Protein AF-A0A9E7DCM0-F1 (afdb_monomer)

Mean predicted aligned error: 15.75 Å

Nearest PDB structures (foldseek):
  6rjb-assembly1_B  TM=9.180E-01  e=2.309E-20  Homo sapiens
  3hfi-assembly1_A-2  TM=9.325E-01  e=3.323E-14  Escherichia coli O6
  4zs8-assembly1_A  TM=9.174E-01  e=4.950E-11  Streptomyces coelicolor A3(2)
  4zsk-assembly1_B  TM=9.117E-01  e=8.505E-11  Streptomyces coelicolor A3(2)
  2ikk-assembly1_B  TM=9.436E-01  e=2.953E-10  Bacillus subtilis

Radius of gyration: 27.68 Å; Cα contacts (8 Å, |Δi|>4): 909; chains: 1; bounding box: 54×52×88 Å

Organism: NCBI:txid1382

Structure (mmCIF, N/CA/C/O backbone):
data_AF-A0A9E7DCM0-F1
#
_entry.id   AF-A0A9E7DCM0-F1
#
loop_
_atom_site.group_PDB
_atom_site.id
_atom_site.type_symbol
_atom_site.label_atom_id
_atom_site.label_alt_id
_atom_site.label_comp_id
_atom_site.label_asym_id
_atom_site.label_entity_id
_atom_site.label_seq_id
_atom_site.pdbx_PDB_ins_code
_atom_site.Cartn_x
_atom_site.Cartn_y
_atom_site.Cartn_z
_atom_site.occupancy
_atom_site.B_iso_or_equiv
_atom_site.auth_seq_id
_atom_site.auth_comp_id
_atom_site.auth_asym_id
_atom_site.auth_atom_id
_atom_site.pdbx_PDB_model_num
ATOM 1 N N . MET A 1 1 ? 6.493 16.076 27.383 1.00 40.59 1 MET A N 1
ATOM 2 C CA . MET A 1 1 ? 5.257 15.268 27.472 1.00 40.59 1 MET A CA 1
ATOM 3 C C . MET A 1 1 ? 4.095 16.242 27.550 1.00 40.59 1 MET A C 1
ATOM 5 O O . MET A 1 1 ? 3.920 16.876 28.580 1.00 40.59 1 MET A O 1
ATOM 9 N N . LEU A 1 2 ? 3.390 16.476 26.444 1.00 49.03 2 LEU A N 1
ATOM 10 C CA . LEU A 1 2 ? 2.293 17.447 26.422 1.00 49.03 2 LEU A CA 1
ATOM 11 C C . LEU A 1 2 ? 1.042 16.797 27.026 1.00 49.03 2 LEU A C 1
ATOM 13 O O . LEU A 1 2 ? 0.684 15.679 26.656 1.00 49.03 2 LEU A O 1
ATOM 17 N N . SER A 1 3 ? 0.389 17.472 27.977 1.00 59.66 3 SER A N 1
ATOM 18 C CA . SER A 1 3 ? -0.933 17.040 28.448 1.00 59.66 3 SER A CA 1
ATOM 19 C C . SER A 1 3 ? -1.944 17.132 27.299 1.00 59.66 3 SER A C 1
ATOM 21 O O . SER A 1 3 ? -1.775 17.938 26.387 1.00 59.66 3 SER A O 1
ATOM 23 N N . PHE A 1 4 ? -3.037 16.367 27.349 1.00 62.94 4 PHE A N 1
ATOM 24 C CA . PHE A 1 4 ? -4.111 16.463 26.348 1.00 62.94 4 PHE A CA 1
ATOM 25 C C . PHE A 1 4 ? -4.627 17.906 26.161 1.00 62.94 4 PHE A C 1
ATOM 27 O O . PHE A 1 4 ? -4.911 18.343 25.052 1.00 62.94 4 PHE A O 1
ATOM 34 N N . ALA A 1 5 ? -4.690 18.674 27.251 1.00 63.06 5 ALA A N 1
ATOM 35 C CA . ALA A 1 5 ? -5.078 20.082 27.231 1.00 63.06 5 ALA A CA 1
ATOM 36 C C . ALA A 1 5 ? -4.034 20.979 26.541 1.00 63.06 5 ALA A C 1
ATOM 38 O O . ALA A 1 5 ? -4.403 21.908 25.824 1.00 63.06 5 ALA A O 1
ATOM 39 N N . ALA A 1 6 ? -2.744 20.689 26.730 1.00 61.84 6 ALA A N 1
ATOM 40 C CA . ALA A 1 6 ? -1.670 21.367 26.011 1.00 61.84 6 ALA A CA 1
ATOM 41 C C . ALA A 1 6 ? -1.721 21.037 24.511 1.00 61.84 6 ALA A C 1
ATOM 43 O O . ALA A 1 6 ? -1.662 21.944 23.695 1.00 61.84 6 ALA A O 1
ATOM 44 N N . ALA A 1 7 ? -1.972 19.773 24.150 1.00 63.97 7 ALA A N 1
ATOM 45 C CA . ALA A 1 7 ? -2.111 19.355 22.756 1.00 63.97 7 ALA A CA 1
ATOM 46 C C . ALA A 1 7 ? -3.291 20.042 22.035 1.00 63.97 7 ALA A C 1
ATOM 48 O O . ALA A 1 7 ? -3.149 20.466 20.891 1.00 63.97 7 ALA A O 1
ATOM 49 N N . LEU A 1 8 ? -4.445 20.202 22.700 1.00 66.00 8 LEU A N 1
ATOM 50 C CA . LEU A 1 8 ? -5.579 20.953 22.139 1.00 66.00 8 LEU A CA 1
ATOM 51 C C . LEU A 1 8 ? -5.249 22.438 21.940 1.00 66.00 8 LEU A C 1
ATOM 53 O O . LEU A 1 8 ? -5.608 23.013 20.913 1.00 66.00 8 LEU A O 1
ATOM 57 N N . ARG A 1 9 ? -4.543 23.041 22.903 1.00 66.19 9 ARG A N 1
ATOM 58 C CA . ARG A 1 9 ? -4.118 24.444 22.840 1.00 66.19 9 ARG A CA 1
ATOM 59 C C . ARG A 1 9 ? -3.110 24.683 21.714 1.00 66.19 9 ARG A C 1
ATOM 61 O O . ARG A 1 9 ? -3.288 25.624 20.949 1.00 66.19 9 ARG A O 1
ATOM 68 N N . ASP A 1 10 ? -2.113 23.811 21.579 1.00 61.62 10 ASP A N 1
ATOM 69 C CA . ASP A 1 10 ? -1.102 23.867 20.514 1.00 61.62 10 ASP A CA 1
ATOM 70 C C . ASP A 1 10 ? -1.722 23.635 19.129 1.00 61.62 10 ASP A C 1
ATOM 72 O O . ASP A 1 10 ? -1.293 24.228 18.141 1.00 61.62 10 ASP A O 1
ATOM 76 N N . GLY A 1 11 ? -2.786 22.829 19.058 1.00 61.69 11 GLY A N 1
ATOM 77 C CA . GLY A 1 11 ? -3.594 22.638 17.853 1.00 61.69 11 GLY A CA 1
ATOM 78 C C . GLY A 1 11 ? -4.524 23.808 17.504 1.00 61.69 11 GLY A C 1
ATOM 79 O O . GLY A 1 11 ? -5.235 23.722 16.506 1.00 61.69 11 GLY A O 1
ATOM 80 N N . GLY A 1 12 ? -4.551 24.883 18.302 1.00 68.94 12 GLY A N 1
ATOM 81 C CA . GLY A 1 12 ? -5.405 26.053 18.074 1.00 68.94 12 GLY A CA 1
ATOM 82 C C . GLY A 1 12 ? -6.891 25.827 18.374 1.00 68.94 12 GLY A C 1
ATOM 83 O O . GLY A 1 12 ? -7.725 26.627 17.952 1.00 68.94 12 GLY A O 1
ATOM 84 N N . PHE A 1 13 ? -7.243 24.755 19.090 1.00 69.88 13 PHE A N 1
ATOM 85 C CA . PHE A 1 13 ? -8.629 24.464 19.448 1.00 69.88 13 PHE A CA 1
ATOM 86 C C . PHE A 1 13 ? -9.010 25.167 20.751 1.00 69.88 13 PHE A C 1
ATOM 88 O O . PHE A 1 13 ? -8.417 24.928 21.806 1.00 69.88 13 PHE A O 1
ATOM 95 N N . GLU A 1 14 ? -10.059 25.988 20.701 1.00 76.25 14 GLU A N 1
ATOM 96 C CA . GLU A 1 14 ? -10.720 26.456 21.915 1.00 76.25 14 GLU A CA 1
ATOM 97 C C . GLU A 1 14 ? -11.448 25.280 22.578 1.00 76.25 14 GLU A C 1
ATOM 99 O O . GLU A 1 14 ? -12.338 24.654 21.993 1.00 76.25 14 GLU A O 1
ATOM 104 N N . TYR A 1 15 ? -11.055 24.971 23.813 1.00 82.19 15 TYR A N 1
ATOM 105 C CA . TYR A 1 15 ? -11.701 23.956 24.634 1.00 82.19 15 TYR A CA 1
ATOM 106 C C . TYR A 1 15 ? -12.163 24.559 25.957 1.00 82.19 15 TYR A C 1
ATOM 108 O O . TYR A 1 15 ? -11.560 25.490 26.491 1.00 82.19 15 TYR A O 1
ATOM 116 N N . ARG A 1 16 ? -13.221 23.977 26.514 1.00 87.38 16 ARG A N 1
ATOM 117 C CA . ARG A 1 16 ? -13.722 24.285 27.852 1.00 87.38 16 ARG A CA 1
ATOM 118 C C . ARG A 1 16 ? -13.500 23.081 28.753 1.00 87.38 16 ARG A C 1
ATOM 120 O O . ARG A 1 16 ? -13.776 21.956 28.344 1.00 87.38 16 ARG A O 1
ATOM 127 N N . THR A 1 17 ? -13.009 23.314 29.966 1.00 88.62 17 THR A N 1
ATOM 128 C CA . THR A 1 17 ? -12.985 22.296 31.025 1.00 88.62 17 THR A CA 1
ATOM 129 C C . THR A 1 17 ? -14.117 22.591 31.993 1.00 88.62 17 THR A C 1
ATOM 131 O O . THR A 1 17 ? -14.291 23.735 32.398 1.00 88.62 17 THR A O 1
ATOM 134 N N . GLU A 1 18 ? -14.874 21.566 32.353 1.00 91.50 18 GLU A N 1
ATOM 135 C CA . GLU A 1 18 ? -15.865 21.607 33.420 1.00 91.50 18 GLU A CA 1
ATOM 136 C C . GLU A 1 18 ? -15.461 20.586 34.485 1.00 91.50 18 GLU A C 1
ATOM 138 O O . GLU A 1 18 ? -15.298 19.396 34.190 1.00 91.50 18 GLU A O 1
ATOM 143 N N . VAL A 1 19 ? -15.257 21.045 35.721 1.00 93.44 19 VAL A N 1
ATOM 144 C CA . VAL A 1 19 ? -14.959 20.162 36.852 1.00 93.44 19 VAL A CA 1
ATOM 145 C C . VAL A 1 19 ? -16.276 19.677 37.452 1.00 93.44 19 VAL A C 1
ATOM 147 O O . VAL A 1 19 ? -16.986 20.425 38.115 1.00 93.44 19 VAL A O 1
ATOM 150 N N . LEU A 1 20 ? -16.596 18.402 37.231 1.00 92.06 20 LEU A N 1
ATOM 151 C CA . LEU A 1 20 ? -17.827 17.785 37.730 1.00 92.06 20 LEU A CA 1
ATOM 152 C C . LEU A 1 20 ? -17.720 17.413 39.210 1.00 92.06 20 LEU A C 1
ATOM 154 O O . LEU A 1 20 ? -18.678 17.561 39.965 1.00 92.06 20 LEU A O 1
ATOM 158 N N . PHE A 1 21 ? -16.549 16.921 39.624 1.00 92.94 21 PHE A N 1
ATOM 159 C CA . PHE A 1 21 ? -16.266 16.545 41.006 1.00 92.94 21 PHE A CA 1
ATOM 160 C C . PHE A 1 21 ? -14.831 16.907 41.372 1.00 92.94 21 PHE A C 1
ATOM 162 O O . PHE A 1 21 ? -13.911 16.637 40.604 1.00 92.94 21 PHE A O 1
ATOM 169 N N . LYS A 1 22 ? -14.645 17.461 42.572 1.00 94.81 22 LYS A N 1
ATOM 170 C CA . LYS A 1 22 ? -13.342 17.721 43.188 1.00 94.81 22 LYS A CA 1
ATOM 171 C C . LYS A 1 22 ? -13.468 17.525 44.694 1.00 94.81 22 LYS A C 1
ATOM 173 O O . LYS A 1 22 ? -14.186 18.277 45.347 1.00 94.81 22 LYS A O 1
ATOM 178 N N . GLN A 1 23 ? -12.811 16.508 45.239 1.00 95.94 23 GLN A N 1
ATOM 179 C CA . GLN A 1 23 ? -12.919 16.174 46.660 1.00 95.94 23 GLN A CA 1
ATOM 180 C C . GLN A 1 23 ? -11.691 15.419 47.158 1.00 95.94 23 GLN A C 1
ATOM 182 O O . GLN A 1 23 ? -11.103 14.628 46.425 1.00 95.94 23 GLN A O 1
ATOM 187 N N . VAL A 1 24 ? -11.339 15.632 48.425 1.00 96.75 24 VAL A N 1
ATOM 188 C CA . VAL A 1 24 ? -10.359 14.791 49.116 1.00 96.75 24 VAL A CA 1
ATOM 189 C C . VAL A 1 24 ? -11.069 13.531 49.596 1.00 96.75 24 VAL A C 1
ATOM 191 O O . VAL A 1 24 ? -12.098 13.613 50.269 1.00 96.75 24 VAL A O 1
ATOM 194 N N . VAL A 1 25 ? -10.546 12.371 49.212 1.00 96.62 25 VAL A N 1
ATOM 195 C CA . VAL A 1 25 ? -11.092 11.058 49.569 1.00 96.62 25 VAL A CA 1
ATOM 196 C C . VAL A 1 25 ? -9.973 10.146 50.071 1.00 96.62 25 VAL A C 1
ATOM 198 O O . VAL A 1 25 ? -8.831 10.302 49.639 1.00 96.62 25 VAL A O 1
ATOM 201 N N . PRO A 1 26 ? -10.266 9.181 50.958 1.00 97.00 26 PRO A N 1
ATOM 202 C CA . PRO A 1 26 ? -9.283 8.176 51.341 1.00 97.00 26 PRO A CA 1
ATOM 203 C C . PRO A 1 26 ? -8.998 7.232 50.164 1.00 97.00 26 PRO A C 1
ATOM 205 O O . PRO A 1 26 ? -9.929 6.747 49.518 1.00 97.00 26 PRO A O 1
ATOM 208 N N . ALA A 1 27 ? -7.722 6.942 49.905 1.00 95.94 27 ALA A N 1
ATOM 209 C CA . ALA A 1 27 ? -7.293 6.010 48.868 1.00 95.94 27 ALA A CA 1
ATOM 210 C C . ALA A 1 27 ? -7.814 4.594 49.150 1.00 95.94 27 ALA A C 1
ATOM 212 O O . ALA A 1 27 ? -7.541 4.016 50.208 1.00 95.94 27 ALA A O 1
ATOM 213 N N . ASP A 1 28 ? -8.546 4.022 48.195 1.00 94.44 28 ASP A N 1
ATOM 214 C CA . ASP A 1 28 ? -8.897 2.606 48.222 1.00 94.44 28 ASP A CA 1
ATOM 215 C C . ASP A 1 28 ? -7.698 1.728 47.823 1.00 94.44 28 ASP A C 1
ATOM 217 O O . ASP A 1 28 ? -6.592 2.219 47.591 1.00 94.44 28 ASP A O 1
ATOM 221 N N . GLN A 1 29 ? -7.901 0.409 47.764 1.00 95.75 29 GLN A N 1
ATOM 222 C CA . GLN A 1 29 ? -6.829 -0.522 47.417 1.00 95.75 29 GLN A CA 1
ATOM 223 C C . GLN A 1 29 ? -6.225 -0.244 46.030 1.00 95.75 29 GLN A C 1
ATOM 225 O O . GLN A 1 29 ? -5.006 -0.272 45.893 1.00 95.75 29 GLN A O 1
ATOM 230 N N . ALA A 1 30 ? -7.048 0.042 45.019 1.00 92.50 30 ALA A N 1
ATOM 231 C CA . ALA A 1 30 ? -6.564 0.240 43.657 1.00 92.50 30 ALA A CA 1
ATOM 232 C C . ALA A 1 30 ? -5.773 1.546 43.537 1.00 92.50 30 ALA A C 1
ATOM 234 O O . ALA A 1 30 ? -4.694 1.561 42.943 1.00 92.50 30 ALA A O 1
ATOM 235 N N . VAL A 1 31 ? -6.275 2.625 44.141 1.00 95.06 31 VAL A N 1
ATOM 236 C CA . VAL A 1 31 ? -5.590 3.922 44.171 1.00 95.06 31 VAL A CA 1
ATOM 237 C C . VAL A 1 31 ? -4.264 3.814 44.924 1.00 95.06 31 VAL A C 1
ATOM 239 O O . VAL A 1 31 ? -3.241 4.292 44.438 1.00 95.06 31 VAL A O 1
ATOM 242 N N . ALA A 1 32 ? -4.266 3.157 46.086 1.00 95.06 32 ALA A N 1
ATOM 243 C CA . ALA A 1 32 ? -3.076 2.961 46.908 1.00 95.06 32 ALA A CA 1
ATOM 244 C C . ALA A 1 32 ? -1.984 2.163 46.180 1.00 95.06 32 ALA A C 1
ATOM 246 O O . ALA A 1 32 ? -0.814 2.532 46.242 1.00 95.06 32 ALA A O 1
ATOM 247 N N . GLU A 1 33 ? -2.365 1.107 45.453 1.00 94.50 33 GLU A N 1
ATOM 248 C CA . GLU A 1 33 ? -1.439 0.296 44.657 1.00 94.50 33 GLU A CA 1
ATOM 249 C C . GLU A 1 33 ? -0.821 1.087 43.493 1.00 94.50 33 GLU A C 1
ATOM 251 O O . GLU A 1 33 ? 0.386 0.998 43.285 1.00 94.50 33 GLU A O 1
ATOM 256 N N . HIS A 1 34 ? -1.606 1.885 42.759 1.00 94.81 34 HIS A N 1
ATOM 257 C CA . HIS A 1 34 ? -1.090 2.665 41.623 1.00 94.81 34 HIS A CA 1
ATOM 258 C C . HIS A 1 34 ? -0.247 3.871 42.040 1.00 94.81 34 HIS A C 1
ATOM 260 O O . HIS A 1 34 ? 0.673 4.246 41.318 1.00 94.81 34 HIS A O 1
ATOM 266 N N . LEU A 1 35 ? -0.576 4.496 43.172 1.00 95.19 35 LEU A N 1
ATOM 267 C CA . LEU A 1 35 ? 0.161 5.646 43.700 1.00 95.19 35 LEU A CA 1
ATOM 268 C C . LEU A 1 35 ? 1.293 5.253 44.657 1.00 95.19 35 LEU A C 1
ATOM 270 O O . LEU A 1 35 ? 2.010 6.133 45.126 1.00 95.19 35 LEU A O 1
ATOM 274 N N . GLU A 1 36 ? 1.445 3.962 44.957 1.00 95.69 36 GLU A N 1
ATOM 275 C CA . GLU A 1 36 ? 2.424 3.433 45.913 1.00 95.69 36 GLU A CA 1
ATOM 276 C C . GLU A 1 36 ? 2.336 4.101 47.304 1.00 95.69 36 GLU A C 1
ATOM 278 O O . GLU A 1 36 ? 3.339 4.379 47.963 1.00 95.69 36 GLU A O 1
ATOM 283 N N . ILE A 1 37 ? 1.108 4.347 47.775 1.00 95.81 37 ILE A N 1
ATOM 284 C CA . ILE A 1 37 ? 0.809 4.958 49.082 1.00 95.81 37 ILE A CA 1
ATOM 285 C C . ILE A 1 37 ? 0.046 3.993 50.001 1.00 95.81 37 ILE A C 1
ATOM 287 O O . ILE A 1 37 ? -0.545 3.022 49.530 1.00 95.81 37 ILE A O 1
ATOM 291 N N . PRO A 1 38 ? 0.014 4.229 51.326 1.00 97.31 38 PRO A N 1
ATOM 292 C CA . PRO A 1 38 ? -0.825 3.444 52.225 1.00 97.31 38 PRO A CA 1
ATOM 293 C C . PRO A 1 38 ? -2.320 3.549 51.886 1.00 97.31 38 PRO A C 1
ATOM 295 O O . PRO A 1 38 ? -2.842 4.631 51.612 1.00 97.31 38 PRO A O 1
ATOM 298 N N . ILE A 1 39 ? -3.040 2.428 51.993 1.00 97.12 39 ILE A N 1
ATOM 299 C CA . ILE A 1 39 ? -4.509 2.417 51.919 1.00 97.12 39 ILE A CA 1
ATOM 300 C C . ILE A 1 39 ? -5.070 3.369 52.984 1.00 97.12 39 ILE A C 1
ATOM 302 O O . ILE A 1 39 ? -4.670 3.321 54.149 1.00 97.12 39 ILE A O 1
ATOM 306 N N . GLY A 1 40 ? -6.011 4.220 52.580 1.00 95.62 40 GLY A N 1
ATOM 307 C CA . GLY A 1 40 ? -6.634 5.231 53.428 1.00 95.62 40 GLY A CA 1
ATOM 308 C C . GLY A 1 40 ? -5.898 6.571 53.493 1.00 95.62 40 GLY A C 1
ATOM 309 O O . GLY A 1 40 ? -6.392 7.468 54.169 1.00 95.62 40 GLY A O 1
ATOM 310 N N . SER A 1 41 ? -4.754 6.737 52.818 1.00 96.69 41 SER A N 1
ATOM 311 C CA . SER A 1 41 ? -4.128 8.057 52.655 1.00 96.69 41 SER A CA 1
ATOM 312 C C . SER A 1 41 ? -5.034 9.014 51.879 1.00 96.69 41 SER A C 1
ATOM 314 O O . SER A 1 41 ? -5.709 8.598 50.939 1.00 96.69 41 SER A O 1
ATOM 316 N N . ASP A 1 42 ? -5.035 10.291 52.258 1.00 97.06 42 ASP A N 1
ATOM 317 C CA . ASP A 1 42 ? -5.815 11.317 51.567 1.00 97.06 42 ASP A CA 1
ATOM 318 C C . ASP A 1 42 ? -5.278 11.536 50.146 1.00 97.06 42 ASP A C 1
ATOM 320 O O . ASP A 1 42 ? -4.091 11.802 49.936 1.00 97.06 42 ASP A O 1
ATOM 324 N N . VAL A 1 43 ? -6.173 11.440 49.166 1.00 97.19 43 VAL A N 1
ATOM 325 C CA . VAL A 1 43 ? -5.909 11.746 47.759 1.00 97.19 43 VAL A CA 1
ATOM 326 C C . VAL A 1 43 ? -6.942 12.735 47.245 1.00 97.19 43 VAL A C 1
ATOM 328 O O . VAL A 1 43 ? -8.103 12.726 47.660 1.00 97.19 43 VAL A O 1
ATOM 331 N N . LEU A 1 44 ? -6.539 13.582 46.306 1.00 97.00 44 LEU A N 1
ATOM 332 C CA . LEU A 1 44 ? -7.481 14.435 45.596 1.00 97.00 44 LEU A CA 1
ATOM 333 C C . LEU A 1 44 ? -8.102 13.640 44.451 1.00 97.00 44 LEU A C 1
ATOM 335 O O . LEU A 1 44 ? -7.409 13.319 43.490 1.00 97.00 44 LEU A O 1
ATOM 339 N N . PHE A 1 45 ? -9.402 13.367 44.535 1.00 96.38 45 PHE A N 1
ATOM 340 C CA . PHE A 1 45 ? -10.175 12.872 43.404 1.00 96.38 45 PHE A CA 1
ATOM 341 C C . PHE A 1 45 ? -10.725 14.038 42.586 1.00 96.38 45 PHE A C 1
ATOM 343 O O . PHE A 1 45 ? -11.401 14.927 43.121 1.00 96.38 45 PHE A O 1
ATOM 350 N N . LEU A 1 46 ? -10.475 14.003 41.281 1.00 94.75 46 LEU A N 1
ATOM 351 C CA . LEU A 1 46 ? -10.969 14.972 40.317 1.00 94.75 46 LEU A CA 1
ATOM 352 C C . LEU A 1 46 ? -11.651 14.242 39.159 1.00 94.75 46 LEU A C 1
ATOM 354 O O . LEU A 1 46 ? -11.048 13.384 38.519 1.00 94.75 46 LEU A O 1
ATOM 358 N N . ARG A 1 47 ? -12.887 14.631 38.838 1.00 94.69 47 ARG A N 1
ATOM 359 C CA . ARG A 1 47 ? -13.555 14.254 37.588 1.00 94.69 47 ARG A CA 1
ATOM 360 C C . ARG A 1 47 ? -13.867 15.505 36.792 1.00 94.69 47 ARG A C 1
ATOM 362 O O . ARG A 1 47 ? -14.524 16.418 37.291 1.00 94.69 47 ARG A O 1
ATOM 369 N N . ARG A 1 48 ? -13.426 15.528 35.541 1.00 93.69 48 ARG A N 1
ATOM 370 C CA . ARG A 1 48 ? -13.615 16.665 34.640 1.00 93.69 48 ARG A CA 1
ATOM 371 C C . ARG A 1 48 ? -13.992 16.216 33.245 1.00 93.69 48 ARG A C 1
ATOM 373 O O . ARG A 1 48 ? -13.465 15.223 32.744 1.00 93.69 48 ARG A O 1
ATOM 380 N N . VAL A 1 49 ? -14.852 16.997 32.611 1.00 92.31 49 VAL A N 1
ATOM 381 C CA . VAL A 1 49 ? -15.183 16.849 31.198 1.00 92.31 49 VAL A CA 1
ATOM 382 C C . VAL A 1 49 ? -14.547 17.995 30.436 1.00 92.31 49 VAL A C 1
ATOM 384 O O . VAL A 1 49 ? -14.564 19.145 30.873 1.00 92.31 49 VAL A O 1
ATOM 387 N N . ARG A 1 50 ? -13.940 17.671 29.300 1.00 88.25 50 ARG A N 1
ATOM 388 C CA . ARG A 1 50 ? -13.444 18.665 28.355 1.00 88.25 50 ARG A CA 1
ATOM 389 C C . ARG A 1 50 ? -14.296 18.630 27.110 1.00 88.25 50 ARG A C 1
ATOM 391 O O . ARG A 1 50 ? -14.549 17.549 26.577 1.00 88.25 50 ARG A O 1
ATOM 398 N N . SER A 1 51 ? -14.665 19.811 26.640 1.00 87.12 51 SER A N 1
ATOM 399 C CA . SER A 1 51 ? -15.497 19.988 25.459 1.00 87.12 51 SER A CA 1
ATOM 400 C C . SER A 1 51 ? -14.806 20.871 24.432 1.00 87.12 51 SER A C 1
ATOM 402 O O . SER A 1 51 ? -14.176 21.864 24.792 1.00 87.12 51 SER A O 1
ATOM 404 N N . VAL A 1 52 ? -14.952 20.524 23.157 1.00 81.75 52 VAL A N 1
ATOM 405 C CA . VAL A 1 52 ? -14.506 21.327 22.009 1.00 81.75 52 VAL A CA 1
ATOM 406 C C . VAL A 1 52 ? -15.747 21.662 21.193 1.00 81.75 52 VAL A C 1
ATOM 408 O O . VAL A 1 52 ? -16.529 20.765 20.876 1.00 81.75 52 VAL A O 1
ATOM 411 N N . SER A 1 53 ? -15.967 22.948 20.901 1.00 81.19 53 SER A N 1
ATOM 412 C CA . SER A 1 53 ? -17.192 23.427 20.232 1.00 81.19 53 SER A CA 1
ATOM 413 C C . SER A 1 53 ? -18.482 22.891 20.887 1.00 81.19 53 SER A C 1
ATOM 415 O O . SER A 1 53 ? -19.354 22.347 20.210 1.00 81.19 53 SER A O 1
ATOM 417 N N . ASP A 1 54 ? -18.558 22.985 22.222 1.00 81.81 54 ASP A N 1
ATOM 418 C CA . ASP A 1 54 ? -19.665 22.514 23.079 1.00 81.81 54 ASP A CA 1
ATOM 419 C C . ASP A 1 54 ? -19.964 21.004 23.046 1.00 81.81 54 ASP A C 1
ATOM 421 O O . ASP A 1 54 ? -20.965 20.555 23.604 1.00 81.81 54 ASP A O 1
ATOM 425 N N . ARG A 1 55 ? -19.084 20.191 22.452 1.00 84.00 55 ARG A N 1
ATOM 426 C CA . ARG A 1 55 ? -19.202 18.727 22.468 1.00 84.00 55 ARG A CA 1
ATOM 427 C C . ARG A 1 55 ? -18.204 18.113 23.443 1.00 84.00 55 ARG A C 1
ATOM 429 O O . ARG A 1 55 ? -17.015 18.405 23.297 1.00 84.00 55 ARG A O 1
ATOM 436 N N . PRO A 1 56 ? -18.632 17.257 24.388 1.00 89.94 56 PRO A N 1
ATOM 437 C CA . PRO A 1 56 ? -17.711 16.581 25.289 1.00 89.94 56 PRO A CA 1
ATOM 438 C C . PRO A 1 56 ? -16.843 15.603 24.499 1.00 89.94 56 PRO A C 1
ATOM 440 O O . PRO A 1 56 ? -17.334 14.759 23.753 1.00 89.94 56 PRO A O 1
ATOM 443 N N . VAL A 1 57 ? -15.531 15.750 24.641 1.00 88.69 57 VAL A N 1
ATOM 444 C CA . VAL A 1 57 ? -14.539 14.930 23.937 1.00 88.69 57 VAL A CA 1
ATOM 445 C C . VAL A 1 57 ? -13.819 13.977 24.880 1.00 88.69 57 VAL A C 1
ATOM 447 O O . VAL A 1 57 ? -13.445 12.875 24.489 1.00 88.69 57 VAL A O 1
ATOM 450 N N . VAL A 1 58 ? -13.653 14.382 26.138 1.00 90.69 58 VAL A N 1
ATOM 451 C CA . VAL A 1 58 ? -12.927 13.613 27.146 1.00 90.69 58 VAL A CA 1
ATOM 452 C C . VAL A 1 58 ? -13.615 13.738 28.492 1.00 90.69 58 VAL A C 1
ATOM 454 O O . VAL A 1 58 ? -13.930 14.846 28.919 1.00 90.69 58 VAL A O 1
ATOM 457 N N . CYS A 1 59 ? -13.754 12.614 29.187 1.00 93.56 59 CYS A N 1
ATOM 458 C CA . CYS A 1 59 ? -14.033 12.547 30.612 1.00 93.56 59 CYS A CA 1
ATOM 459 C C . CYS A 1 59 ? -12.786 11.978 31.285 1.00 93.56 59 CYS A C 1
ATOM 461 O O . CYS A 1 59 ? -12.369 10.862 30.985 1.00 93.56 59 CYS A O 1
ATOM 463 N N . GLN A 1 60 ? -12.156 12.757 32.157 1.00 93.50 60 GLN A N 1
ATOM 464 C CA . GLN A 1 60 ? -10.965 12.332 32.879 1.00 93.50 60 GLN A CA 1
ATOM 465 C C . GLN A 1 60 ? -11.274 12.227 34.363 1.00 93.50 60 GLN A C 1
ATOM 467 O O . GLN A 1 60 ? -11.799 13.167 34.961 1.00 93.50 60 GLN A O 1
ATOM 472 N N . GLU A 1 61 ? -10.886 11.098 34.931 1.00 95.12 61 GLU A N 1
ATOM 473 C CA . GLU A 1 61 ? -10.887 10.825 36.358 1.00 95.12 61 GLU A CA 1
ATOM 474 C C . GLU A 1 61 ? -9.445 10.709 36.817 1.00 95.12 61 GLU A C 1
ATOM 476 O O . GLU A 1 61 ? -8.645 10.035 36.166 1.00 95.12 61 GLU A O 1
ATOM 481 N N . SER A 1 62 ? -9.095 11.374 37.907 1.00 94.69 62 SER A N 1
ATOM 482 C CA . SER A 1 62 ? -7.759 11.266 38.467 1.00 94.69 62 SER A CA 1
ATOM 483 C C . SER A 1 62 ? -7.747 11.279 39.981 1.00 94.69 62 SER A C 1
ATOM 485 O O . SER A 1 62 ? -8.610 11.872 40.631 1.00 94.69 62 SER A O 1
ATOM 487 N N . TRP A 1 63 ? -6.738 10.602 40.516 1.00 97.25 63 TRP A N 1
ATOM 488 C CA . TRP A 1 63 ? -6.405 10.540 41.926 1.00 97.25 63 TRP A CA 1
ATOM 489 C C . TRP A 1 63 ? -4.983 11.047 42.095 1.00 97.25 63 TRP A C 1
ATOM 491 O O . TRP A 1 63 ? -4.044 10.439 41.574 1.00 97.25 63 TRP A O 1
ATOM 501 N N . SER A 1 64 ? -4.833 12.147 42.827 1.00 95.69 64 SER A N 1
ATOM 502 C CA . SER A 1 64 ? -3.534 12.775 43.058 1.00 95.69 64 SER A CA 1
ATOM 503 C C . SER A 1 64 ? -3.056 12.589 44.495 1.00 95.69 64 SER A C 1
ATOM 505 O O . SER A 1 64 ? -3.817 12.755 45.450 1.00 95.69 64 SER A O 1
ATOM 507 N N . ASN A 1 65 ? -1.772 12.275 44.643 1.00 94.88 65 ASN A N 1
ATOM 508 C CA . ASN A 1 65 ? -1.117 11.981 45.912 1.00 94.88 65 ASN A CA 1
ATOM 509 C C . ASN A 1 65 ? -0.834 13.261 46.725 1.00 94.88 65 ASN A C 1
ATOM 511 O O . ASN A 1 65 ? 0.146 13.968 46.470 1.00 94.88 65 ASN A O 1
ATOM 515 N N . LEU A 1 66 ? -1.658 13.542 47.740 1.00 94.56 66 LEU A N 1
ATOM 516 C CA . LEU A 1 66 ? -1.519 14.744 48.576 1.00 94.56 66 LEU A CA 1
ATOM 517 C C . LEU A 1 66 ? -0.354 14.677 49.573 1.00 94.56 66 LEU A C 1
ATOM 519 O O . LEU A 1 66 ? 0.079 15.716 50.067 1.00 94.56 66 LEU A O 1
ATOM 523 N N . LEU A 1 67 ? 0.206 13.490 49.841 1.00 91.62 67 LEU A N 1
ATOM 524 C CA . LEU A 1 67 ? 1.428 13.374 50.649 1.00 91.62 67 LEU A CA 1
ATOM 525 C C . LEU A 1 67 ? 2.632 13.991 49.930 1.00 91.62 67 LEU A C 1
ATOM 527 O O . LEU A 1 67 ? 3.548 14.504 50.570 1.00 91.62 67 LEU A O 1
ATOM 531 N N . VAL A 1 68 ? 2.626 13.921 48.598 1.00 89.56 68 VAL A N 1
ATOM 532 C CA . VAL A 1 68 ? 3.701 14.415 47.732 1.00 89.56 68 VAL A CA 1
ATOM 533 C C . VAL A 1 68 ? 3.396 15.820 47.213 1.00 89.56 68 VAL A C 1
ATOM 535 O O . VAL A 1 68 ? 4.313 16.626 47.065 1.00 89.56 68 VAL A O 1
ATOM 538 N N . CYS A 1 69 ? 2.119 16.120 46.970 1.00 89.50 69 CYS A N 1
ATOM 539 C CA . CYS A 1 69 ? 1.637 17.408 46.474 1.00 89.50 69 CYS A CA 1
ATOM 540 C C . CYS A 1 69 ? 0.680 18.045 47.499 1.00 89.50 69 CYS A C 1
ATOM 542 O O . CYS A 1 69 ? -0.537 18.032 47.289 1.00 89.50 69 CYS A O 1
ATOM 544 N N . PRO A 1 70 ? 1.186 18.565 48.632 1.00 88.12 70 PRO A N 1
ATOM 545 C CA . PRO A 1 70 ? 0.328 19.186 49.637 1.00 88.12 70 PRO A CA 1
ATOM 546 C C . PRO A 1 70 ? -0.358 20.433 49.066 1.00 88.12 70 PRO A C 1
ATOM 548 O O . PRO A 1 70 ? 0.255 21.174 48.301 1.00 88.12 70 PRO A O 1
ATOM 551 N N . GLN A 1 71 ? -1.605 20.700 49.470 1.00 90.00 71 GLN A N 1
ATOM 552 C CA . GLN A 1 71 ? -2.415 21.844 49.008 1.00 90.00 71 GLN A CA 1
ATOM 553 C C . GLN A 1 71 ? -2.822 21.790 47.528 1.00 90.00 71 GLN A C 1
ATOM 555 O O . GLN A 1 71 ? -3.345 22.767 46.986 1.00 90.00 71 GLN A O 1
ATOM 560 N N . LEU A 1 72 ? -2.619 20.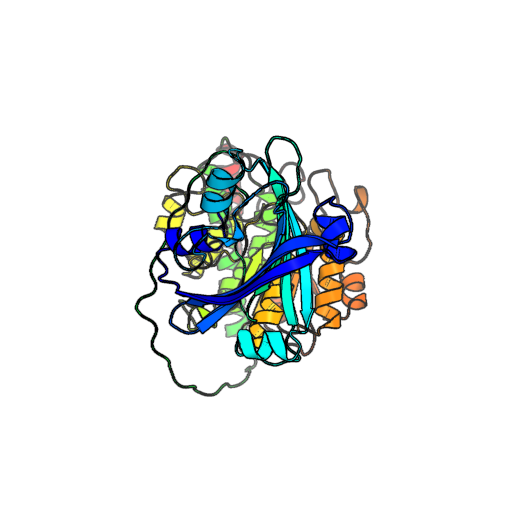663 46.843 1.00 90.44 72 LEU A N 1
ATOM 561 C CA . LEU A 1 72 ? -3.071 20.495 45.462 1.00 90.44 72 LEU A CA 1
ATOM 562 C C . LEU A 1 72 ? -4.602 20.620 45.345 1.00 90.44 72 LEU A C 1
ATOM 564 O O . LEU A 1 72 ? -5.125 21.087 44.336 1.00 90.44 72 LEU A O 1
ATOM 568 N N . GLU A 1 73 ? -5.330 20.280 46.406 1.00 91.56 73 GLU A N 1
ATOM 569 C CA . GLU A 1 73 ? -6.769 20.476 46.545 1.00 91.56 73 GLU A CA 1
ATOM 570 C C . GLU A 1 73 ? -7.206 21.950 46.517 1.00 91.56 73 GLU A C 1
ATOM 572 O O . GLU A 1 73 ? -8.378 22.226 46.264 1.00 91.56 73 GLU A O 1
ATOM 577 N N . GLU A 1 74 ? -6.299 22.910 46.700 1.00 91.25 74 GLU A N 1
ATOM 578 C CA . GLU A 1 74 ? -6.599 24.346 46.622 1.00 91.25 74 GLU A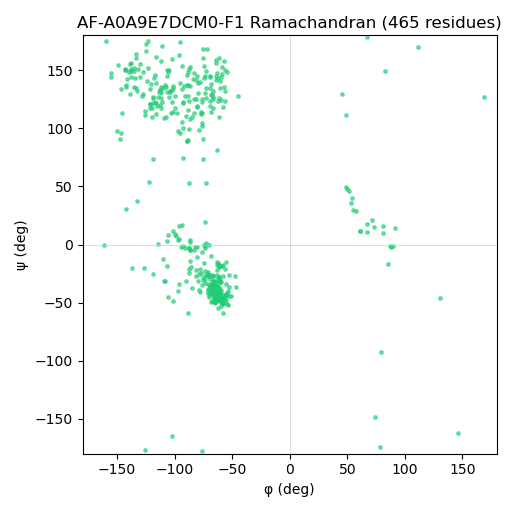 CA 1
ATOM 579 C C . GLU A 1 74 ? -6.513 24.895 45.183 1.00 91.25 74 GLU A C 1
ATOM 581 O O . GLU A 1 74 ? -7.030 25.976 44.910 1.00 91.25 74 GLU A O 1
ATOM 586 N N . ALA A 1 75 ? -5.922 24.146 44.241 1.00 89.50 75 ALA A N 1
ATOM 587 C CA . ALA A 1 75 ? -5.698 24.583 42.858 1.00 89.50 75 ALA A CA 1
ATOM 588 C C . ALA A 1 75 ? -6.993 24.709 42.031 1.00 89.50 75 ALA A C 1
ATOM 590 O O . ALA A 1 75 ? -7.916 23.897 42.156 1.00 89.50 75 ALA A O 1
ATOM 591 N N . ASP A 1 76 ? -7.063 25.700 41.143 1.00 87.56 76 ASP A N 1
ATOM 592 C CA . ASP A 1 76 ? -8.206 25.900 40.245 1.00 87.56 76 ASP A CA 1
ATOM 593 C C . ASP A 1 76 ? -8.009 25.132 38.932 1.00 87.56 76 ASP A C 1
ATOM 595 O O . ASP A 1 76 ? -7.481 25.662 37.961 1.00 87.56 76 ASP A O 1
ATOM 599 N N . PHE A 1 77 ? -8.456 23.877 38.883 1.00 86.50 77 PHE A N 1
ATOM 600 C CA . PHE A 1 77 ? -8.263 23.002 37.720 1.00 86.50 77 PHE A CA 1
ATOM 601 C C . PHE A 1 77 ? -9.120 23.337 36.489 1.00 86.50 77 PHE A C 1
ATOM 603 O O . PHE A 1 77 ? -9.033 22.616 35.487 1.00 86.50 77 PHE A O 1
ATOM 610 N N . GLU A 1 78 ? -9.940 24.390 36.537 1.00 82.81 78 GLU A N 1
ATOM 611 C CA . GLU A 1 78 ? -10.567 24.940 35.331 1.00 82.81 78 GLU A CA 1
ATOM 612 C C . GLU A 1 78 ? -9.594 25.840 34.557 1.00 82.81 78 GLU A C 1
ATOM 614 O O . GLU A 1 78 ? -9.631 25.856 33.325 1.00 82.81 78 GLU A O 1
ATOM 619 N N . ASN A 1 79 ? -8.682 26.521 35.264 1.00 79.38 79 ASN A N 1
ATOM 620 C CA . ASN A 1 79 ? -7.778 27.529 34.698 1.00 79.38 79 ASN A CA 1
ATOM 621 C C . ASN A 1 79 ? -6.280 27.186 34.840 1.00 79.38 79 ASN A C 1
ATOM 623 O O . ASN A 1 79 ? -5.470 27.632 34.027 1.00 79.38 79 ASN A O 1
ATOM 627 N N . GLU A 1 80 ? -5.902 26.381 35.833 1.00 82.12 80 GLU A N 1
ATOM 628 C CA . GLU A 1 80 ? -4.544 25.892 36.099 1.00 82.12 80 GLU A CA 1
ATOM 629 C C . GLU A 1 80 ? -4.399 24.445 35.602 1.00 82.12 80 GLU A C 1
ATOM 631 O O . GLU A 1 80 ? -5.280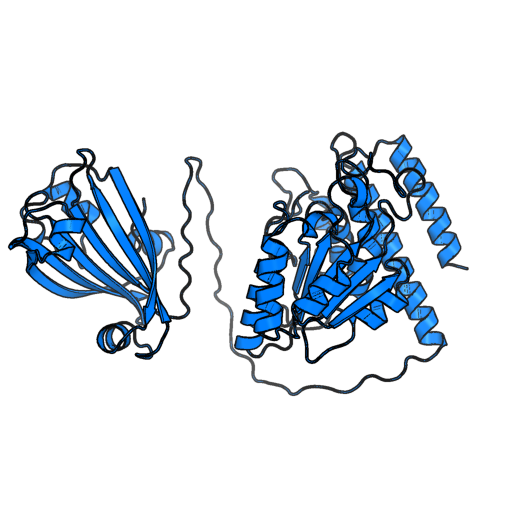 23.598 35.797 1.00 82.12 80 GLU A O 1
ATOM 636 N N . SER A 1 81 ? -3.281 24.134 34.935 1.00 80.88 81 SER A N 1
ATOM 637 C CA . SER A 1 81 ? -3.010 22.753 34.541 1.00 80.88 81 SER A CA 1
ATOM 638 C C . SER A 1 81 ? -2.579 21.928 35.753 1.00 80.88 81 SER A C 1
ATOM 640 O O . SER A 1 81 ? -2.022 22.438 36.723 1.00 80.88 81 SER A O 1
ATOM 642 N N . LEU A 1 82 ? -2.816 20.617 35.694 1.00 80.25 82 LEU A N 1
ATOM 643 C CA . LEU A 1 82 ? -2.397 19.740 36.783 1.00 80.25 82 LEU A CA 1
ATOM 644 C C . LEU A 1 82 ? -0.875 19.717 36.951 1.00 80.25 82 LEU A C 1
ATOM 646 O O . LEU A 1 82 ? -0.401 19.661 38.076 1.00 80.25 82 LEU A O 1
ATOM 650 N N . PHE A 1 83 ? -0.122 19.793 35.853 1.00 81.06 83 PHE A N 1
ATOM 651 C CA . PHE A 1 83 ? 1.337 19.794 35.904 1.00 81.06 83 PHE A CA 1
ATOM 652 C C . PHE A 1 83 ? 1.873 21.050 36.582 1.00 81.06 83 PHE A C 1
ATOM 654 O O . PHE A 1 83 ? 2.678 20.924 37.498 1.00 81.06 83 PHE A O 1
ATOM 661 N N . ASP A 1 84 ? 1.337 22.224 36.246 1.00 82.56 84 ASP A N 1
ATOM 662 C CA . ASP A 1 84 ? 1.736 23.476 36.901 1.00 82.56 84 ASP A CA 1
ATOM 663 C C . ASP A 1 84 ? 1.429 23.432 38.407 1.00 82.56 84 ASP A C 1
ATOM 665 O O . ASP A 1 84 ? 2.268 23.783 39.240 1.00 82.56 84 ASP A O 1
ATOM 669 N N . ALA A 1 85 ? 0.242 22.935 38.773 1.00 85.38 85 ALA A N 1
ATOM 670 C CA . ALA A 1 85 ? -0.170 22.818 40.167 1.00 85.38 85 ALA A CA 1
ATOM 671 C C . ALA A 1 85 ? 0.701 21.816 40.948 1.00 85.38 85 ALA A C 1
ATOM 673 O O . ALA A 1 85 ? 1.068 22.067 42.099 1.00 85.38 85 ALA A O 1
ATOM 674 N N . VAL A 1 86 ? 1.060 20.689 40.330 1.00 84.19 86 VAL A N 1
ATOM 675 C CA . VAL A 1 86 ? 1.945 19.668 40.906 1.00 84.19 86 VAL A CA 1
ATOM 676 C C . VAL A 1 86 ? 3.355 20.207 41.092 1.00 84.19 86 VAL A C 1
ATOM 678 O O . VAL A 1 86 ? 3.903 20.070 42.182 1.00 84.19 86 VAL A O 1
ATOM 681 N N . GLU A 1 87 ? 3.955 20.839 40.084 1.00 83.56 87 GLU A N 1
ATOM 682 C CA . GLU A 1 87 ? 5.312 21.389 40.201 1.00 83.56 87 GLU A CA 1
ATOM 683 C C . GLU A 1 87 ? 5.365 22.479 41.279 1.00 83.56 87 GLU A C 1
ATOM 685 O O . GLU A 1 87 ? 6.275 22.501 42.110 1.00 83.56 87 GLU A O 1
ATOM 690 N N . ARG A 1 88 ? 4.327 23.323 41.357 1.00 88.00 88 ARG A N 1
ATOM 691 C CA . ARG A 1 88 ? 4.181 24.349 42.397 1.00 88.00 88 ARG A CA 1
ATOM 692 C C . ARG A 1 88 ? 4.057 23.765 43.805 1.00 88.00 88 ARG A C 1
ATOM 694 O O . ARG A 1 88 ? 4.643 24.313 44.738 1.00 88.00 88 ARG A O 1
ATOM 701 N N . THR A 1 89 ? 3.282 22.700 43.984 1.00 86.94 89 THR A N 1
ATOM 702 C CA . THR A 1 89 ? 2.990 22.138 45.318 1.00 86.94 89 THR A CA 1
ATOM 703 C C . THR A 1 89 ? 4.059 21.161 45.796 1.00 86.94 89 THR A C 1
ATOM 705 O O . THR A 1 89 ? 4.423 21.176 46.969 1.00 86.94 89 THR A O 1
ATOM 708 N N . SER A 1 90 ? 4.615 20.355 44.891 1.00 82.81 90 SER A N 1
ATOM 709 C CA . SER A 1 90 ? 5.667 19.379 45.196 1.00 82.81 90 SER A CA 1
ATOM 710 C C . SER A 1 90 ? 7.082 19.965 45.153 1.00 82.81 90 SER A C 1
ATOM 712 O O . SER A 1 90 ? 7.994 19.375 45.735 1.00 82.81 90 SER A O 1
ATOM 714 N N . GLN A 1 91 ? 7.273 21.112 44.480 1.00 83.75 91 GLN A N 1
ATOM 715 C CA . GLN A 1 91 ? 8.580 21.726 44.188 1.00 83.75 91 GLN A CA 1
ATOM 716 C C . GLN A 1 91 ? 9.520 20.787 43.408 1.00 83.75 91 GLN A C 1
ATOM 718 O O . GLN A 1 91 ? 10.743 20.844 43.560 1.00 83.75 91 GLN A O 1
ATOM 723 N N . LYS A 1 92 ? 8.948 19.884 42.602 1.00 82.81 92 LYS A N 1
ATOM 724 C CA . LYS A 1 92 ? 9.653 18.843 41.847 1.00 82.81 92 LYS A CA 1
ATOM 725 C C . LYS A 1 92 ? 9.121 18.764 40.423 1.00 82.81 92 LYS A C 1
ATOM 727 O O . LYS A 1 92 ? 7.942 18.991 40.187 1.00 82.81 92 LYS A O 1
ATOM 732 N N . GLU A 1 93 ? 9.999 18.382 39.504 1.00 81.38 93 GLU A N 1
ATOM 733 C CA . GLU A 1 93 ? 9.665 18.175 38.095 1.00 81.38 93 GLU A CA 1
ATOM 734 C C . GLU A 1 93 ? 9.077 16.781 37.848 1.00 81.38 93 GLU A C 1
ATOM 736 O O . GLU A 1 93 ? 9.466 15.786 38.477 1.00 81.38 93 GLU A O 1
ATOM 741 N N . ILE A 1 94 ? 8.179 16.704 36.870 1.00 81.62 94 ILE A N 1
ATOM 742 C CA . ILE A 1 94 ? 7.634 15.446 36.361 1.00 81.62 94 ILE A CA 1
ATOM 743 C C . ILE A 1 94 ? 8.679 14.773 35.469 1.00 81.62 94 ILE A C 1
ATOM 745 O O . ILE A 1 94 ? 9.143 15.362 34.495 1.00 81.62 94 ILE A O 1
ATOM 749 N N . ALA A 1 95 ? 9.021 13.517 35.760 1.00 78.06 95 ALA A N 1
ATOM 750 C CA . ALA A 1 95 ? 10.067 12.808 35.023 1.00 78.06 95 ALA A CA 1
ATOM 751 C C . ALA A 1 95 ? 9.522 11.760 34.060 1.00 78.06 95 ALA A C 1
ATOM 753 O O . ALA A 1 95 ? 9.977 11.663 32.918 1.00 78.06 95 ALA A O 1
ATOM 754 N N . ARG A 1 96 ? 8.559 10.949 34.506 1.00 78.38 96 ARG A N 1
ATOM 755 C CA . ARG A 1 96 ? 8.090 9.798 33.736 1.00 78.38 96 ARG A CA 1
ATOM 756 C C . ARG A 1 96 ? 6.581 9.677 33.795 1.00 78.38 96 ARG A C 1
ATOM 758 O O . ARG A 1 96 ? 5.935 10.015 34.777 1.00 78.38 96 ARG A O 1
ATOM 765 N N . SER A 1 97 ? 6.023 9.137 32.721 1.00 80.19 97 SER A N 1
ATOM 766 C CA . SER A 1 97 ? 4.662 8.638 32.720 1.00 80.19 97 SER A CA 1
ATOM 767 C C . SER A 1 97 ? 4.607 7.285 32.043 1.00 80.19 97 SER A C 1
ATOM 769 O O . SER A 1 97 ? 5.309 7.027 31.060 1.00 80.19 97 SER A O 1
ATOM 771 N N . ARG A 1 98 ? 3.756 6.421 32.583 1.00 79.75 98 ARG A N 1
ATOM 772 C CA . ARG A 1 98 ? 3.411 5.131 32.010 1.00 79.75 98 ARG A CA 1
ATOM 773 C C . ARG A 1 98 ? 1.945 5.159 31.617 1.00 79.75 98 ARG A C 1
ATOM 775 O O . ARG A 1 98 ? 1.096 5.458 32.447 1.00 79.75 98 ARG A O 1
ATOM 782 N N . MET A 1 99 ? 1.662 4.813 30.365 1.00 82.69 99 MET A N 1
ATOM 783 C CA . MET A 1 99 ? 0.302 4.750 29.835 1.00 82.69 99 MET A CA 1
ATOM 784 C C . MET A 1 99 ? -0.044 3.326 29.401 1.00 82.69 99 MET A C 1
ATOM 786 O O . MET A 1 99 ? 0.799 2.610 28.853 1.00 82.69 99 MET A O 1
ATOM 790 N N . ARG A 1 100 ? -1.297 2.927 29.614 1.00 79.88 100 ARG A N 1
ATOM 791 C CA . ARG A 1 100 ? -1.898 1.699 29.093 1.00 79.88 100 ARG A CA 1
ATOM 792 C C . ARG A 1 100 ? -3.200 2.051 28.381 1.00 79.88 100 ARG A C 1
ATOM 794 O O . ARG A 1 100 ? -4.064 2.715 28.941 1.00 79.88 100 ARG A O 1
ATOM 801 N N . TYR A 1 101 ? -3.340 1.558 27.156 1.00 83.56 101 TYR A N 1
ATOM 802 C CA . TYR A 1 101 ? -4.546 1.723 26.351 1.00 83.56 101 TYR A CA 1
ATOM 803 C C . TYR A 1 101 ? -5.463 0.524 26.544 1.00 83.56 101 TYR A C 1
ATOM 805 O O . TYR A 1 101 ? -5.011 -0.623 26.499 1.00 83.56 101 TYR A O 1
ATOM 813 N N . GLN A 1 102 ? -6.745 0.789 26.754 1.00 86.75 102 GLN A N 1
ATOM 814 C CA . GLN A 1 102 ? -7.768 -0.232 26.935 1.00 86.75 102 GLN A CA 1
ATOM 815 C C . GLN A 1 102 ? -9.039 0.169 26.186 1.00 86.75 102 GLN A C 1
ATOM 817 O O . GLN A 1 102 ? -9.288 1.350 25.958 1.00 86.75 102 GLN A O 1
ATOM 822 N N . SER A 1 103 ? -9.864 -0.809 25.819 1.00 87.19 103 SER A N 1
ATOM 823 C CA . SER A 1 103 ? -11.229 -0.549 25.359 1.00 87.19 103 SER A CA 1
ATOM 824 C C . SER A 1 103 ? -12.207 -0.966 26.447 1.00 87.19 103 SER A C 1
ATOM 826 O O . SER A 1 103 ? -12.089 -2.068 26.983 1.00 87.19 103 SER A O 1
ATOM 828 N N . GLN A 1 104 ? -13.154 -0.090 26.778 1.00 91.06 104 GLN A N 1
ATOM 829 C CA . GLN A 1 104 ? -14.201 -0.366 27.760 1.00 91.06 104 GLN A CA 1
ATOM 830 C C . GLN A 1 104 ? -15.560 0.099 27.241 1.00 91.06 104 GLN A C 1
ATOM 832 O O . GLN A 1 104 ? -15.648 1.033 26.449 1.00 91.06 104 GLN A O 1
ATOM 837 N N . ILE A 1 105 ? -16.631 -0.556 27.684 1.00 93.75 105 ILE A N 1
ATOM 838 C CA . ILE A 1 105 ? -17.997 -0.095 27.415 1.00 93.75 105 ILE A CA 1
ATOM 839 C C . ILE A 1 105 ? -18.268 1.142 28.276 1.00 93.75 105 ILE A C 1
ATOM 841 O O . ILE A 1 105 ? -17.956 1.123 29.464 1.00 93.75 105 ILE A O 1
ATOM 845 N N . ALA A 1 106 ? -18.855 2.188 27.689 1.00 91.38 106 ALA A N 1
ATOM 846 C CA . ALA A 1 106 ? -19.101 3.469 28.355 1.00 91.38 106 ALA A CA 1
ATOM 847 C C . ALA A 1 106 ? -19.809 3.310 29.712 1.00 91.38 106 ALA A C 1
ATOM 849 O O . ALA A 1 106 ? -19.437 3.928 30.712 1.00 91.38 106 ALA A O 1
ATOM 850 N N . GLY A 1 107 ? -20.837 2.460 29.760 1.00 92.50 107 GLY A N 1
ATOM 851 C CA . GLY A 1 107 ? -21.747 2.421 30.895 1.00 92.50 107 GLY A CA 1
ATOM 852 C C . GLY A 1 107 ? -22.570 3.707 30.981 1.00 92.50 107 GLY A C 1
ATOM 853 O O . GLY A 1 107 ? -22.442 4.612 30.161 1.00 92.50 107 GLY A O 1
ATOM 854 N N . LYS A 1 108 ? -23.465 3.783 31.966 1.00 92.69 108 LYS A N 1
ATOM 855 C CA . LYS A 1 108 ? -24.422 4.892 32.064 1.00 92.69 108 LYS A CA 1
ATOM 856 C C . LYS A 1 108 ? -23.735 6.240 32.310 1.00 92.69 108 LYS A C 1
ATOM 858 O O . LYS A 1 108 ? -23.986 7.188 31.580 1.00 92.69 108 LYS A O 1
ATOM 863 N N . ASP A 1 109 ? -22.849 6.297 33.299 1.00 90.06 109 ASP A N 1
ATOM 864 C CA . ASP A 1 109 ? -22.281 7.565 33.759 1.00 90.06 109 ASP A CA 1
ATOM 865 C C . ASP A 1 109 ? -21.380 8.208 32.692 1.00 90.06 109 ASP A C 1
ATOM 867 O O . ASP A 1 109 ? -21.565 9.376 32.359 1.00 90.06 109 ASP A O 1
ATOM 871 N N . HIS A 1 110 ? -20.451 7.455 32.086 1.00 94.25 110 HIS A N 1
ATOM 872 C CA . HIS A 1 110 ? -19.602 8.008 31.023 1.00 94.25 110 HIS A CA 1
ATOM 873 C C . HIS A 1 110 ? -20.381 8.303 29.746 1.00 94.25 110 HIS A C 1
ATOM 875 O O . HIS A 1 110 ? -20.022 9.243 29.044 1.00 94.25 110 HIS A O 1
ATOM 881 N N . ALA A 1 111 ? -21.452 7.559 29.458 1.00 91.25 111 ALA A N 1
ATOM 882 C CA . ALA A 1 111 ? -22.339 7.883 28.347 1.00 91.25 111 ALA A CA 1
ATOM 883 C C . ALA A 1 111 ? -23.061 9.216 28.544 1.00 91.25 111 ALA A C 1
ATOM 885 O O . ALA A 1 111 ? -23.134 10.004 27.603 1.00 91.25 111 ALA A O 1
ATOM 886 N N . ASP A 1 112 ? -23.514 9.505 29.765 1.00 92.94 112 ASP A N 1
ATOM 887 C CA . ASP A 1 112 ? -24.123 10.792 30.097 1.00 92.94 112 ASP A CA 1
ATOM 888 C C . ASP A 1 112 ? -23.090 11.934 29.979 1.00 92.94 112 ASP A C 1
ATOM 890 O O . ASP A 1 112 ? -23.378 12.970 29.376 1.00 92.94 112 ASP A O 1
ATOM 894 N N . TYR A 1 113 ? -21.860 11.738 30.475 1.00 93.88 113 TYR A N 1
ATOM 895 C CA . TYR A 1 113 ? -20.795 12.752 30.402 1.00 93.88 113 TYR A CA 1
ATOM 896 C C . TYR A 1 113 ? -20.267 12.997 28.983 1.00 93.88 113 TYR A C 1
ATOM 898 O O . TYR A 1 113 ? -19.953 14.133 28.632 1.00 93.88 113 TYR A O 1
ATOM 906 N N . LEU A 1 114 ? -20.150 11.944 28.173 1.00 92.56 114 LEU A N 1
ATOM 907 C CA . LEU A 1 114 ? -19.609 11.997 26.810 1.00 92.56 114 LEU A CA 1
ATOM 908 C C . LEU A 1 114 ? -20.697 12.090 25.735 1.00 92.56 114 LEU A C 1
ATOM 910 O O . LEU A 1 114 ? -20.374 12.095 24.549 1.00 92.56 114 LEU A O 1
ATOM 914 N N . GLN A 1 115 ? -21.967 12.186 26.139 1.00 92.25 115 GLN A N 1
ATOM 915 C CA . GLN A 1 115 ? -23.132 12.269 25.253 1.00 92.25 115 GLN A CA 1
ATOM 916 C C . GLN A 1 115 ? -23.150 11.157 24.192 1.00 92.25 115 GLN A C 1
ATOM 918 O O . GLN A 1 115 ? -23.383 11.403 23.007 1.00 92.25 115 GLN A O 1
ATOM 923 N N . CYS A 1 116 ? -22.898 9.923 24.626 1.00 89.94 116 CYS A N 1
ATOM 924 C CA . CYS A 1 116 ? -22.861 8.745 23.765 1.00 89.94 116 CYS A CA 1
ATOM 925 C C . CYS A 1 116 ? -23.801 7.635 24.250 1.00 89.94 116 CYS A C 1
ATOM 927 O O . CYS A 1 116 ? -24.571 7.816 25.193 1.00 89.94 116 CYS A O 1
ATOM 929 N N . SER A 1 117 ? -23.801 6.483 23.575 1.00 92.69 117 SER A N 1
ATOM 930 C C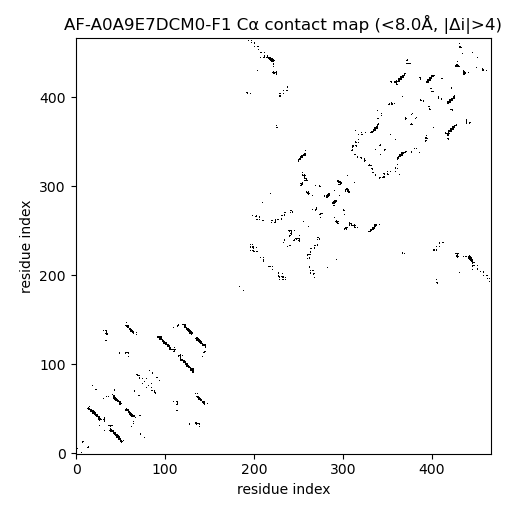A . SER A 1 117 ? -24.602 5.338 24.014 1.00 92.69 117 SER A CA 1
ATOM 931 C C . SER A 1 117 ? -23.930 4.607 25.192 1.00 92.69 117 SER A C 1
ATOM 933 O O . SER A 1 117 ? -22.725 4.363 25.153 1.00 92.69 117 SER A O 1
ATOM 935 N N . PRO A 1 118 ? -24.678 4.139 26.214 1.00 92.94 118 PRO A N 1
ATOM 936 C CA . PRO A 1 118 ? -24.111 3.380 27.340 1.00 92.94 118 PRO A CA 1
ATOM 937 C C . PRO A 1 118 ? -23.476 2.046 26.938 1.00 92.94 118 PRO A C 1
ATOM 939 O O . PRO A 1 118 ? -22.691 1.493 27.704 1.00 92.94 118 PRO A O 1
ATOM 942 N N . ASN A 1 119 ? -23.796 1.535 25.747 1.00 91.06 119 ASN A N 1
ATOM 943 C CA . ASN A 1 119 ? -23.227 0.301 25.200 1.00 91.06 119 ASN A CA 1
ATOM 944 C C . ASN A 1 119 ? -22.086 0.559 24.203 1.00 91.06 119 ASN A C 1
ATOM 946 O O . ASN A 1 119 ? -21.640 -0.366 23.525 1.00 91.06 119 ASN A O 1
ATOM 950 N N . GLU A 1 120 ? -21.648 1.807 24.059 1.00 88.44 120 GLU A N 1
ATOM 951 C CA . GLU A 1 120 ? -20.615 2.177 23.103 1.00 88.44 120 GLU A CA 1
ATOM 952 C C . GLU A 1 120 ? -19.224 1.833 23.635 1.00 88.44 120 GLU A C 1
ATOM 954 O O . GLU A 1 120 ? -18.937 2.012 24.820 1.00 88.44 120 GLU A O 1
ATOM 959 N N . ALA A 1 121 ? -18.361 1.305 22.765 1.00 90.00 121 ALA A N 1
ATOM 960 C CA . ALA A 1 121 ? -16.982 1.000 23.121 1.00 90.00 121 ALA A CA 1
ATOM 961 C C . ALA A 1 121 ? -16.144 2.281 23.061 1.00 90.00 121 ALA A C 1
ATOM 963 O O . ALA A 1 121 ? -16.007 2.894 22.001 1.00 90.00 121 ALA A O 1
ATOM 964 N N . LEU A 1 122 ? -15.571 2.659 24.197 1.00 91.06 122 LEU A N 1
ATOM 965 C CA . LEU A 1 122 ? -14.720 3.827 24.360 1.00 91.06 122 LEU A CA 1
ATOM 966 C C . LEU A 1 122 ? -13.255 3.407 24.479 1.00 91.06 122 LEU A C 1
ATOM 968 O O . LEU A 1 122 ? -12.934 2.322 24.977 1.00 91.06 122 LEU A O 1
ATOM 972 N N . LEU A 1 123 ? -12.363 4.284 24.021 1.00 89.62 123 LEU A N 1
ATOM 973 C CA . LEU A 1 123 ? -10.934 4.178 24.287 1.00 89.62 123 LEU A CA 1
ATOM 974 C C . LEU A 1 123 ? -10.659 4.791 25.665 1.00 89.62 123 LEU A C 1
ATOM 976 O O . LEU A 1 123 ? -11.014 5.944 25.914 1.00 89.62 123 LEU A O 1
ATOM 980 N N . VAL A 1 124 ? -10.030 4.015 26.546 1.00 90.88 124 VAL A N 1
ATOM 981 C CA . VAL A 1 124 ? -9.662 4.422 27.905 1.00 90.88 124 VAL A CA 1
ATOM 982 C C . VAL A 1 124 ? -8.147 4.395 28.034 1.00 90.88 124 VAL A C 1
ATOM 984 O O . VAL A 1 124 ? -7.509 3.367 27.790 1.00 90.88 124 VAL A O 1
ATOM 987 N N . LEU A 1 125 ? -7.567 5.535 28.399 1.00 89.12 125 LEU A N 1
ATOM 988 C CA . LEU A 1 125 ? -6.142 5.665 28.679 1.00 89.12 125 LEU A CA 1
ATOM 989 C C . LEU A 1 125 ? -5.967 5.679 30.185 1.00 89.12 125 LEU A C 1
ATOM 991 O O . LEU A 1 125 ? -6.386 6.616 30.859 1.00 89.12 125 LEU A O 1
ATOM 995 N N . GLU A 1 126 ? -5.328 4.641 30.691 1.00 91.38 126 GLU A N 1
ATOM 996 C CA . GLU A 1 126 ? -4.874 4.576 32.067 1.00 91.38 126 GLU A CA 1
ATOM 997 C C . GLU A 1 126 ? -3.446 5.113 32.138 1.00 91.38 126 GLU A C 1
ATOM 999 O O . GLU A 1 126 ? -2.579 4.672 31.381 1.00 91.38 126 GLU A O 1
ATOM 1004 N N . GLN A 1 127 ? -3.196 6.066 33.028 1.00 90.81 127 GLN A N 1
ATOM 1005 C CA . GLN A 1 127 ? -1.916 6.749 33.141 1.00 90.81 127 GLN A CA 1
ATOM 1006 C C . GLN A 1 127 ? -1.470 6.823 34.598 1.00 90.81 127 GLN A C 1
ATOM 1008 O O . GLN A 1 127 ? -2.254 7.196 35.463 1.00 90.81 127 GLN A O 1
ATOM 1013 N N . VAL A 1 128 ? -0.195 6.524 34.846 1.00 91.56 128 VAL A N 1
ATOM 1014 C CA . VAL A 1 128 ? 0.497 6.848 36.102 1.00 91.56 128 VAL A CA 1
ATOM 1015 C C . VAL A 1 128 ? 1.617 7.838 35.798 1.00 91.56 128 VAL A C 1
ATOM 1017 O O . VAL A 1 128 ? 2.288 7.725 34.762 1.00 91.56 128 VAL A O 1
ATOM 1020 N N . ILE A 1 129 ? 1.789 8.836 36.661 1.00 89.50 129 ILE A N 1
ATOM 1021 C CA . ILE A 1 129 ? 2.803 9.884 36.524 1.00 89.50 129 ILE A CA 1
ATOM 1022 C C . ILE A 1 129 ? 3.716 9.873 37.746 1.00 89.50 129 ILE A C 1
ATOM 1024 O O . ILE A 1 129 ? 3.247 9.816 38.880 1.00 89.50 129 ILE A O 1
ATOM 1028 N N . GLU A 1 130 ? 5.018 9.947 37.489 1.00 88.69 130 GLU A N 1
ATOM 1029 C CA . GLU A 1 130 ? 6.094 9.887 38.474 1.00 88.69 130 GLU A CA 1
ATOM 1030 C C . GLU A 1 130 ? 6.932 11.173 38.427 1.00 88.69 130 GLU A C 1
ATOM 1032 O O . GLU A 1 130 ? 7.277 11.685 37.350 1.00 88.69 130 GLU A O 1
ATOM 1037 N N . LEU A 1 131 ? 7.300 11.678 39.605 1.00 85.88 131 LEU A N 1
ATOM 1038 C CA . LEU A 1 131 ? 8.275 12.761 39.747 1.00 85.88 131 LEU A CA 1
ATOM 1039 C C . LEU A 1 131 ? 9.705 12.261 39.532 1.00 85.88 131 LEU A C 1
ATOM 1041 O O . LEU A 1 131 ? 9.984 11.062 39.528 1.00 85.88 131 LEU A O 1
ATOM 1045 N N . SER A 1 132 ? 10.639 13.200 39.402 1.00 83.56 132 SER A N 1
ATOM 1046 C CA . SER A 1 132 ? 12.075 12.927 39.253 1.00 83.56 132 SER A CA 1
ATOM 1047 C C . SER A 1 132 ? 12.722 12.134 40.389 1.00 83.56 132 SER A C 1
ATOM 1049 O O . SER A 1 132 ? 13.780 11.541 40.186 1.00 83.56 132 SER A O 1
ATOM 1051 N N . ASP A 1 133 ? 12.089 12.066 41.558 1.00 85.12 133 ASP A N 1
ATOM 1052 C CA . ASP A 1 133 ? 12.538 11.261 42.694 1.00 85.12 133 ASP A CA 1
ATOM 1053 C C . ASP A 1 133 ? 11.866 9.879 42.788 1.00 85.12 133 ASP A C 1
ATOM 1055 O O . ASP A 1 133 ? 12.119 9.141 43.740 1.00 85.12 133 ASP A O 1
ATOM 1059 N N . GLY A 1 134 ? 11.041 9.522 41.798 1.00 85.06 134 GLY A N 1
ATOM 1060 C CA . GLY A 1 134 ? 10.370 8.228 41.685 1.00 85.06 134 GLY A CA 1
ATOM 1061 C C . GLY A 1 134 ? 9.020 8.130 42.395 1.00 85.06 134 GLY A C 1
ATOM 1062 O O . GLY A 1 134 ? 8.377 7.092 42.292 1.00 85.06 134 GLY A O 1
ATOM 1063 N N . ASN A 1 135 ? 8.556 9.175 43.091 1.00 90.31 135 ASN A N 1
ATOM 1064 C CA . ASN A 1 135 ? 7.236 9.132 43.721 1.00 90.31 135 ASN A CA 1
ATOM 1065 C C . ASN A 1 135 ? 6.113 9.247 42.680 1.00 90.31 135 ASN A C 1
ATOM 1067 O O . ASN A 1 135 ? 6.101 10.182 41.872 1.00 90.31 135 ASN A O 1
ATOM 1071 N N . CYS A 1 136 ? 5.132 8.344 42.754 1.00 92.19 136 CYS A N 1
ATOM 1072 C CA . CYS A 1 136 ? 3.909 8.417 41.959 1.00 92.19 136 CYS A CA 1
ATOM 1073 C C . CYS A 1 136 ? 2.999 9.544 42.475 1.00 92.19 136 CYS A C 1
ATOM 1075 O O . CYS A 1 136 ? 2.659 9.608 43.663 1.00 92.19 136 CYS A O 1
ATOM 1077 N N . ILE A 1 137 ? 2.598 10.442 41.575 1.00 92.81 137 ILE A N 1
ATOM 1078 C CA . ILE A 1 137 ? 1.811 11.638 41.910 1.00 92.81 137 ILE A CA 1
ATOM 1079 C C . ILE A 1 137 ? 0.370 11.588 41.446 1.00 92.81 137 ILE A C 1
ATOM 1081 O O . ILE A 1 137 ? -0.482 12.193 42.089 1.00 92.81 137 ILE A O 1
ATOM 1085 N N . GLU A 1 138 ? 0.095 10.909 40.341 1.00 93.25 138 GLU A N 1
ATOM 1086 C CA . GLU A 1 138 ? -1.235 10.845 39.757 1.00 93.25 138 GLU A CA 1
ATOM 1087 C C . GLU A 1 138 ? -1.434 9.480 39.119 1.00 93.25 138 GLU A C 1
ATOM 1089 O O . GLU A 1 138 ? -0.590 9.012 38.351 1.00 93.25 138 GLU A O 1
ATOM 1094 N N . TRP A 1 139 ? -2.587 8.889 39.406 1.00 95.00 139 TRP A N 1
ATOM 1095 C CA . TRP A 1 139 ? -3.183 7.841 38.600 1.00 95.00 139 TRP A CA 1
ATOM 1096 C C . TRP A 1 139 ? -4.441 8.415 37.961 1.00 95.00 139 TRP A C 1
ATOM 1098 O O . TRP A 1 139 ? -5.253 9.040 38.644 1.00 95.00 139 TRP A O 1
ATOM 1108 N N . SER A 1 140 ? -4.597 8.252 36.651 1.00 93.81 140 SER A N 1
ATOM 1109 C CA . SER A 1 140 ? -5.764 8.759 35.940 1.00 93.81 140 SER A CA 1
ATOM 1110 C C . SER A 1 140 ? -6.301 7.781 34.909 1.00 93.81 140 SER A C 1
ATOM 1112 O O . SER A 1 140 ? -5.570 6.979 34.325 1.00 93.81 140 SER A O 1
ATOM 1114 N N . GLN A 1 141 ? -7.604 7.885 34.680 1.00 93.69 141 GLN A N 1
ATOM 1115 C CA . GLN A 1 141 ? -8.334 7.211 33.623 1.00 93.69 141 GLN A CA 1
ATOM 1116 C C . GLN A 1 141 ? -8.968 8.273 32.729 1.00 93.69 141 GLN A C 1
ATOM 1118 O O . GLN A 1 141 ? -9.776 9.094 33.162 1.00 93.69 141 GLN A O 1
ATOM 1123 N N . THR A 1 142 ? -8.561 8.285 31.465 1.00 92.75 142 THR A N 1
ATOM 1124 C CA . THR A 1 142 ? -9.049 9.228 30.461 1.00 92.75 142 THR A CA 1
ATOM 1125 C C . THR A 1 142 ? -9.929 8.486 29.471 1.00 92.75 142 THR A C 1
ATOM 1127 O O . THR A 1 142 ? -9.439 7.705 28.657 1.00 92.75 142 THR A O 1
ATOM 1130 N N . TRP A 1 143 ? -11.227 8.747 29.546 1.00 93.38 143 TRP A N 1
ATOM 1131 C CA . TRP A 1 143 ? -12.256 8.196 28.678 1.00 93.38 143 TRP A CA 1
ATOM 1132 C C . TRP A 1 143 ? -12.483 9.139 27.506 1.00 93.38 143 TRP A C 1
ATOM 1134 O O . TRP A 1 143 ? -12.821 10.310 27.697 1.00 93.38 143 TRP A O 1
ATOM 1144 N N . LEU A 1 144 ? -12.301 8.635 26.293 1.00 90.00 144 LEU A N 1
ATOM 1145 C CA . LEU A 1 144 ? -12.520 9.407 25.076 1.00 90.00 144 LEU A CA 1
ATOM 1146 C C . LEU A 1 144 ? -13.916 9.147 24.537 1.00 90.00 144 LEU A C 1
ATOM 1148 O O . LEU A 1 144 ? -14.371 8.001 24.509 1.00 90.00 144 LEU A O 1
ATOM 1152 N N . ALA A 1 145 ? -14.569 10.209 24.069 1.00 86.50 145 ALA A N 1
ATOM 1153 C CA . ALA A 1 145 ? -15.817 10.085 23.334 1.00 86.50 145 ALA A CA 1
ATOM 1154 C C . ALA A 1 145 ? -15.640 9.123 22.139 1.00 86.50 145 ALA A C 1
ATOM 1156 O O . ALA A 1 145 ? -14.547 9.019 21.564 1.00 86.50 145 ALA A O 1
ATOM 1157 N N . PRO A 1 146 ? -16.696 8.396 21.750 1.00 79.56 146 PRO A N 1
ATOM 1158 C CA . PRO A 1 146 ? -16.609 7.443 20.656 1.00 79.56 146 PRO A CA 1
ATOM 1159 C C . PRO A 1 146 ? -16.296 8.145 19.336 1.00 79.56 146 PRO A C 1
ATOM 1161 O O . PRO A 1 146 ? -16.507 9.347 19.166 1.00 79.56 146 PRO A O 1
ATOM 1164 N N . HIS A 1 147 ? -15.775 7.372 18.383 1.00 73.19 147 HIS A N 1
ATOM 1165 C CA . HIS A 1 147 ? -15.365 7.861 17.062 1.00 73.19 147 HIS A CA 1
ATOM 1166 C C . HIS A 1 147 ? -14.257 8.925 17.083 1.00 73.19 147 HIS A C 1
ATOM 1168 O O . HIS A 1 147 ? -13.953 9.516 16.047 1.00 73.19 147 HIS A O 1
ATOM 1174 N N . GLN A 1 148 ? -13.613 9.134 18.231 1.00 63.88 148 GLN A N 1
ATOM 1175 C CA . GLN A 1 148 ? -12.415 9.949 18.331 1.00 63.88 148 GLN A CA 1
ATOM 1176 C C . GLN A 1 148 ? -11.164 9.111 18.110 1.00 63.88 148 GLN A C 1
ATOM 1178 O O . GLN A 1 148 ? -11.089 7.936 18.467 1.00 63.88 148 GLN A O 1
ATOM 1183 N N . SER A 1 149 ? -10.170 9.740 17.497 1.00 48.31 149 SER A N 1
ATOM 1184 C CA . SER A 1 149 ? -8.845 9.166 17.309 1.00 48.31 149 SER A CA 1
ATOM 1185 C C . SER A 1 149 ? -7.874 9.952 18.174 1.00 48.31 149 SER A C 1
ATOM 1187 O O . SER A 1 149 ? -7.802 11.173 18.055 1.00 48.31 149 SER A O 1
ATOM 1189 N N . VAL A 1 150 ? -7.118 9.269 19.029 1.00 46.88 150 VAL A N 1
ATOM 1190 C CA . VAL A 1 150 ? -5.950 9.883 19.666 1.00 46.88 150 VAL A CA 1
ATOM 1191 C C . VAL A 1 150 ? -4.789 9.727 18.704 1.00 46.88 150 VAL A C 1
ATOM 1193 O O . VAL A 1 150 ? -4.299 8.620 18.490 1.00 46.88 150 VAL A O 1
ATOM 1196 N N . VAL A 1 151 ? -4.360 10.836 18.114 1.00 40.41 151 VAL A N 1
ATOM 1197 C CA . VAL A 1 151 ? -3.102 10.901 17.374 1.00 40.41 151 VAL A CA 1
ATOM 1198 C C . VAL A 1 151 ? -2.067 11.463 18.340 1.00 40.41 151 VAL A C 1
ATOM 1200 O O . VAL A 1 151 ? -2.024 12.662 18.588 1.00 40.41 151 VAL A O 1
ATOM 1203 N N . GLY A 1 152 ? -1.293 10.578 18.963 1.00 36.00 152 GLY A N 1
ATOM 1204 C CA . GLY A 1 152 ? -0.162 10.959 19.802 1.00 36.00 152 GLY A CA 1
ATOM 1205 C C . GLY A 1 152 ? 1.134 10.815 19.016 1.00 36.00 152 GLY A C 1
ATOM 1206 O O . GLY A 1 152 ? 1.399 9.752 18.460 1.00 36.00 152 GLY A O 1
ATOM 1207 N N . VAL A 1 153 ? 1.948 11.865 18.987 1.00 32.44 153 VAL A N 1
ATOM 1208 C CA . VAL A 1 153 ? 3.336 11.776 18.529 1.00 32.44 153 VAL A CA 1
ATOM 1209 C C . VAL A 1 153 ? 4.176 11.420 19.753 1.00 32.44 153 VAL A C 1
ATOM 1211 O O . VAL A 1 153 ? 4.236 12.196 20.706 1.00 32.44 153 VAL A O 1
ATOM 1214 N N . SER A 1 154 ? 4.814 10.249 19.773 1.00 28.67 154 SER A N 1
ATOM 1215 C CA . SER A 1 154 ? 5.982 10.077 20.635 1.00 28.67 154 SER A CA 1
ATOM 1216 C C . SER A 1 154 ? 7.147 10.745 19.918 1.00 28.67 154 SER A C 1
ATOM 1218 O O . SER A 1 154 ? 7.721 10.161 18.999 1.00 28.67 154 SER A O 1
ATOM 1220 N N . GLU A 1 155 ? 7.473 11.976 20.298 1.00 27.30 155 GLU A N 1
ATOM 1221 C CA . GLU A 1 155 ? 8.759 12.552 19.922 1.00 27.30 155 GLU A CA 1
ATOM 1222 C C . GLU A 1 155 ? 9.860 11.682 20.536 1.00 27.30 155 GLU A C 1
ATOM 1224 O O . GLU A 1 155 ? 10.064 11.653 21.752 1.00 27.30 155 GLU A O 1
ATOM 1229 N N . GLN A 1 156 ? 10.573 10.952 19.680 1.00 29.84 156 GLN A N 1
ATOM 1230 C CA . GLN A 1 156 ? 12.009 10.870 19.878 1.00 29.84 156 GLN A CA 1
ATOM 1231 C C . GLN A 1 156 ? 12.583 12.251 19.552 1.00 29.84 156 GLN A C 1
ATOM 1233 O O . GLN A 1 156 ? 12.037 12.992 18.739 1.00 29.84 156 GLN A O 1
ATOM 1238 N N . VAL A 1 157 ? 13.617 12.618 20.297 1.00 31.03 157 VAL A N 1
ATOM 1239 C CA . VAL A 1 157 ? 14.202 13.957 20.381 1.00 31.03 157 VAL A CA 1
ATOM 1240 C C . VAL A 1 157 ? 14.781 14.398 19.029 1.00 31.03 157 VAL A C 1
ATOM 1242 O O . VAL A 1 157 ? 15.985 14.278 18.842 1.00 31.03 157 VAL A O 1
ATOM 1245 N N . ASP A 1 158 ? 13.962 14.899 18.100 1.00 33.25 158 ASP A N 1
ATOM 1246 C CA . ASP A 1 158 ? 14.423 15.774 17.001 1.00 33.25 158 ASP A CA 1
ATOM 1247 C C . ASP A 1 158 ? 13.363 16.641 16.274 1.00 33.25 158 ASP A C 1
ATOM 1249 O O . ASP A 1 158 ? 13.766 17.451 15.449 1.00 33.25 158 ASP A O 1
ATOM 1253 N N . GLY A 1 159 ? 12.070 16.588 16.630 1.00 43.53 159 GLY A N 1
ATOM 1254 C CA . GLY A 1 159 ? 11.069 17.666 16.467 1.00 43.53 159 GLY A CA 1
ATOM 1255 C C . GLY A 1 159 ? 10.922 18.387 15.105 1.00 43.53 159 GLY A C 1
ATOM 1256 O O . GLY A 1 159 ? 11.740 19.232 14.752 1.00 43.53 159 GLY A O 1
ATOM 1257 N N . SER A 1 160 ? 9.794 18.184 14.398 1.00 29.42 160 SER A N 1
ATOM 1258 C CA . SER A 1 160 ? 8.987 19.252 13.730 1.00 29.42 160 SER A CA 1
ATOM 1259 C C . SER A 1 160 ? 7.907 18.723 12.760 1.00 29.42 160 SER A C 1
ATOM 1261 O O . SER A 1 160 ? 8.270 18.026 11.823 1.00 29.42 160 SER A O 1
ATOM 1263 N N . ILE A 1 161 ? 6.625 19.144 12.911 1.00 29.00 161 ILE A N 1
ATOM 1264 C CA . ILE A 1 161 ? 5.581 19.327 11.847 1.00 29.00 161 ILE A CA 1
ATOM 1265 C C . ILE A 1 161 ? 4.506 20.361 12.308 1.00 29.00 161 ILE A C 1
ATOM 1267 O O . ILE A 1 161 ? 4.151 20.376 13.484 1.00 29.00 161 ILE A O 1
ATOM 1271 N N . GLY A 1 162 ? 3.960 21.190 11.390 1.00 32.00 162 GLY A N 1
ATOM 1272 C CA . GLY A 1 162 ? 2.806 22.113 11.581 1.00 32.00 162 GLY A CA 1
ATOM 1273 C C . GLY A 1 162 ? 1.612 21.889 10.600 1.00 32.00 162 GLY A C 1
ATOM 1274 O O . GLY A 1 162 ? 1.739 21.040 9.718 1.00 32.00 162 GLY A O 1
ATOM 1275 N N . PRO A 1 163 ? 0.454 22.598 10.732 1.00 30.89 163 PRO A N 1
ATOM 1276 C CA . PRO A 1 163 ? -0.873 22.119 10.273 1.00 30.89 163 PRO A CA 1
ATOM 1277 C C . PRO A 1 163 ? -1.518 22.843 9.055 1.00 30.89 163 PRO A C 1
ATOM 1279 O O . PRO A 1 163 ? -1.058 23.902 8.632 1.00 30.89 163 PRO A O 1
ATOM 1282 N N . LEU A 1 164 ? -2.630 22.284 8.532 1.00 25.53 164 LEU A N 1
ATOM 1283 C CA . LEU A 1 164 ? -3.475 22.801 7.428 1.00 25.53 164 LEU A CA 1
ATOM 1284 C C . LEU A 1 164 ? -4.988 22.820 7.783 1.00 25.53 164 LEU A C 1
ATOM 1286 O O . LEU A 1 164 ? -5.479 21.926 8.470 1.00 25.53 164 LEU A O 1
ATOM 1290 N N . ASP A 1 165 ? -5.687 23.850 7.281 1.00 28.77 165 ASP A N 1
ATOM 1291 C CA . ASP A 1 165 ? -7.063 24.337 7.558 1.00 28.77 165 ASP A CA 1
ATOM 1292 C C . ASP A 1 165 ? -8.146 23.766 6.592 1.00 28.77 165 ASP A C 1
ATOM 1294 O O . ASP A 1 165 ? -7.838 23.411 5.455 1.00 28.77 165 ASP A O 1
ATOM 1298 N N . ILE A 1 166 ? -9.417 23.681 7.029 1.00 28.47 166 ILE A N 1
ATOM 1299 C CA . ILE A 1 166 ? -10.541 22.921 6.413 1.00 28.47 166 ILE A CA 1
ATOM 1300 C C . ILE A 1 166 ? -11.868 23.706 6.279 1.00 28.47 166 ILE A C 1
ATOM 1302 O O . ILE A 1 166 ? -12.966 23.166 6.425 1.00 28.47 166 ILE A O 1
ATOM 1306 N N . SER A 1 167 ? -11.810 24.994 5.969 1.00 26.80 167 SER A N 1
ATOM 1307 C CA . SER A 1 167 ? -12.968 25.903 6.010 1.00 26.80 167 SER A CA 1
ATOM 1308 C C . SER A 1 167 ? -14.042 25.783 4.895 1.00 26.80 167 SER A C 1
ATOM 1310 O O . SER A 1 167 ? -14.826 26.717 4.727 1.00 26.80 167 SER A O 1
ATOM 1312 N N . SER A 1 168 ? -14.179 24.681 4.138 1.00 29.36 168 SER A N 1
ATOM 1313 C CA . SER A 1 168 ? -15.043 24.693 2.929 1.00 29.36 168 SER A CA 1
ATOM 1314 C C . SER A 1 168 ? -15.890 23.454 2.583 1.00 29.36 168 SER A C 1
ATOM 1316 O O . SER A 1 168 ? -16.219 23.264 1.413 1.00 29.36 168 SER A O 1
ATOM 1318 N N . VAL A 1 169 ? -16.364 22.652 3.546 1.00 26.89 169 VAL A N 1
ATOM 1319 C CA . VAL A 1 169 ? -17.257 21.510 3.226 1.00 26.89 169 VAL A CA 1
ATOM 1320 C C . VAL A 1 169 ? -18.728 21.803 3.563 1.00 26.89 169 VAL A C 1
ATOM 1322 O O . VAL A 1 169 ? -19.106 21.918 4.728 1.00 26.89 169 VAL A O 1
ATOM 1325 N N . ARG A 1 170 ? -19.579 21.895 2.528 1.00 28.81 170 ARG A N 1
ATOM 1326 C CA . ARG A 1 170 ? -21.055 21.835 2.612 1.00 28.81 170 ARG A CA 1
ATOM 1327 C C . ARG A 1 170 ? -21.560 20.490 2.072 1.00 28.81 170 ARG A C 1
ATOM 1329 O O . ARG A 1 170 ? -20.985 19.957 1.131 1.00 28.81 170 ARG A O 1
ATOM 1336 N N . GLN A 1 171 ? -22.636 19.982 2.677 1.00 26.11 171 GLN A N 1
ATOM 1337 C CA . GLN A 1 171 ? -23.278 18.686 2.406 1.00 26.11 171 GLN A CA 1
ATOM 1338 C C . GLN A 1 171 ? -23.964 18.625 1.028 1.00 26.11 171 GLN A C 1
ATOM 1340 O O . GLN A 1 171 ? -24.661 19.570 0.653 1.00 26.11 171 GLN A O 1
ATOM 1345 N N . SER A 1 172 ? -23.806 17.500 0.321 1.00 25.00 172 SER A N 1
ATOM 1346 C CA . SER A 1 172 ? -24.551 17.132 -0.891 1.00 25.00 172 SER A CA 1
ATOM 1347 C C . SER A 1 172 ? -25.570 16.019 -0.604 1.00 25.00 172 SER A C 1
ATOM 1349 O O . SER A 1 172 ? -25.387 15.200 0.298 1.00 25.00 172 SER A O 1
ATOM 1351 N N . GLU A 1 173 ? -26.668 16.033 -1.361 1.00 27.52 173 GLU A N 1
ATOM 1352 C CA . GLU A 1 173 ? -27.740 15.033 -1.346 1.00 27.52 173 GLU A CA 1
ATOM 1353 C C . GLU A 1 173 ? -27.446 13.877 -2.321 1.00 27.52 173 GLU A C 1
ATOM 1355 O O . GLU A 1 173 ? -26.819 14.062 -3.365 1.00 27.52 173 GLU A O 1
ATOM 1360 N N . HIS A 1 174 ? -27.931 12.688 -1.954 1.00 27.66 174 HIS A N 1
ATOM 1361 C CA . HIS A 1 174 ? -27.779 11.407 -2.649 1.00 27.66 174 HIS A CA 1
ATOM 1362 C C . HIS A 1 174 ? -28.349 11.377 -4.077 1.00 27.66 174 HIS A C 1
ATOM 1364 O O . HIS A 1 174 ? -29.445 11.880 -4.323 1.00 27.66 174 HIS A O 1
ATOM 1370 N N . VAL A 1 175 ? -27.673 10.642 -4.973 1.00 27.28 175 VAL A N 1
ATOM 1371 C CA . VAL A 1 175 ? -28.257 10.115 -6.219 1.00 27.28 175 VAL A CA 1
ATOM 1372 C C . VAL A 1 175 ? -27.855 8.648 -6.422 1.00 27.28 175 VAL A C 1
ATOM 1374 O O . VAL A 1 175 ? -26.706 8.266 -6.212 1.00 27.28 175 VAL A O 1
ATOM 1377 N N . ASP A 1 176 ? -28.862 7.863 -6.807 1.00 25.47 176 ASP A N 1
ATOM 1378 C CA . ASP A 1 176 ? -28.924 6.409 -6.973 1.00 25.47 176 ASP A CA 1
ATOM 1379 C C . ASP A 1 176 ? -27.985 5.785 -8.021 1.00 25.47 176 ASP A C 1
ATOM 1381 O O . ASP A 1 176 ? -27.510 6.415 -8.966 1.00 25.47 176 ASP A O 1
ATOM 1385 N N . ALA A 1 177 ? -27.787 4.476 -7.845 1.00 28.72 177 ALA A N 1
ATOM 1386 C CA . ALA A 1 177 ? -26.852 3.617 -8.555 1.00 28.72 177 ALA A CA 1
ATOM 1387 C C . ALA A 1 177 ? -27.353 3.000 -9.884 1.00 28.72 177 ALA A C 1
ATOM 1389 O O . ALA A 1 177 ? -28.498 2.565 -10.007 1.00 28.72 177 ALA A O 1
ATOM 1390 N N . SER A 1 178 ? -26.355 2.738 -10.749 1.00 34.69 178 SER A N 1
ATOM 1391 C CA . SER A 1 178 ? -26.204 1.659 -11.761 1.00 34.69 178 SER A CA 1
ATOM 1392 C C . SER A 1 178 ? -26.884 1.835 -13.141 1.00 34.69 178 SER A C 1
ATOM 1394 O O . SER A 1 178 ? -27.899 2.525 -13.233 1.00 34.69 178 SER A O 1
ATOM 1396 N N . PRO A 1 179 ? -26.311 1.266 -14.242 1.00 44.16 179 PRO A N 1
ATOM 1397 C CA . PRO A 1 179 ? -26.458 -0.181 -14.499 1.00 44.16 179 PRO A CA 1
ATOM 1398 C C . PRO A 1 179 ? -25.303 -0.939 -15.236 1.00 44.16 179 PRO A C 1
ATOM 1400 O O . PRO A 1 179 ? -24.554 -0.387 -16.033 1.00 44.16 179 PRO A O 1
ATOM 1403 N N . THR A 1 180 ? -25.251 -2.255 -14.959 1.00 37.81 180 THR A N 1
ATOM 1404 C CA . THR A 1 180 ? -24.978 -3.455 -15.807 1.00 37.81 180 THR A CA 1
ATOM 1405 C C . THR A 1 180 ? -23.822 -3.541 -16.825 1.00 37.81 180 THR A C 1
ATOM 1407 O O . THR A 1 180 ? -23.724 -2.772 -17.774 1.00 37.81 180 THR A O 1
ATOM 1410 N N . SER A 1 181 ? -23.065 -4.643 -16.714 1.00 38.28 181 SER A N 1
ATOM 1411 C CA . SER A 1 181 ? -22.047 -5.150 -17.645 1.00 38.28 181 SER A CA 1
ATOM 1412 C C . SER A 1 181 ? -22.631 -5.648 -18.977 1.00 38.28 181 SER A C 1
ATOM 1414 O O . SER A 1 181 ? -23.323 -6.669 -19.006 1.00 38.28 181 SER A O 1
ATOM 1416 N N . ALA A 1 182 ? -22.302 -4.970 -20.076 1.00 45.88 182 ALA A N 1
ATOM 1417 C CA . ALA A 1 182 ? -22.439 -5.498 -21.433 1.00 45.88 182 ALA A CA 1
ATOM 1418 C C . ALA A 1 182 ? -21.210 -6.357 -21.795 1.00 45.88 182 ALA A C 1
ATOM 1420 O O . ALA A 1 182 ? -20.088 -6.031 -21.400 1.00 45.88 182 ALA A O 1
ATOM 1421 N N . GLU A 1 183 ? -21.417 -7.454 -22.528 1.00 49.25 183 GLU A N 1
ATOM 1422 C CA . GLU A 1 183 ? -20.330 -8.210 -23.160 1.00 49.25 183 GLU A CA 1
ATOM 1423 C C . GLU A 1 183 ? -19.578 -7.286 -24.125 1.00 49.25 183 GLU A C 1
ATOM 1425 O O . GLU A 1 183 ? -20.179 -6.653 -24.993 1.00 49.25 183 GLU A O 1
ATOM 1430 N N . ILE A 1 184 ? -18.266 -7.166 -23.921 1.00 58.22 184 ILE A N 1
ATOM 1431 C CA . ILE A 1 184 ? -17.386 -6.342 -24.751 1.00 58.22 184 ILE A CA 1
ATOM 1432 C C . ILE A 1 184 ? -17.283 -7.017 -26.124 1.00 58.22 184 ILE A C 1
ATOM 1434 O O . ILE A 1 184 ? -16.903 -8.187 -26.202 1.00 58.22 184 ILE A O 1
ATOM 1438 N N . ASP A 1 185 ? -17.625 -6.285 -27.184 1.00 77.12 185 ASP A N 1
ATOM 1439 C CA . ASP A 1 185 ? -17.480 -6.731 -28.575 1.00 77.12 185 ASP A CA 1
ATOM 1440 C C . ASP A 1 185 ? -16.021 -7.134 -28.874 1.00 77.12 185 ASP A C 1
ATOM 1442 O O . ASP A 1 185 ? -15.086 -6.596 -28.279 1.00 77.12 185 ASP A O 1
ATOM 1446 N N . SER A 1 186 ? -15.803 -8.082 -29.787 1.00 80.38 186 SER A N 1
ATOM 1447 C CA . SER A 1 186 ? -14.468 -8.622 -30.089 1.00 80.38 186 SER A CA 1
ATOM 1448 C C . SER A 1 186 ? -13.453 -7.532 -30.463 1.00 80.38 186 SER A C 1
ATOM 1450 O O . SER A 1 186 ? -12.349 -7.528 -29.918 1.00 80.38 186 SER A O 1
ATOM 1452 N N . ASP A 1 187 ? -13.864 -6.540 -31.259 1.00 84.38 187 ASP A N 1
ATOM 1453 C CA . ASP A 1 187 ? -13.029 -5.393 -31.638 1.00 84.38 187 ASP A CA 1
ATOM 1454 C C . ASP A 1 187 ? -12.708 -4.489 -30.434 1.00 84.38 187 ASP A C 1
ATOM 1456 O O . ASP A 1 187 ? -11.580 -4.021 -30.266 1.00 84.38 187 ASP A O 1
ATOM 1460 N N . GLN A 1 188 ? -13.678 -4.282 -29.537 1.00 88.06 188 GLN A N 1
ATOM 1461 C CA . GLN A 1 188 ? -13.474 -3.509 -28.307 1.00 88.06 188 GLN A CA 1
ATOM 1462 C C . GLN A 1 188 ? -12.531 -4.225 -27.336 1.00 88.06 188 GLN A C 1
ATOM 1464 O O . GLN A 1 188 ? -11.773 -3.572 -26.618 1.00 88.06 188 GLN A O 1
ATOM 1469 N N . ARG A 1 189 ? -12.558 -5.562 -27.306 1.00 91.06 189 ARG A N 1
ATOM 1470 C CA . ARG A 1 189 ? -11.680 -6.366 -26.452 1.00 91.06 189 ARG A CA 1
ATOM 1471 C C . ARG A 1 189 ? -10.238 -6.331 -26.950 1.00 91.06 189 ARG A C 1
ATOM 1473 O O . ARG A 1 189 ? -9.339 -6.184 -26.127 1.00 91.06 189 ARG A O 1
ATOM 1480 N N . THR A 1 190 ? -10.025 -6.384 -28.265 1.00 92.44 190 THR A N 1
ATOM 1481 C CA . THR A 1 190 ? -8.700 -6.183 -28.870 1.00 92.44 190 THR A CA 1
ATOM 1482 C C . THR A 1 190 ? -8.167 -4.777 -28.596 1.00 92.44 190 THR A C 1
ATOM 1484 O O . THR A 1 190 ? -7.020 -4.636 -28.180 1.00 92.44 190 THR A O 1
ATOM 1487 N N . GLN A 1 191 ? -8.997 -3.738 -28.738 1.00 92.69 191 GLN A N 1
ATOM 1488 C CA . GLN A 1 191 ? -8.580 -2.373 -28.400 1.00 92.69 191 GLN A CA 1
ATOM 1489 C C . GLN A 1 191 ? -8.240 -2.227 -26.910 1.00 92.69 191 GLN A C 1
ATOM 1491 O O . GLN A 1 191 ? -7.249 -1.595 -26.561 1.00 92.69 191 GLN A O 1
ATOM 1496 N N . LEU A 1 192 ? -9.032 -2.834 -26.021 1.00 94.31 192 LEU A N 1
ATOM 1497 C CA . LEU A 1 192 ? -8.757 -2.832 -24.585 1.00 94.31 192 LEU A CA 1
ATOM 1498 C C . LEU A 1 192 ? -7.422 -3.512 -24.256 1.00 94.31 192 LEU A C 1
ATOM 1500 O O . LEU A 1 192 ? -6.675 -3.006 -23.423 1.00 94.31 192 LEU A O 1
ATOM 1504 N N . GLU A 1 193 ? -7.125 -4.646 -24.891 1.00 95.62 193 GLU A N 1
ATOM 1505 C CA . GLU A 1 193 ? -5.841 -5.329 -24.727 1.00 95.62 193 GLU A CA 1
ATOM 1506 C C . GLU A 1 193 ? -4.678 -4.439 -25.167 1.00 95.62 193 GLU A C 1
ATOM 1508 O O . GLU A 1 193 ? -3.708 -4.293 -24.423 1.00 95.62 193 GLU A O 1
ATOM 1513 N N . PHE A 1 194 ? -4.799 -3.810 -26.340 1.00 94.69 194 PHE A N 1
ATOM 1514 C CA . PHE A 1 194 ? -3.805 -2.873 -26.855 1.00 94.69 194 PHE A CA 1
ATOM 1515 C C . PHE A 1 194 ? -3.571 -1.709 -25.883 1.00 94.69 194 PHE A C 1
ATOM 1517 O O . PHE A 1 194 ? -2.429 -1.464 -25.494 1.00 94.69 194 PHE A O 1
ATOM 1524 N N . ASP A 1 195 ? -4.643 -1.046 -25.431 1.00 95.06 195 ASP A N 1
ATOM 1525 C CA . ASP A 1 195 ? -4.571 0.051 -24.462 1.00 95.06 195 ASP A CA 1
ATOM 1526 C C . ASP A 1 195 ? -3.819 -0.388 -23.198 1.00 95.06 195 ASP A C 1
ATOM 1528 O O . ASP A 1 195 ? -2.881 0.273 -22.764 1.00 95.06 195 ASP A O 1
ATOM 1532 N N . LEU A 1 196 ? -4.209 -1.520 -22.605 1.00 96.50 196 LEU A N 1
ATOM 1533 C CA . LEU A 1 196 ? -3.637 -2.000 -21.347 1.00 96.50 196 LEU A CA 1
ATOM 1534 C C . LEU A 1 196 ? -2.164 -2.405 -21.479 1.00 96.50 196 LEU A C 1
ATOM 1536 O O . LEU A 1 196 ? -1.373 -2.127 -20.576 1.00 96.50 196 LEU A O 1
ATOM 1540 N N . ARG A 1 197 ? -1.779 -3.038 -22.595 1.00 96.50 197 ARG A N 1
ATOM 1541 C CA . ARG A 1 197 ? -0.371 -3.354 -22.884 1.00 96.50 197 ARG A CA 1
ATOM 1542 C C . ARG A 1 197 ? 0.458 -2.087 -23.046 1.00 96.50 197 ARG A C 1
ATOM 1544 O O . ARG A 1 197 ? 1.560 -2.011 -22.505 1.00 96.50 197 ARG A O 1
ATOM 1551 N N . HIS A 1 198 ? -0.083 -1.091 -23.744 1.00 96.31 198 HIS A N 1
ATOM 1552 C CA . HIS A 1 198 ? 0.562 0.205 -23.909 1.00 96.31 198 HIS A CA 1
ATOM 1553 C C . HIS A 1 198 ? 0.740 0.923 -22.560 1.00 96.31 198 HIS A C 1
ATOM 1555 O O . HIS A 1 198 ? 1.833 1.392 -22.257 1.00 96.31 198 HIS A O 1
ATOM 1561 N N . GLU A 1 199 ? -0.288 0.952 -21.704 1.00 96.56 199 GLU A N 1
ATOM 1562 C CA . GLU A 1 199 ? -0.181 1.498 -20.341 1.00 96.56 199 GLU A CA 1
ATOM 1563 C C . GLU A 1 199 ? 0.945 0.821 -19.542 1.00 96.56 199 GLU A C 1
ATOM 1565 O O . GLU A 1 199 ? 1.793 1.499 -18.960 1.00 96.56 199 GLU A O 1
ATOM 1570 N N . ALA A 1 200 ? 1.005 -0.514 -19.564 1.00 97.88 200 ALA A N 1
ATOM 1571 C CA . ALA A 1 200 ? 2.025 -1.269 -18.842 1.00 97.88 200 ALA A CA 1
ATOM 1572 C C . ALA A 1 200 ? 3.445 -1.049 -19.385 1.00 97.88 200 ALA A C 1
ATOM 1574 O O . ALA A 1 200 ? 4.410 -1.036 -18.614 1.00 97.88 200 ALA A O 1
ATOM 1575 N N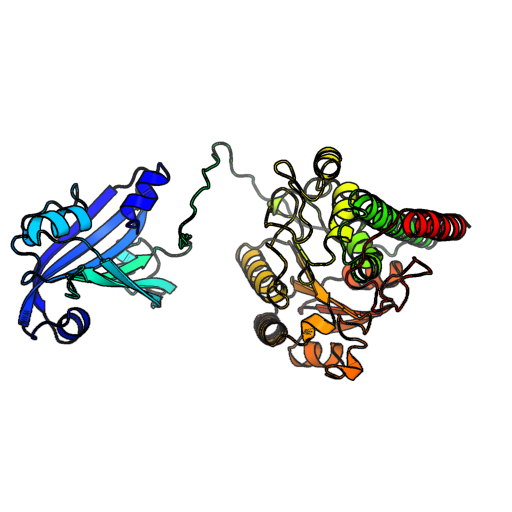 . LEU A 1 201 ? 3.590 -0.870 -20.699 1.00 98.00 201 LEU A N 1
ATOM 1576 C CA . LEU A 1 201 ? 4.862 -0.528 -21.329 1.00 98.00 201 LEU A CA 1
ATOM 1577 C C . LEU A 1 201 ? 5.354 0.853 -20.881 1.00 98.00 201 LEU A C 1
ATOM 1579 O O . LEU A 1 201 ? 6.511 1.003 -20.489 1.00 98.00 201 LEU A O 1
ATOM 1583 N N . GLU A 1 202 ? 4.466 1.842 -20.869 1.00 98.00 202 GLU A N 1
ATOM 1584 C CA . GLU A 1 202 ? 4.795 3.207 -20.460 1.00 98.00 202 GLU A CA 1
ATOM 1585 C C . GLU A 1 202 ? 5.115 3.302 -18.964 1.00 98.00 202 GLU A C 1
ATOM 1587 O O . GLU A 1 202 ? 6.027 4.027 -18.563 1.00 98.00 202 GLU A O 1
ATOM 1592 N N . VAL A 1 203 ? 4.450 2.501 -18.127 1.00 98.69 203 VAL A N 1
ATOM 1593 C CA . VAL A 1 203 ? 4.836 2.343 -16.719 1.00 98.69 203 VAL A CA 1
ATOM 1594 C C . VAL A 1 203 ? 6.259 1.794 -16.595 1.00 98.69 203 VAL A C 1
ATOM 1596 O O . VAL A 1 203 ? 7.047 2.335 -15.821 1.00 98.69 203 VAL A O 1
ATOM 1599 N N . ARG A 1 204 ? 6.638 0.775 -17.379 1.00 98.50 204 ARG A N 1
ATOM 1600 C CA . ARG A 1 204 ? 8.017 0.246 -17.385 1.00 98.50 204 ARG A CA 1
ATOM 1601 C C . ARG A 1 204 ? 9.043 1.268 -17.853 1.00 98.50 204 ARG A C 1
ATOM 1603 O O . ARG A 1 204 ? 10.113 1.359 -17.253 1.00 98.50 204 ARG A O 1
ATOM 1610 N N . ARG A 1 205 ? 8.711 2.064 -18.870 1.00 98.44 205 ARG A N 1
ATOM 1611 C CA . ARG A 1 205 ? 9.551 3.178 -19.320 1.00 98.44 205 ARG A CA 1
ATOM 1612 C C . ARG A 1 205 ? 9.786 4.178 -18.188 1.00 98.44 205 ARG A C 1
ATOM 1614 O O . ARG A 1 205 ? 10.935 4.447 -17.851 1.00 98.44 205 ARG A O 1
ATOM 1621 N N . GLY A 1 206 ? 8.718 4.613 -17.519 1.00 98.19 206 GLY A N 1
ATOM 1622 C CA . GLY A 1 206 ? 8.806 5.536 -16.387 1.00 98.19 206 GLY A CA 1
ATOM 1623 C C . GLY A 1 206 ? 9.605 4.988 -15.197 1.00 98.19 206 GLY A C 1
ATOM 1624 O O . GLY A 1 206 ? 10.354 5.737 -14.572 1.00 98.19 206 GLY A O 1
ATOM 1625 N N . ILE A 1 207 ? 9.515 3.681 -14.904 1.00 98.44 207 ILE A N 1
ATOM 1626 C CA . ILE A 1 207 ? 10.358 3.017 -13.888 1.00 98.44 207 ILE A CA 1
ATOM 1627 C C . ILE A 1 207 ? 11.840 3.220 -14.214 1.00 98.44 207 ILE A C 1
ATOM 1629 O O . ILE A 1 207 ? 12.624 3.595 -13.341 1.00 98.44 207 ILE A O 1
ATOM 1633 N N . ILE A 1 208 ? 12.223 2.952 -15.462 1.00 98.38 208 ILE A N 1
ATOM 1634 C CA . ILE A 1 208 ? 13.616 2.976 -15.909 1.00 98.38 208 ILE A CA 1
ATOM 1635 C C . ILE A 1 208 ? 14.156 4.406 -15.977 1.00 98.38 208 ILE A C 1
ATOM 1637 O O . ILE A 1 208 ? 15.263 4.653 -15.505 1.00 98.38 208 ILE A O 1
ATOM 1641 N N . GLU A 1 209 ? 13.361 5.355 -16.469 1.00 97.62 209 GLU A N 1
ATOM 1642 C CA . GLU A 1 209 ? 13.711 6.781 -16.496 1.00 97.62 209 GLU A CA 1
ATOM 1643 C C . GLU A 1 209 ? 13.904 7.356 -15.085 1.00 97.62 209 GLU A C 1
ATOM 1645 O O . GLU A 1 209 ? 14.888 8.052 -14.818 1.00 97.62 209 GLU A O 1
ATOM 1650 N N . LEU A 1 210 ? 13.003 7.035 -14.148 1.00 96.81 210 LEU A N 1
ATOM 1651 C CA . LEU A 1 210 ? 13.129 7.470 -12.755 1.00 96.81 210 LEU A CA 1
ATOM 1652 C C . LEU A 1 210 ? 14.334 6.835 -12.060 1.00 96.81 210 LEU A C 1
ATOM 1654 O O . LEU A 1 210 ? 15.041 7.526 -11.328 1.00 96.81 210 LEU A O 1
ATOM 1658 N N . ALA A 1 211 ? 14.583 5.542 -12.281 1.00 97.31 211 ALA A N 1
ATOM 1659 C CA . ALA A 1 211 ? 15.737 4.863 -11.701 1.00 97.31 211 ALA A CA 1
ATOM 1660 C C . ALA A 1 211 ? 17.060 5.436 -12.239 1.00 97.31 211 ALA A C 1
ATOM 1662 O O . ALA A 1 211 ? 17.975 5.708 -11.463 1.00 97.31 211 ALA A O 1
ATOM 1663 N N . HIS A 1 212 ? 17.147 5.669 -13.552 1.00 97.75 212 HIS A N 1
ATOM 1664 C CA . HIS A 1 212 ? 18.337 6.214 -14.212 1.00 97.75 212 HIS A CA 1
ATOM 1665 C C . HIS A 1 212 ? 18.657 7.650 -13.786 1.00 97.75 212 HIS A C 1
ATOM 1667 O O . HIS A 1 212 ? 19.829 7.984 -13.606 1.00 97.75 212 HIS A O 1
ATOM 1673 N N . ARG A 1 213 ? 17.637 8.476 -13.496 1.00 95.88 213 ARG A N 1
ATOM 1674 C CA . ARG A 1 213 ? 17.827 9.825 -12.921 1.00 95.88 213 ARG A CA 1
ATOM 1675 C C . ARG A 1 213 ? 18.696 9.811 -11.654 1.00 95.88 213 ARG A C 1
ATOM 1677 O O . ARG A 1 213 ? 19.367 10.799 -11.363 1.00 95.88 213 ARG A O 1
ATOM 1684 N N . TYR A 1 214 ? 18.716 8.691 -10.929 1.00 95.38 214 TYR A N 1
ATOM 1685 C CA . TYR A 1 214 ? 19.582 8.459 -9.776 1.00 95.38 214 TYR A CA 1
ATOM 1686 C C . TYR A 1 214 ? 20.453 7.213 -9.993 1.00 95.38 214 TYR A C 1
ATOM 1688 O O . TYR A 1 214 ? 20.486 6.322 -9.148 1.00 95.38 214 TYR A O 1
ATOM 1696 N N . SER A 1 215 ? 21.184 7.162 -11.111 1.00 93.69 215 SER A N 1
ATOM 1697 C CA . SER A 1 215 ? 21.987 6.011 -11.567 1.00 93.69 215 SER A CA 1
ATOM 1698 C C . SER A 1 215 ? 23.035 5.481 -10.577 1.00 93.69 215 SER A C 1
ATOM 1700 O O . SER A 1 215 ? 23.539 4.373 -10.740 1.00 93.69 215 SER A O 1
ATOM 1702 N N . SER A 1 216 ? 23.366 6.237 -9.528 1.00 92.56 216 SER A N 1
ATOM 1703 C CA . SER A 1 216 ? 24.252 5.820 -8.433 1.00 92.56 216 SER A CA 1
ATOM 1704 C C . SER A 1 216 ? 23.524 5.239 -7.215 1.00 92.56 216 SER A C 1
ATOM 1706 O O . SER A 1 216 ? 24.174 4.838 -6.250 1.00 92.56 216 SER A O 1
ATOM 1708 N N . THR A 1 217 ? 22.192 5.198 -7.235 1.00 93.69 217 THR A N 1
ATOM 1709 C CA . THR A 1 217 ? 21.343 4.717 -6.143 1.00 93.69 217 THR A CA 1
ATOM 1710 C C . THR A 1 217 ? 20.632 3.433 -6.561 1.00 93.69 217 THR A C 1
ATOM 1712 O O . THR A 1 217 ? 20.051 3.381 -7.647 1.00 93.69 217 THR A O 1
ATOM 1715 N N . PRO A 1 218 ? 20.636 2.387 -5.720 1.00 93.69 218 PRO A N 1
ATOM 1716 C CA . PRO A 1 218 ? 19.960 1.153 -6.067 1.00 93.69 218 PRO A CA 1
ATOM 1717 C C . PRO A 1 218 ? 18.439 1.315 -5.958 1.00 93.69 218 PRO A C 1
ATOM 1719 O O . PRO A 1 218 ? 17.931 2.020 -5.078 1.00 93.69 218 PRO A O 1
ATOM 1722 N N . PHE A 1 219 ? 17.706 0.648 -6.845 1.00 95.75 219 PHE A N 1
ATOM 1723 C CA . PHE A 1 219 ? 16.248 0.558 -6.845 1.00 95.75 219 PHE A CA 1
ATOM 1724 C C . PHE A 1 219 ? 15.781 -0.877 -7.055 1.00 95.75 219 PHE A C 1
ATOM 1726 O O . PHE A 1 219 ? 16.476 -1.705 -7.645 1.00 95.75 219 PHE A O 1
ATOM 1733 N N . HIS A 1 220 ? 14.531 -1.138 -6.668 1.00 96.00 220 HIS A N 1
ATOM 1734 C CA . HIS A 1 220 ? 13.911 -2.450 -6.814 1.00 96.00 220 HIS A CA 1
ATOM 1735 C C . HIS A 1 220 ? 13.236 -2.642 -8.176 1.00 96.00 220 HIS A C 1
ATOM 1737 O O . HIS A 1 220 ? 12.057 -2.999 -8.256 1.00 96.00 220 HIS A O 1
ATOM 1743 N N . ILE A 1 221 ? 13.980 -2.400 -9.261 1.00 97.06 221 ILE A N 1
ATOM 1744 C CA . ILE A 1 221 ? 13.441 -2.428 -10.631 1.00 97.06 221 ILE A CA 1
ATOM 1745 C C . ILE A 1 221 ? 12.8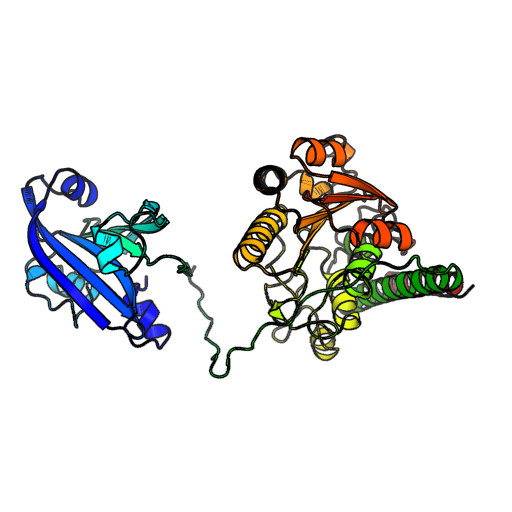84 -3.802 -11.013 1.00 97.06 221 ILE A C 1
ATOM 1747 O O . ILE A 1 221 ? 11.878 -3.871 -11.715 1.00 97.06 221 ILE A O 1
ATOM 1751 N N . GLY A 1 222 ? 13.466 -4.892 -10.494 1.00 97.62 222 GLY A N 1
ATOM 1752 C CA . GLY A 1 222 ? 12.963 -6.241 -10.730 1.00 97.62 222 GLY A CA 1
ATOM 1753 C C . GLY A 1 222 ? 11.530 -6.408 -10.222 1.00 97.62 222 GLY A C 1
ATOM 1754 O O . GLY A 1 222 ? 10.649 -6.852 -10.954 1.00 97.62 222 GLY A O 1
ATOM 1755 N N . GLY A 1 223 ? 11.278 -5.998 -8.977 1.00 97.56 223 GLY A N 1
ATOM 1756 C CA . GLY A 1 223 ? 9.936 -6.042 -8.397 1.00 97.56 223 GLY A CA 1
ATOM 1757 C C . GLY A 1 223 ? 8.993 -4.973 -8.958 1.00 97.56 223 GLY A C 1
ATOM 1758 O O . GLY A 1 223 ? 7.790 -5.196 -9.002 1.00 97.56 223 GLY A O 1
ATOM 1759 N N . ALA A 1 224 ? 9.508 -3.813 -9.372 1.00 98.25 224 ALA A N 1
ATOM 1760 C CA . ALA A 1 224 ? 8.702 -2.761 -9.991 1.00 98.25 224 ALA A CA 1
ATOM 1761 C C . ALA A 1 224 ? 8.180 -3.193 -11.372 1.00 98.25 224 ALA A C 1
ATOM 1763 O O . ALA A 1 224 ? 7.003 -3.019 -11.676 1.00 98.25 224 ALA A O 1
ATOM 1764 N N . CYS A 1 225 ? 9.021 -3.830 -12.187 1.00 98.62 225 CYS A N 1
ATOM 1765 C CA . CYS A 1 225 ? 8.623 -4.289 -13.517 1.00 98.62 225 CYS A CA 1
ATOM 1766 C C . CYS A 1 225 ? 7.680 -5.504 -13.485 1.00 98.62 225 CYS A C 1
ATOM 1768 O O . CYS A 1 225 ? 6.889 -5.667 -14.417 1.00 98.62 225 CYS A O 1
ATOM 1770 N N . SER A 1 226 ? 7.723 -6.340 -12.434 1.00 98.56 226 SER A N 1
ATOM 1771 C CA . SER A 1 226 ? 6.769 -7.453 -12.281 1.00 98.56 226 SER A CA 1
ATOM 1772 C C . SER A 1 226 ? 5.351 -6.967 -11.993 1.00 98.56 226 SER A C 1
ATOM 1774 O O . SER A 1 226 ? 4.402 -7.543 -12.512 1.00 98.56 226 SER A O 1
ATOM 1776 N N . VAL A 1 227 ? 5.195 -5.876 -11.233 1.00 98.62 227 VAL A N 1
ATOM 1777 C CA . VAL A 1 227 ? 3.874 -5.315 -10.896 1.00 98.62 227 VAL A CA 1
ATOM 1778 C C . VAL A 1 227 ? 3.329 -4.329 -11.931 1.00 98.62 227 VAL A C 1
ATOM 1780 O O . VAL A 1 227 ? 2.195 -3.880 -11.778 1.00 98.62 227 VAL A O 1
ATOM 1783 N N . ALA A 1 228 ? 4.100 -3.979 -12.967 1.00 98.75 228 ALA A N 1
ATOM 1784 C CA . ALA A 1 228 ? 3.738 -2.934 -13.927 1.00 98.75 228 ALA A CA 1
ATOM 1785 C C . ALA A 1 228 ? 2.382 -3.188 -14.610 1.00 98.75 228 ALA A C 1
ATOM 1787 O O . ALA A 1 228 ? 1.562 -2.274 -14.677 1.00 98.75 228 ALA A O 1
ATOM 1788 N N . ASP A 1 229 ? 2.095 -4.419 -15.048 1.00 98.75 229 ASP A N 1
ATOM 1789 C CA . ASP A 1 229 ? 0.802 -4.750 -15.669 1.00 98.75 229 ASP A CA 1
ATOM 1790 C C . ASP A 1 229 ? -0.344 -4.668 -14.648 1.00 98.75 229 ASP A C 1
ATOM 1792 O O . ASP A 1 229 ? -1.393 -4.098 -14.938 1.00 98.75 229 ASP A O 1
ATOM 1796 N N . ILE A 1 230 ? -0.121 -5.153 -13.419 1.00 98.88 230 ILE A N 1
ATOM 1797 C CA . ILE A 1 230 ? -1.109 -5.134 -12.327 1.00 98.88 230 ILE A CA 1
ATOM 1798 C C . ILE A 1 230 ? -1.530 -3.697 -12.001 1.00 98.88 230 ILE A C 1
ATOM 1800 O O . ILE A 1 230 ? -2.725 -3.397 -11.980 1.00 98.88 230 ILE A O 1
ATOM 1804 N N . VAL A 1 231 ? -0.567 -2.799 -11.752 1.00 98.56 231 VAL A N 1
ATOM 1805 C CA . VAL A 1 231 ? -0.876 -1.399 -11.403 1.00 98.56 231 VAL A CA 1
ATOM 1806 C C . VAL A 1 231 ? -1.500 -0.652 -12.577 1.00 98.56 231 VAL A C 1
ATOM 1808 O O . VAL A 1 231 ? -2.408 0.150 -12.365 1.00 98.56 231 VAL A O 1
ATOM 1811 N N . SER A 1 232 ? -1.077 -0.958 -13.807 1.00 98.31 232 SER A N 1
ATOM 1812 C CA . SER A 1 232 ? -1.627 -0.346 -15.019 1.00 98.31 232 SER A CA 1
ATOM 1813 C C . SER A 1 232 ? -3.081 -0.742 -15.227 1.00 98.31 232 SER A C 1
ATOM 1815 O O . SER A 1 232 ? -3.931 0.128 -15.398 1.00 98.31 232 SER A O 1
ATOM 1817 N N . VAL A 1 233 ? -3.407 -2.035 -15.140 1.00 98.62 233 VAL A N 1
ATOM 1818 C CA . VAL A 1 233 ? -4.789 -2.529 -15.251 1.00 98.62 233 VAL A CA 1
ATOM 1819 C C . VAL A 1 233 ? -5.670 -1.939 -14.151 1.00 98.62 233 VAL A C 1
ATOM 1821 O O . VAL A 1 233 ? -6.775 -1.465 -14.436 1.00 98.62 233 VAL A O 1
ATOM 1824 N N . LEU A 1 234 ? -5.175 -1.923 -12.908 1.00 98.19 234 LEU A N 1
ATOM 1825 C CA . LEU A 1 234 ? -5.895 -1.352 -11.774 1.00 98.19 234 LEU A CA 1
ATOM 1826 C C . LEU A 1 234 ? -6.246 0.116 -12.011 1.00 98.19 234 LEU A C 1
ATOM 1828 O O . LEU A 1 234 ? -7.424 0.459 -12.017 1.00 98.19 234 LEU A O 1
ATOM 1832 N N . LEU A 1 235 ? -5.248 0.965 -12.241 1.00 97.06 235 LEU A N 1
ATOM 1833 C CA . LEU A 1 235 ? -5.431 2.415 -12.257 1.00 97.06 235 LEU A CA 1
ATOM 1834 C C . LEU A 1 235 ? -6.046 2.950 -13.558 1.00 97.06 235 LEU A C 1
ATOM 1836 O O . LEU A 1 235 ? -6.682 4.000 -13.538 1.00 97.06 235 LEU A O 1
ATOM 1840 N N . SER A 1 236 ? -5.889 2.250 -14.686 1.00 95.06 236 SER A N 1
ATOM 1841 C CA . SER A 1 236 ? -6.386 2.742 -15.980 1.00 95.06 236 SER A CA 1
ATOM 1842 C C . SER A 1 236 ? -7.821 2.317 -16.310 1.00 95.06 236 SER A C 1
ATOM 1844 O O . SER A 1 236 ? -8.515 3.066 -17.013 1.00 95.06 236 SER A O 1
ATOM 1846 N N . LYS A 1 237 ? -8.262 1.129 -15.853 1.00 95.50 237 LYS A N 1
ATOM 1847 C CA . LYS A 1 237 ? -9.541 0.515 -16.274 1.00 95.50 237 LYS A CA 1
ATOM 1848 C C . LYS A 1 237 ? -10.377 -0.120 -15.156 1.00 95.50 237 LYS A C 1
ATOM 1850 O O . LYS A 1 237 ? -11.565 -0.341 -15.387 1.00 95.50 237 LYS A O 1
ATOM 1855 N N . VAL A 1 238 ? -9.810 -0.475 -13.997 1.00 96.75 238 VAL A N 1
ATOM 1856 C CA . VAL A 1 238 ? -10.564 -1.186 -12.940 1.00 96.75 238 VAL A CA 1
ATOM 1857 C C . VAL A 1 238 ? -11.007 -0.263 -11.814 1.00 96.75 238 VAL A C 1
ATOM 1859 O O . VAL A 1 238 ? -12.160 -0.351 -11.390 1.00 96.75 238 VAL A O 1
ATOM 1862 N N . MET A 1 239 ? -10.100 0.555 -11.291 1.00 96.44 239 MET A N 1
ATOM 1863 C CA . MET A 1 239 ? -10.331 1.422 -10.143 1.00 96.44 239 MET A CA 1
ATOM 1864 C C . MET A 1 239 ? -11.071 2.695 -10.541 1.00 96.44 239 MET A C 1
ATOM 1866 O O . MET A 1 239 ? -10.800 3.272 -11.587 1.00 96.44 239 MET A O 1
ATOM 1870 N N . GLN A 1 240 ? -11.937 3.177 -9.653 1.00 94.38 240 GLN A N 1
ATOM 1871 C CA . GLN A 1 240 ? -12.384 4.570 -9.686 1.00 94.38 240 GLN A CA 1
ATOM 1872 C C . GLN A 1 240 ? -11.307 5.432 -9.025 1.00 94.38 240 GLN A C 1
ATOM 1874 O O . GLN A 1 240 ? -11.018 5.226 -7.850 1.00 94.38 240 GLN A O 1
ATOM 1879 N N . VAL A 1 241 ? -10.698 6.378 -9.741 1.00 89.75 241 VAL A N 1
ATOM 1880 C CA . VAL A 1 241 ? -9.505 7.108 -9.248 1.00 89.75 241 VAL A CA 1
ATOM 1881 C C . VAL A 1 241 ? -9.792 8.521 -8.715 1.00 89.75 241 VAL A C 1
ATOM 1883 O O . VAL A 1 241 ? -8.874 9.291 -8.443 1.00 89.75 241 VAL A O 1
ATOM 1886 N N . GLY A 1 242 ? -11.063 8.888 -8.520 1.00 77.56 242 GLY A N 1
ATOM 1887 C CA . GLY A 1 242 ? -11.441 10.229 -8.069 1.00 77.56 242 GLY A CA 1
ATOM 1888 C C . GLY A 1 242 ? -11.403 11.218 -9.231 1.00 77.56 242 GLY A C 1
ATOM 1889 O O . GLY A 1 242 ? -12.357 11.294 -9.990 1.00 77.56 242 GLY A O 1
ATOM 1890 N N . HIS A 1 243 ? -10.279 11.910 -9.445 1.00 72.62 243 HIS A N 1
ATOM 1891 C CA . HIS A 1 243 ? -10.148 13.027 -10.404 1.00 72.62 243 HIS A CA 1
ATOM 1892 C C . HIS A 1 243 ? -10.719 12.792 -11.812 1.00 72.62 243 HIS A C 1
ATOM 1894 O O . HIS A 1 243 ? -11.101 13.750 -12.482 1.00 72.62 243 HIS A O 1
ATOM 1900 N N . ARG A 1 244 ? -10.778 11.534 -12.252 1.00 70.81 244 ARG A N 1
ATOM 1901 C CA . ARG A 1 244 ? -11.301 11.123 -13.553 1.00 70.81 244 ARG A CA 1
ATOM 1902 C C . ARG A 1 244 ? -12.762 10.653 -13.527 1.00 70.81 244 ARG A C 1
ATOM 1904 O O . ARG A 1 244 ? -13.507 10.979 -14.446 1.00 70.81 244 ARG A O 1
ATOM 1911 N N . ASP A 1 245 ? -13.157 9.900 -12.499 1.00 74.12 245 ASP A N 1
ATOM 1912 C CA . ASP A 1 245 ? -14.337 9.020 -12.557 1.00 74.12 245 ASP A CA 1
ATOM 1913 C C . ASP A 1 245 ? -15.353 9.240 -11.422 1.00 74.12 245 ASP A C 1
ATOM 1915 O O . ASP A 1 245 ? -16.507 8.832 -11.554 1.00 74.12 245 ASP A O 1
ATOM 1919 N N . CYS A 1 246 ? -14.957 9.847 -10.296 1.00 86.50 246 CYS A N 1
ATOM 1920 C CA . CYS A 1 246 ? -15.823 9.994 -9.120 1.00 86.50 246 CYS A CA 1
ATOM 1921 C C . CYS A 1 246 ? -15.363 11.119 -8.175 1.00 86.50 246 CYS A C 1
ATOM 1923 O O . CYS A 1 246 ? -14.308 11.718 -8.336 1.00 86.50 246 CYS A O 1
ATOM 1925 N N . GLU A 1 247 ? -16.113 11.416 -7.116 1.00 89.50 247 GLU A N 1
ATOM 1926 C CA . GLU A 1 247 ? -15.570 12.293 -6.070 1.00 89.50 247 GLU A CA 1
ATOM 1927 C C . GLU A 1 247 ? -14.354 11.641 -5.396 1.00 89.50 247 GLU A C 1
ATOM 1929 O O . GLU A 1 247 ? -14.301 10.415 -5.253 1.00 89.50 247 GLU A O 1
ATOM 1934 N N . TRP A 1 248 ? -13.376 12.448 -4.959 1.00 90.56 248 TRP A N 1
ATOM 1935 C CA . TRP A 1 248 ? -12.128 11.921 -4.391 1.00 90.56 248 TRP A CA 1
ATOM 1936 C C . TRP A 1 248 ? -12.388 10.944 -3.249 1.00 90.56 248 TRP A C 1
ATOM 1938 O O . TRP A 1 248 ? -11.742 9.905 -3.181 1.00 90.56 248 TRP A O 1
ATOM 1948 N N . GLU A 1 249 ? -13.364 11.213 -2.381 1.00 90.12 249 GLU A N 1
ATOM 1949 C CA . GLU A 1 249 ? -13.648 10.313 -1.263 1.00 90.12 249 GLU A CA 1
ATOM 1950 C C . GLU A 1 249 ? -14.279 8.981 -1.671 1.00 90.12 249 GLU A C 1
ATOM 1952 O O . GLU A 1 249 ? -14.027 7.973 -1.004 1.00 90.12 249 GLU A O 1
ATOM 1957 N N . LEU A 1 250 ? -15.000 8.953 -2.794 1.00 94.88 250 LEU A N 1
ATOM 1958 C CA . LEU A 1 250 ? -15.659 7.763 -3.334 1.00 94.88 250 LEU A CA 1
ATOM 1959 C C . LEU A 1 250 ? -14.712 6.836 -4.109 1.00 94.88 250 LEU A C 1
ATOM 1961 O O . LEU A 1 250 ? -15.089 5.698 -4.391 1.00 94.88 250 LEU A O 1
ATOM 1965 N N . ARG A 1 251 ? -13.483 7.279 -4.404 1.00 95.75 251 ARG A N 1
ATOM 1966 C CA . ARG A 1 251 ? -12.490 6.509 -5.173 1.00 95.75 251 ARG A CA 1
ATOM 1967 C C . ARG A 1 251 ? -12.182 5.143 -4.549 1.00 95.75 251 ARG A C 1
ATOM 1969 O O . ARG A 1 251 ? -12.287 4.944 -3.340 1.00 95.75 251 ARG A O 1
ATOM 1976 N N . ASP A 1 252 ? -11.688 4.216 -5.346 1.00 97.69 252 ASP A N 1
ATOM 1977 C CA . ASP A 1 252 ? -11.073 3.001 -4.827 1.00 97.69 252 ASP A CA 1
ATOM 1978 C C . ASP A 1 252 ? -9.701 3.313 -4.204 1.00 97.69 252 ASP A C 1
ATOM 1980 O O . ASP A 1 252 ? -8.996 4.234 -4.614 1.00 97.69 252 ASP A O 1
ATOM 1984 N N . ARG A 1 253 ? -9.302 2.542 -3.192 1.00 97.38 253 ARG A N 1
ATOM 1985 C CA . ARG A 1 253 ? -8.032 2.715 -2.476 1.00 97.38 253 ARG A CA 1
ATOM 1986 C C . ARG A 1 253 ? -7.031 1.651 -2.919 1.00 97.38 253 ARG A C 1
ATOM 1988 O O . ARG A 1 253 ? -7.373 0.471 -2.934 1.00 97.38 253 ARG A O 1
ATOM 1995 N N . LEU A 1 254 ? -5.799 2.050 -3.239 1.00 97.88 254 LEU A N 1
ATOM 1996 C CA . LEU A 1 254 ? -4.708 1.130 -3.575 1.00 97.88 254 LEU A CA 1
ATOM 1997 C C . LEU A 1 254 ? -3.647 1.132 -2.474 1.00 97.88 254 LEU A C 1
ATOM 1999 O O . LEU A 1 254 ? -3.050 2.158 -2.164 1.00 97.88 254 LEU A O 1
ATOM 2003 N N . ILE A 1 255 ? -3.390 -0.045 -1.914 1.00 98.06 255 ILE A N 1
ATOM 2004 C CA . ILE A 1 255 ? -2.333 -0.304 -0.943 1.00 98.06 255 ILE A CA 1
ATOM 2005 C C . ILE A 1 255 ? -1.228 -1.100 -1.628 1.00 98.06 255 ILE A C 1
ATOM 2007 O O . ILE A 1 255 ? -1.398 -2.282 -1.921 1.00 98.06 255 ILE A O 1
ATOM 2011 N N . LEU A 1 256 ? -0.073 -0.479 -1.849 1.00 97.38 256 LEU A N 1
ATOM 2012 C CA . LEU A 1 256 ? 1.133 -1.189 -2.268 1.00 97.38 256 LEU A CA 1
ATOM 2013 C C . LEU A 1 256 ? 1.905 -1.643 -1.019 1.00 97.38 256 LEU A C 1
ATOM 2015 O O . LEU A 1 256 ? 2.742 -0.903 -0.508 1.00 97.38 256 LEU A O 1
ATOM 2019 N N . SER A 1 257 ? 1.600 -2.841 -0.508 1.00 97.88 257 SER A N 1
ATOM 2020 C CA . SER A 1 257 ? 2.220 -3.380 0.717 1.00 97.88 257 SER A CA 1
ATOM 2021 C C . SER A 1 257 ? 3.703 -3.686 0.508 1.00 97.88 257 SER A C 1
ATOM 2023 O O . SER A 1 257 ? 4.550 -3.265 1.297 1.00 97.88 257 SER A O 1
ATOM 2025 N N . LYS A 1 258 ? 4.039 -4.268 -0.652 1.00 96.81 258 LYS A N 1
ATOM 2026 C CA . LYS A 1 258 ? 5.413 -4.425 -1.156 1.00 96.81 258 LYS A CA 1
ATOM 2027 C C . LYS A 1 258 ? 6.021 -3.104 -1.652 1.00 96.81 258 LYS A C 1
ATOM 2029 O O . LYS A 1 258 ? 6.517 -2.991 -2.770 1.00 96.81 258 LYS A O 1
ATOM 2034 N N . ALA A 1 259 ? 5.989 -2.086 -0.799 1.00 95.25 259 ALA A N 1
ATOM 2035 C CA . ALA A 1 259 ? 6.244 -0.682 -1.108 1.00 95.25 259 ALA A CA 1
ATOM 2036 C C . ALA A 1 259 ? 7.612 -0.365 -1.730 1.00 95.25 259 ALA A C 1
ATOM 2038 O O . ALA A 1 259 ? 7.780 0.691 -2.334 1.00 95.25 259 ALA A O 1
ATOM 2039 N N . HIS A 1 260 ? 8.584 -1.269 -1.616 1.00 95.19 260 HIS A N 1
ATOM 2040 C CA . HIS A 1 260 ? 9.880 -1.144 -2.277 1.00 95.19 260 HIS A CA 1
ATOM 2041 C C . HIS A 1 260 ? 9.764 -1.078 -3.814 1.00 95.19 260 HIS A C 1
ATOM 2043 O O . HIS A 1 260 ? 10.674 -0.582 -4.477 1.00 95.19 260 HIS A O 1
ATOM 2049 N N . THR A 1 261 ? 8.630 -1.510 -4.384 1.00 96.69 261 THR A N 1
ATOM 2050 C CA . THR A 1 261 ? 8.315 -1.433 -5.822 1.00 96.69 261 THR A CA 1
ATOM 2051 C C . THR A 1 261 ? 7.527 -0.185 -6.224 1.00 96.69 261 THR A C 1
ATOM 2053 O O . THR A 1 261 ? 6.935 -0.150 -7.302 1.00 96.69 261 THR A O 1
ATOM 2056 N N . SER A 1 262 ? 7.501 0.841 -5.373 1.00 95.31 262 SER A N 1
ATOM 2057 C CA . SER A 1 262 ? 6.788 2.109 -5.600 1.00 95.31 262 SER A CA 1
ATOM 2058 C C . SER A 1 262 ? 7.171 2.839 -6.885 1.00 95.31 262 SER A C 1
ATOM 2060 O O . SER A 1 262 ? 6.372 3.608 -7.405 1.00 95.31 262 SER A O 1
ATOM 2062 N N . LEU A 1 263 ? 8.348 2.556 -7.447 1.00 95.94 263 LEU A N 1
ATOM 2063 C CA . LEU A 1 263 ? 8.781 3.136 -8.716 1.00 95.94 263 LEU A CA 1
ATOM 2064 C C . LEU A 1 263 ? 7.815 2.829 -9.871 1.00 95.94 263 LEU A C 1
ATOM 2066 O O . LEU A 1 263 ? 7.716 3.629 -10.790 1.00 95.94 263 LEU A O 1
ATOM 2070 N N . ALA A 1 264 ? 7.077 1.712 -9.807 1.00 97.81 264 ALA A N 1
ATOM 2071 C CA . ALA A 1 264 ? 6.006 1.397 -10.758 1.00 97.81 264 ALA A CA 1
ATOM 2072 C C . ALA A 1 264 ? 4.729 2.212 -10.515 1.00 97.81 264 ALA A C 1
ATOM 2074 O O . ALA A 1 264 ? 3.964 2.471 -11.439 1.00 97.81 264 ALA A O 1
ATOM 2075 N N . LEU A 1 265 ? 4.493 2.615 -9.265 1.00 96.12 265 LEU A N 1
ATOM 2076 C CA . LEU A 1 265 ? 3.295 3.337 -8.862 1.00 96.12 265 LEU A CA 1
ATOM 2077 C C . LEU A 1 265 ? 3.305 4.773 -9.398 1.00 96.12 265 LEU A C 1
ATOM 2079 O O . LEU A 1 265 ? 2.269 5.252 -9.834 1.00 96.12 265 LEU A O 1
ATOM 2083 N N . PHE A 1 266 ? 4.455 5.450 -9.417 1.00 97.12 266 PHE A N 1
ATOM 2084 C CA . PHE A 1 266 ? 4.541 6.855 -9.841 1.00 97.12 266 PHE A CA 1
ATOM 2085 C C . PHE A 1 266 ? 4.124 7.108 -11.299 1.00 97.12 266 PHE A C 1
ATOM 2087 O O . PHE A 1 266 ? 3.211 7.910 -11.505 1.00 97.12 266 PHE A O 1
ATOM 2094 N N . PRO A 1 267 ? 4.699 6.435 -12.317 1.00 97.75 267 PRO A N 1
ATOM 2095 C CA . PRO A 1 267 ? 4.236 6.613 -13.689 1.00 97.75 267 PRO A CA 1
ATOM 2096 C C . PRO A 1 267 ? 2.788 6.136 -13.863 1.00 97.75 267 PRO A C 1
ATOM 2098 O O . PRO A 1 267 ? 2.034 6.765 -14.598 1.00 97.75 267 PRO A O 1
ATOM 2101 N N . ALA A 1 268 ? 2.349 5.096 -13.145 1.00 97.50 268 ALA A N 1
ATOM 2102 C CA . ALA A 1 268 ? 0.964 4.632 -13.222 1.00 97.50 268 ALA A CA 1
ATOM 2103 C C . ALA A 1 268 ? -0.034 5.670 -12.665 1.00 97.50 268 ALA A C 1
ATOM 2105 O O . ALA A 1 268 ? -1.061 5.936 -13.287 1.00 97.50 268 ALA A O 1
ATOM 2106 N N . LEU A 1 269 ? 0.281 6.309 -11.532 1.00 96.19 269 LEU A N 1
ATOM 2107 C CA . LEU A 1 269 ? -0.526 7.385 -10.947 1.00 96.19 269 LEU A CA 1
ATOM 2108 C C . LEU A 1 269 ? -0.542 8.638 -11.829 1.00 96.19 269 LEU A C 1
ATOM 2110 O O . LEU A 1 269 ? -1.590 9.272 -11.946 1.00 96.19 269 LEU A O 1
ATOM 2114 N N . LEU A 1 270 ? 0.586 8.986 -12.464 1.00 96.19 270 LEU A N 1
ATOM 2115 C CA . LEU A 1 270 ? 0.651 10.102 -13.413 1.00 96.19 270 LEU A CA 1
ATOM 2116 C C . LEU A 1 270 ? -0.312 9.856 -14.578 1.00 96.19 270 LEU A C 1
ATOM 2118 O O . LEU A 1 270 ? -1.124 10.715 -14.914 1.00 96.19 270 LEU A O 1
ATOM 2122 N N . ARG A 1 271 ? -0.259 8.656 -15.163 1.00 94.44 271 ARG A N 1
ATOM 2123 C CA . ARG A 1 271 ? -1.121 8.267 -16.288 1.00 94.44 271 ARG A CA 1
ATOM 2124 C C . ARG A 1 271 ? -2.597 8.185 -15.900 1.00 94.44 271 ARG A C 1
ATOM 2126 O O . ARG A 1 271 ? -3.462 8.509 -16.709 1.00 94.44 271 ARG A O 1
ATOM 2133 N N . ALA A 1 272 ? -2.886 7.835 -14.648 1.00 93.62 272 ALA A N 1
ATOM 2134 C CA . ALA A 1 272 ? -4.232 7.879 -14.083 1.00 93.62 272 ALA A CA 1
ATOM 2135 C C . ALA A 1 272 ? -4.717 9.299 -13.727 1.00 93.62 272 ALA A C 1
ATOM 2137 O O . ALA A 1 272 ? -5.877 9.467 -13.352 1.00 93.62 272 ALA A O 1
ATOM 2138 N N . GLY A 1 273 ? -3.856 10.320 -13.825 1.00 92.44 273 GLY A N 1
ATOM 2139 C CA . GLY A 1 273 ? -4.175 11.701 -13.456 1.00 92.44 273 GLY A CA 1
ATOM 2140 C C . GLY A 1 273 ? -4.301 11.929 -11.946 1.00 92.44 273 GLY A C 1
ATOM 2141 O O . GLY A 1 273 ? -4.947 12.886 -11.526 1.00 92.44 273 GLY A O 1
ATOM 2142 N N . MET A 1 274 ? -3.723 11.045 -11.127 1.00 93.19 274 MET A N 1
ATOM 2143 C CA . MET A 1 274 ? -3.730 11.156 -9.662 1.00 93.19 274 MET A CA 1
ATOM 2144 C C . MET A 1 274 ? -2.565 11.989 -9.116 1.00 93.19 274 MET A C 1
ATOM 2146 O O . MET A 1 274 ? -2.643 12.489 -7.998 1.00 93.19 274 MET A O 1
ATOM 2150 N N . ILE A 1 275 ? -1.494 12.135 -9.898 1.00 94.56 275 ILE A N 1
ATOM 2151 C CA . ILE A 1 275 ? -0.367 13.033 -9.620 1.00 94.56 275 ILE A CA 1
ATOM 2152 C C . ILE A 1 275 ? -0.024 13.830 -10.881 1.00 94.56 275 ILE A C 1
ATOM 2154 O O . ILE A 1 275 ? -0.434 13.473 -11.986 1.00 94.56 275 ILE A O 1
ATOM 2158 N N . SER A 1 276 ? 0.734 14.908 -10.719 1.00 95.00 276 SER A N 1
ATOM 2159 C CA . SER A 1 276 ? 1.148 15.790 -11.808 1.00 95.00 276 SER A CA 1
ATOM 2160 C C . SER A 1 276 ? 2.547 15.457 -12.338 1.00 95.00 276 SER A C 1
ATOM 2162 O O . SER A 1 276 ? 3.353 14.811 -11.667 1.00 95.00 276 SER A O 1
ATOM 2164 N N . GLN A 1 277 ? 2.869 15.955 -13.536 1.00 95.88 277 GLN A N 1
ATOM 2165 C CA . GLN A 1 277 ? 4.240 15.897 -14.057 1.00 95.88 277 GLN A CA 1
ATOM 2166 C C . GLN A 1 277 ? 5.217 16.650 -13.139 1.00 95.88 277 GLN A C 1
ATOM 2168 O O . GLN A 1 277 ? 6.348 16.214 -12.965 1.00 95.88 277 GLN A O 1
ATOM 2173 N N . GLU A 1 278 ? 4.766 17.724 -12.482 1.00 96.75 278 GLU A N 1
ATOM 2174 C CA . GLU A 1 278 ? 5.575 18.451 -11.501 1.00 96.75 278 GLU A CA 1
ATOM 2175 C C . GLU A 1 278 ? 5.963 17.557 -10.313 1.00 96.75 278 GLU A C 1
ATOM 2177 O O . GLU A 1 278 ? 7.111 17.593 -9.875 1.00 96.75 278 GLU A O 1
ATOM 2182 N N . ASP A 1 279 ? 5.058 16.699 -9.824 1.00 95.62 279 ASP A N 1
ATOM 2183 C CA . ASP A 1 279 ? 5.383 15.740 -8.758 1.00 95.62 279 ASP A CA 1
ATOM 2184 C C . ASP A 1 279 ? 6.493 14.759 -9.205 1.00 95.62 279 ASP A C 1
ATOM 2186 O O . ASP A 1 279 ? 7.387 14.447 -8.418 1.00 95.62 279 ASP A O 1
ATOM 2190 N N . ILE A 1 280 ? 6.484 14.318 -10.472 1.00 96.44 280 ILE A N 1
ATOM 2191 C CA . ILE A 1 280 ? 7.543 13.479 -11.072 1.00 96.44 280 ILE A CA 1
ATOM 2192 C C . ILE A 1 280 ? 8.857 14.255 -11.230 1.00 96.44 280 ILE A C 1
ATOM 2194 O O . ILE A 1 280 ? 9.942 13.718 -10.981 1.00 96.44 280 ILE A O 1
ATOM 2198 N N . ASP A 1 281 ? 8.791 15.517 -11.641 1.00 94.62 281 ASP A N 1
ATOM 2199 C CA . ASP A 1 281 ? 9.961 16.363 -11.885 1.00 94.62 281 ASP A CA 1
ATOM 2200 C C . ASP A 1 281 ? 10.686 16.720 -10.581 1.00 94.62 281 ASP A C 1
ATOM 2202 O O . ASP A 1 281 ? 11.919 16.713 -10.544 1.00 94.62 281 ASP A O 1
ATOM 2206 N N . ARG A 1 282 ? 9.936 16.905 -9.485 1.00 93.88 282 ARG A N 1
ATOM 2207 C CA . ARG A 1 282 ? 10.466 17.052 -8.115 1.00 93.88 282 ARG A CA 1
ATOM 2208 C C . ARG A 1 282 ? 11.237 15.819 -7.632 1.00 93.88 282 ARG A C 1
ATOM 2210 O O . ARG A 1 282 ? 12.047 15.923 -6.712 1.00 93.88 282 ARG A O 1
ATOM 2217 N N . GLY A 1 283 ? 11.043 14.676 -8.289 1.00 91.44 283 GLY A N 1
ATOM 2218 C CA . GLY A 1 283 ? 11.842 13.473 -8.101 1.00 91.44 283 GLY A CA 1
ATOM 2219 C C . GLY A 1 283 ? 11.485 12.670 -6.851 1.00 91.44 283 GLY A C 1
ATOM 2220 O O . GLY A 1 283 ? 10.514 12.958 -6.153 1.00 91.44 283 GLY A O 1
ATOM 2221 N N . VAL A 1 284 ? 12.278 11.623 -6.590 1.00 93.25 284 VAL A N 1
ATOM 2222 C CA . VAL A 1 284 ? 12.050 10.667 -5.484 1.00 93.25 284 VAL A CA 1
ATOM 2223 C C . VAL A 1 284 ? 13.032 10.821 -4.312 1.00 93.25 284 VAL A C 1
ATOM 2225 O O . VAL A 1 284 ? 13.002 10.039 -3.359 1.00 93.25 284 VAL A O 1
ATOM 2228 N N . PHE A 1 285 ? 13.920 11.814 -4.401 1.00 90.75 285 PHE A N 1
ATOM 2229 C CA . PHE A 1 285 ? 14.904 12.192 -3.388 1.00 90.75 285 PHE A CA 1
ATOM 2230 C C . PHE A 1 285 ? 15.073 13.712 -3.361 1.00 90.75 285 PHE A C 1
ATOM 2232 O O . PHE A 1 285 ? 14.993 14.359 -4.403 1.00 90.75 285 PHE A O 1
ATOM 2239 N N . GLY A 1 286 ? 15.413 14.254 -2.191 1.00 86.19 286 GLY A N 1
ATOM 2240 C CA . GLY A 1 286 ? 15.694 15.677 -1.999 1.00 86.19 286 GLY A CA 1
ATOM 2241 C C . GLY A 1 286 ? 14.637 16.390 -1.150 1.00 86.19 286 GLY A C 1
ATOM 2242 O O . GLY A 1 286 ? 13.601 15.805 -0.841 1.00 86.19 286 GLY A O 1
ATOM 2243 N N . PRO A 1 287 ? 14.905 17.644 -0.745 1.00 86.00 287 PRO A N 1
ATOM 2244 C CA . PRO A 1 287 ? 14.032 18.403 0.156 1.00 86.00 287 PRO A CA 1
ATOM 2245 C C . PRO A 1 287 ? 12.674 18.738 -0.469 1.00 86.00 287 PRO A C 1
ATOM 2247 O O . PRO A 1 287 ? 11.685 18.857 0.245 1.00 86.00 287 PRO A O 1
ATOM 2250 N N . ASP A 1 288 ? 12.623 18.846 -1.796 1.00 89.00 288 ASP A N 1
ATOM 2251 C CA . ASP A 1 288 ? 11.397 19.138 -2.528 1.00 89.00 288 ASP A CA 1
ATOM 2252 C C . ASP A 1 288 ? 10.670 17.868 -2.979 1.00 89.00 288 ASP A C 1
ATOM 2254 O O . ASP A 1 288 ? 9.609 17.978 -3.583 1.00 89.00 288 ASP A O 1
ATOM 2258 N N . ALA A 1 289 ? 11.191 16.668 -2.715 1.00 89.56 289 ALA A N 1
ATOM 2259 C CA . ALA A 1 289 ? 10.548 15.439 -3.162 1.00 89.56 289 ALA A CA 1
ATOM 2260 C C . ALA A 1 289 ? 9.202 15.229 -2.449 1.00 89.56 289 ALA A C 1
ATOM 2262 O O . ALA A 1 289 ? 9.087 15.349 -1.230 1.00 89.56 289 ALA A O 1
ATOM 2263 N N . VAL A 1 290 ? 8.176 14.910 -3.233 1.00 91.56 290 VAL A N 1
ATOM 2264 C CA . VAL A 1 290 ? 6.842 14.490 -2.750 1.00 91.56 290 VAL A CA 1
ATOM 2265 C C . VAL A 1 290 ? 6.578 13.017 -3.028 1.00 91.56 290 VAL A C 1
ATOM 2267 O O . VAL A 1 290 ? 5.639 12.431 -2.495 1.00 91.56 290 VAL A O 1
ATOM 2270 N N . LEU A 1 291 ? 7.429 12.419 -3.856 1.00 93.94 291 LEU A N 1
ATOM 2271 C CA . LEU A 1 291 ? 7.502 10.996 -4.112 1.00 93.94 291 LEU A CA 1
ATOM 2272 C C . LEU A 1 291 ? 8.741 10.465 -3.391 1.00 93.94 291 LEU A C 1
ATOM 2274 O O . LEU A 1 291 ? 9.736 11.170 -3.250 1.00 93.94 291 LEU A O 1
ATOM 2278 N N . PHE A 1 292 ? 8.700 9.222 -2.929 1.00 92.94 292 PHE A N 1
ATOM 2279 C CA . PHE A 1 292 ? 9.787 8.647 -2.135 1.00 92.94 292 PHE A CA 1
ATOM 2280 C C . PHE A 1 292 ? 10.006 7.185 -2.517 1.00 92.94 292 PHE A C 1
ATOM 2282 O O . PHE A 1 292 ? 9.033 6.459 -2.711 1.00 92.94 292 PHE A O 1
ATOM 2289 N N . LYS A 1 293 ? 11.269 6.719 -2.557 1.00 88.81 293 LYS A N 1
ATOM 2290 C CA . LYS A 1 293 ? 11.620 5.304 -2.849 1.00 88.81 293 LYS A CA 1
ATOM 2291 C C . LYS A 1 293 ? 10.764 4.310 -2.044 1.00 88.81 293 LYS A C 1
ATOM 2293 O O . LYS A 1 293 ? 10.365 3.276 -2.571 1.00 88.81 293 LYS A O 1
ATOM 2298 N N . HIS A 1 294 ? 10.436 4.645 -0.799 1.00 88.94 294 HIS A N 1
ATOM 2299 C CA . HIS A 1 294 ? 9.319 4.048 -0.069 1.00 88.94 294 H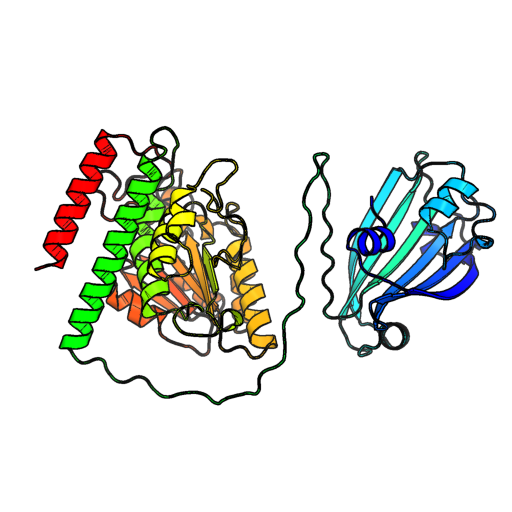IS A CA 1
ATOM 2300 C C . HIS A 1 294 ? 8.290 5.151 0.188 1.00 88.94 294 HIS A C 1
ATOM 2302 O O . HIS A 1 294 ? 8.658 6.133 0.833 1.00 88.94 294 HIS A O 1
ATOM 2308 N N . PRO A 1 295 ? 7.047 5.040 -0.317 1.00 87.94 295 PRO A N 1
ATOM 2309 C CA . PRO A 1 295 ? 6.077 6.119 -0.234 1.00 87.94 295 PRO A CA 1
ATOM 2310 C C . PRO A 1 295 ? 5.829 6.543 1.207 1.00 87.94 295 PRO A C 1
ATOM 2312 O O . PRO A 1 295 ? 5.638 5.699 2.085 1.00 87.94 295 PRO A O 1
ATOM 2315 N N . LEU A 1 296 ? 5.798 7.853 1.427 1.00 92.38 296 LEU A N 1
ATOM 2316 C CA . LEU A 1 296 ? 5.198 8.449 2.610 1.00 92.38 296 LEU A CA 1
ATOM 2317 C C . LEU A 1 296 ? 3.687 8.532 2.380 1.00 92.38 296 LEU A C 1
ATOM 2319 O O . LEU A 1 296 ? 3.246 8.830 1.270 1.00 92.38 296 LEU A O 1
ATOM 2323 N N . ARG A 1 297 ? 2.891 8.284 3.422 1.00 94.19 297 ARG A N 1
ATOM 2324 C CA . ARG A 1 297 ? 1.440 8.443 3.345 1.00 94.19 297 ARG A CA 1
ATOM 2325 C C . ARG A 1 297 ? 1.073 9.874 2.947 1.00 94.19 297 ARG A C 1
ATOM 2327 O O . ARG A 1 297 ? 1.281 10.807 3.716 1.00 94.19 297 ARG A O 1
ATOM 2334 N N . ASP A 1 298 ? 0.414 9.995 1.808 1.00 94.19 298 ASP A N 1
ATOM 2335 C CA . ASP A 1 298 ? -0.196 11.214 1.293 1.00 94.19 298 ASP A CA 1
ATOM 2336 C C . ASP A 1 298 ? -1.461 10.845 0.488 1.00 94.19 298 ASP A C 1
ATOM 2338 O O . ASP A 1 298 ? -1.412 10.593 -0.723 1.00 94.19 298 ASP A O 1
ATOM 2342 N N . PRO A 1 299 ? -2.629 10.805 1.154 1.00 90.75 299 PRO A N 1
ATOM 2343 C CA . PRO A 1 299 ? -3.885 10.427 0.520 1.00 90.75 299 PRO A CA 1
ATOM 2344 C C . PRO A 1 299 ? -4.392 11.432 -0.512 1.00 90.75 299 PRO A C 1
ATOM 2346 O O . PRO A 1 299 ? -5.363 11.109 -1.188 1.00 90.75 299 PRO A O 1
ATOM 2349 N N . GLN A 1 300 ? -3.807 12.632 -0.623 1.00 89.50 300 GLN A N 1
ATOM 2350 C CA . GLN A 1 300 ? -4.159 13.592 -1.678 1.00 89.50 300 GLN A CA 1
ATOM 2351 C C . GLN A 1 300 ? -3.521 13.211 -3.018 1.00 89.50 300 GLN A C 1
ATOM 2353 O O . GLN A 1 300 ? -4.029 13.592 -4.063 1.00 89.50 300 GLN A O 1
ATOM 2358 N N . ARG A 1 301 ? -2.449 12.411 -2.984 1.00 90.81 301 ARG A N 1
ATOM 2359 C CA . ARG A 1 301 ? -1.760 11.852 -4.159 1.00 90.81 301 ARG A CA 1
ATOM 2360 C C . ARG A 1 301 ? -2.042 10.363 -4.372 1.00 90.81 301 ARG A C 1
ATOM 2362 O O . ARG A 1 301 ? -1.412 9.716 -5.201 1.00 90.81 301 ARG A O 1
ATOM 2369 N N . GLY A 1 302 ? -2.976 9.795 -3.604 1.00 90.75 302 GLY A N 1
ATOM 2370 C CA . GLY A 1 302 ? -3.321 8.371 -3.658 1.00 90.75 302 GLY A CA 1
ATOM 2371 C C . GLY A 1 302 ? -2.374 7.448 -2.880 1.00 90.75 302 GLY A C 1
ATOM 2372 O O . GLY A 1 302 ? -2.491 6.229 -2.995 1.00 90.75 302 GLY A O 1
ATOM 2373 N N . PHE A 1 303 ? -1.460 7.988 -2.064 1.00 93.50 303 PHE A N 1
ATOM 2374 C CA . PHE A 1 303 ? -0.593 7.198 -1.186 1.00 93.50 303 PHE A CA 1
ATOM 2375 C C . PHE A 1 303 ? -1.283 6.956 0.160 1.00 93.50 303 PHE A C 1
ATOM 2377 O O . PHE A 1 303 ? -1.159 7.727 1.110 1.00 93.50 303 PHE A O 1
ATOM 2384 N N . GLU A 1 304 ? -2.038 5.867 0.256 1.00 93.38 304 GLU A N 1
ATOM 2385 C CA . GLU A 1 304 ? -2.883 5.589 1.426 1.00 93.38 304 GLU A CA 1
ATOM 2386 C C . GLU A 1 304 ? -2.108 5.219 2.699 1.00 93.38 304 GLU A C 1
ATOM 2388 O O . GLU A 1 304 ? -2.608 5.423 3.808 1.00 93.38 304 GLU A O 1
ATOM 2393 N N . ILE A 1 305 ? -0.893 4.685 2.556 1.00 93.19 305 ILE A N 1
ATOM 2394 C CA . ILE A 1 305 ? -0.055 4.198 3.656 1.00 93.19 305 ILE A CA 1
ATOM 2395 C C . ILE A 1 305 ? 1.411 4.585 3.431 1.00 93.19 305 ILE A C 1
ATOM 2397 O O . ILE A 1 305 ? 1.874 4.644 2.293 1.00 93.19 305 ILE A O 1
ATOM 2401 N N . SER A 1 306 ? 2.143 4.807 4.526 1.00 94.00 306 SER A N 1
ATOM 2402 C CA . SER A 1 306 ? 3.602 4.868 4.495 1.00 94.00 306 SER A CA 1
ATOM 2403 C C . SER A 1 306 ? 4.150 3.450 4.377 1.00 94.00 306 SER A C 1
ATOM 2405 O O . SER A 1 306 ? 3.838 2.592 5.203 1.00 94.00 306 SER A O 1
ATOM 2407 N N . GLY A 1 307 ? 4.937 3.192 3.341 1.00 87.25 307 GLY A N 1
ATOM 2408 C CA . GLY A 1 307 ? 5.447 1.861 3.037 1.00 87.25 307 GLY A CA 1
ATOM 2409 C C . GLY A 1 307 ? 6.847 1.579 3.588 1.00 87.25 307 GLY A C 1
ATOM 2410 O O . GLY A 1 307 ? 7.528 2.464 4.094 1.00 87.25 307 GLY A O 1
ATOM 2411 N N . GLY A 1 308 ? 7.300 0.332 3.439 1.00 84.00 308 GLY A N 1
ATOM 2412 C CA . GLY A 1 308 ? 8.691 -0.081 3.676 1.00 84.00 308 GLY A CA 1
ATOM 2413 C C . GLY A 1 308 ? 8.801 -1.316 4.558 1.00 84.00 308 GLY A C 1
ATOM 2414 O O . GLY A 1 308 ? 9.495 -2.263 4.201 1.00 84.00 308 GLY A O 1
ATOM 2415 N N . SER A 1 309 ? 8.053 -1.344 5.661 1.00 93.00 309 SER A N 1
ATOM 2416 C CA . SER A 1 309 ? 7.922 -2.548 6.482 1.00 93.00 309 SER A CA 1
ATOM 2417 C C . SER A 1 309 ? 6.973 -3.534 5.802 1.00 93.00 309 SER A C 1
ATOM 2419 O O . SER A 1 309 ? 5.775 -3.257 5.697 1.00 93.00 309 SER A O 1
ATOM 2421 N N . LEU A 1 310 ? 7.500 -4.676 5.357 1.00 95.69 310 LEU A N 1
ATOM 2422 C CA . LEU A 1 310 ? 6.692 -5.759 4.791 1.00 95.69 310 LEU A CA 1
ATOM 2423 C C . LEU A 1 310 ? 5.650 -6.246 5.815 1.00 95.69 310 LEU A C 1
ATOM 2425 O O . LEU A 1 310 ? 5.826 -6.091 7.025 1.00 95.69 310 LEU A O 1
ATOM 2429 N N . GLY A 1 311 ? 4.527 -6.774 5.329 1.00 95.62 311 GLY A N 1
ATOM 2430 C CA . GLY A 1 311 ? 3.468 -7.352 6.163 1.00 95.62 311 GLY A CA 1
ATOM 2431 C C . GLY A 1 311 ? 2.447 -6.346 6.710 1.00 95.62 311 GLY A C 1
ATOM 2432 O O . GLY A 1 311 ? 1.347 -6.729 7.106 1.00 95.62 311 GLY A O 1
ATOM 2433 N N . MET A 1 312 ? 2.754 -5.045 6.694 1.00 96.31 312 MET A N 1
ATOM 2434 C CA . MET A 1 312 ? 1.894 -4.023 7.311 1.00 96.31 312 MET A CA 1
ATOM 2435 C C . MET A 1 312 ? 0.714 -3.580 6.435 1.00 96.31 312 MET A C 1
ATOM 2437 O O . MET A 1 312 ? -0.319 -3.149 6.957 1.00 96.31 312 MET A O 1
ATOM 2441 N N . GLY A 1 313 ? 0.833 -3.666 5.108 1.00 97.50 313 GLY A N 1
ATOM 2442 C CA . GLY A 1 313 ? -0.168 -3.109 4.198 1.00 97.50 313 GLY A CA 1
ATOM 2443 C C . GLY A 1 313 ? -1.502 -3.852 4.224 1.00 97.50 313 GLY A C 1
ATOM 2444 O O . GLY A 1 313 ? -2.547 -3.201 4.182 1.00 97.50 313 GLY A O 1
ATOM 2445 N N . LEU A 1 314 ? -1.512 -5.183 4.366 1.00 98.56 314 LEU A N 1
ATOM 2446 C CA . LEU A 1 314 ? -2.772 -5.939 4.375 1.00 98.56 314 LEU A CA 1
ATOM 2447 C C . LEU A 1 314 ? -3.641 -5.616 5.599 1.00 98.56 314 LEU A C 1
ATOM 2449 O O . LEU A 1 314 ? -4.857 -5.475 5.470 1.00 98.56 314 LEU A O 1
ATOM 2453 N N . GLY A 1 315 ? -3.027 -5.434 6.770 1.00 98.31 315 GLY A N 1
ATOM 2454 C CA . GLY A 1 315 ? -3.738 -5.009 7.978 1.00 98.31 315 GLY A CA 1
ATOM 2455 C C . GLY A 1 315 ? -4.350 -3.615 7.822 1.00 98.31 315 GLY A C 1
ATOM 2456 O O . GLY A 1 315 ? -5.503 -3.387 8.196 1.00 98.31 315 GLY A O 1
ATOM 2457 N N . TYR A 1 316 ? -3.626 -2.693 7.179 1.00 98.06 316 TYR A N 1
ATOM 2458 C CA . TYR A 1 316 ? -4.156 -1.369 6.846 1.00 98.06 316 TYR A CA 1
ATOM 2459 C C . TYR A 1 316 ? -5.326 -1.451 5.856 1.00 98.06 316 TYR A C 1
ATOM 2461 O O . TYR A 1 316 ? -6.366 -0.822 6.065 1.00 98.06 316 TYR A O 1
ATOM 2469 N N . ALA A 1 317 ? -5.195 -2.278 4.813 1.00 98.44 317 ALA A N 1
ATOM 2470 C CA . ALA A 1 317 ? -6.256 -2.528 3.843 1.00 98.44 317 ALA A CA 1
ATOM 2471 C C . ALA A 1 317 ? -7.519 -3.100 4.509 1.00 98.44 317 ALA A C 1
ATOM 2473 O O . ALA A 1 317 ? -8.629 -2.681 4.182 1.00 98.44 317 ALA A O 1
ATOM 2474 N N . ALA A 1 318 ? -7.359 -3.997 5.488 1.00 98.69 318 ALA A N 1
ATOM 2475 C CA . ALA A 1 318 ? -8.464 -4.530 6.281 1.00 98.69 318 ALA A CA 1
ATOM 2476 C C . ALA A 1 318 ? -9.198 -3.426 7.060 1.00 98.69 318 ALA A C 1
ATOM 2478 O O . ALA A 1 318 ? -10.431 -3.355 7.040 1.00 98.69 318 ALA A O 1
ATOM 2479 N N . GLY A 1 319 ? -8.444 -2.532 7.709 1.00 98.31 319 GLY A N 1
ATOM 2480 C CA . GLY A 1 319 ? -8.991 -1.380 8.427 1.00 98.31 319 GLY A CA 1
ATOM 2481 C C . GLY A 1 319 ? -9.752 -0.420 7.509 1.00 98.31 319 GLY A C 1
ATOM 2482 O O . GLY A 1 319 ? -10.876 -0.022 7.828 1.00 98.31 319 GLY A O 1
ATOM 2483 N N . LEU A 1 320 ? -9.186 -0.098 6.340 1.00 97.56 320 LEU A N 1
ATOM 2484 C CA . LEU A 1 320 ? -9.863 0.713 5.326 1.00 97.56 320 LEU A CA 1
ATOM 2485 C C . LEU A 1 320 ? -11.140 0.042 4.822 1.00 97.56 320 LEU A C 1
ATOM 2487 O O . LEU A 1 320 ? -12.187 0.684 4.805 1.00 97.56 320 LEU A O 1
ATOM 2491 N N . GLY A 1 321 ? -11.084 -1.244 4.467 1.00 98.00 321 GLY A N 1
ATOM 2492 C CA . GLY A 1 321 ? -12.243 -1.985 3.970 1.00 98.00 321 GLY A CA 1
ATOM 2493 C C . GLY A 1 321 ? -13.396 -1.984 4.973 1.00 98.00 321 GLY A C 1
ATOM 2494 O O . GLY A 1 321 ? -14.536 -1.675 4.617 1.00 98.00 321 GLY A O 1
ATOM 2495 N N . LEU A 1 322 ? -13.092 -2.229 6.252 1.00 98.44 322 LEU A N 1
ATOM 2496 C CA . LEU A 1 322 ? -14.072 -2.158 7.333 1.00 98.44 322 LEU A CA 1
ATOM 2497 C C . LEU A 1 322 ? -14.638 -0.741 7.516 1.00 98.44 322 LEU A C 1
ATOM 2499 O O . LEU A 1 322 ? -15.842 -0.589 7.727 1.00 98.44 322 LEU A O 1
ATOM 2503 N N . SER A 1 323 ? -13.786 0.284 7.440 1.00 97.75 323 SER A N 1
ATOM 2504 C CA . SER A 1 323 ? -14.182 1.691 7.568 1.00 97.75 323 SER A CA 1
ATOM 2505 C C . SER A 1 323 ? -15.126 2.120 6.445 1.00 97.75 323 SER A C 1
ATOM 2507 O O . SER A 1 323 ? -16.196 2.658 6.722 1.00 97.75 323 SER A O 1
ATOM 2509 N N . LEU A 1 324 ? -14.783 1.817 5.190 1.00 96.75 324 LEU A N 1
ATOM 2510 C CA . LEU A 1 324 ? -15.598 2.142 4.016 1.00 96.75 324 LEU A CA 1
ATOM 2511 C C . LEU A 1 324 ? -16.969 1.461 4.084 1.00 96.75 324 LEU A C 1
ATOM 2513 O O . LEU A 1 324 ? -17.985 2.125 3.900 1.00 96.75 324 LEU A O 1
ATOM 2517 N N . ARG A 1 325 ? -17.013 0.178 4.474 1.00 96.00 325 ARG A N 1
ATOM 2518 C CA . ARG A 1 325 ? -18.275 -0.547 4.677 1.00 96.00 325 ARG A CA 1
ATOM 2519 C C . ARG A 1 325 ? -19.141 0.081 5.772 1.00 96.00 325 ARG A C 1
ATOM 2521 O O . ARG A 1 325 ? -20.347 0.185 5.611 1.00 96.00 325 ARG A O 1
ATOM 2528 N N . ARG A 1 326 ? -18.547 0.504 6.895 1.00 97.38 326 ARG A N 1
ATOM 2529 C CA . ARG A 1 326 ? -19.283 1.174 7.988 1.00 97.38 326 ARG A CA 1
ATOM 2530 C C . ARG A 1 326 ? -19.830 2.543 7.590 1.00 97.38 326 ARG A C 1
ATOM 2532 O O . ARG A 1 326 ? -20.817 2.978 8.170 1.00 97.38 326 ARG A O 1
ATOM 2539 N N . LYS A 1 327 ? -19.177 3.209 6.639 1.00 96.38 327 LYS A N 1
ATOM 2540 C CA . LYS A 1 327 ? -19.615 4.485 6.064 1.00 96.38 327 LYS A CA 1
ATOM 2541 C C . LYS A 1 327 ? -20.584 4.317 4.890 1.00 96.38 327 LYS A C 1
ATOM 2543 O O . LYS A 1 327 ? -20.949 5.322 4.295 1.00 96.38 327 LYS A O 1
ATOM 2548 N N . ASP A 1 328 ? -20.958 3.081 4.557 1.00 95.62 328 ASP A N 1
ATOM 2549 C CA . ASP A 1 328 ? -21.797 2.747 3.401 1.00 95.62 328 ASP A CA 1
ATOM 2550 C C . ASP A 1 328 ? -21.258 3.323 2.078 1.00 95.62 328 ASP A C 1
ATOM 2552 O O . ASP A 1 328 ? -21.999 3.765 1.203 1.00 95.62 328 ASP A O 1
ATOM 2556 N N . LEU A 1 329 ? -19.926 3.357 1.942 1.00 94.88 329 LEU A N 1
ATOM 2557 C CA . LEU A 1 329 ? -19.276 3.812 0.719 1.00 94.88 329 LEU A CA 1
ATOM 2558 C C . LEU A 1 329 ? -19.091 2.634 -0.246 1.00 94.88 329 LEU A C 1
ATOM 2560 O O . LEU A 1 329 ? -18.626 1.572 0.178 1.00 94.88 329 LEU A O 1
ATOM 2564 N N . PRO A 1 330 ? -19.365 2.819 -1.552 1.00 93.25 330 PRO A N 1
ATOM 2565 C CA . PRO A 1 330 ? -19.232 1.760 -2.556 1.00 93.25 330 PRO A CA 1
ATOM 2566 C C . PRO A 1 330 ? -17.767 1.432 -2.901 1.00 93.25 330 PRO A C 1
ATOM 2568 O O . PRO A 1 330 ? -17.501 0.546 -3.713 1.00 93.25 330 PRO A O 1
ATOM 2571 N N . SER A 1 331 ? -16.822 2.163 -2.310 1.00 95.56 331 SER A N 1
ATOM 2572 C CA . SER A 1 331 ? -15.392 2.094 -2.583 1.00 95.56 331 SER A CA 1
ATOM 2573 C C . SER A 1 331 ? -14.782 0.738 -2.223 1.00 95.56 331 SER A C 1
ATOM 2575 O O . SER A 1 331 ? -15.067 0.140 -1.178 1.00 95.56 331 SER A O 1
ATOM 2577 N N . ARG A 1 332 ? -13.859 0.288 -3.070 1.00 97.75 332 ARG A N 1
ATOM 2578 C CA . ARG A 1 332 ? -13.068 -0.930 -2.889 1.00 97.75 332 ARG A CA 1
ATOM 2579 C C . ARG A 1 332 ? -11.661 -0.603 -2.408 1.00 97.75 332 ARG A C 1
ATOM 2581 O O . ARG A 1 332 ? -11.160 0.508 -2.576 1.00 97.75 332 ARG A O 1
ATOM 2588 N N . VAL A 1 333 ? -11.014 -1.601 -1.822 1.00 98.50 333 VAL A N 1
ATOM 2589 C CA . VAL A 1 333 ? -9.615 -1.556 -1.401 1.00 98.50 333 VAL A CA 1
ATOM 2590 C C . VAL A 1 333 ? -8.864 -2.672 -2.109 1.00 98.50 333 VAL A C 1
ATOM 2592 O O . VAL A 1 333 ? -9.187 -3.847 -1.949 1.00 98.50 333 VAL A O 1
ATOM 2595 N N . PHE A 1 334 ? -7.843 -2.305 -2.869 1.00 98.75 334 PHE A N 1
ATOM 2596 C CA . PHE A 1 334 ? -6.926 -3.229 -3.521 1.00 98.75 334 PHE A CA 1
ATOM 2597 C C . PHE A 1 334 ? -5.608 -3.235 -2.754 1.00 98.75 334 PHE A C 1
ATOM 2599 O O . PHE A 1 334 ? -5.073 -2.172 -2.450 1.00 98.75 334 PHE A O 1
ATOM 2606 N N . CYS A 1 335 ? -5.079 -4.410 -2.423 1.00 98.75 335 CYS A N 1
ATOM 2607 C CA . CYS A 1 335 ? -3.814 -4.540 -1.706 1.00 98.75 335 CYS A CA 1
ATOM 2608 C C . CYS A 1 335 ? -2.856 -5.448 -2.473 1.00 98.75 335 CYS A C 1
ATOM 2610 O O . CYS A 1 335 ? -3.132 -6.634 -2.624 1.00 98.75 335 CYS A O 1
ATOM 2612 N N . ILE A 1 336 ? -1.747 -4.890 -2.958 1.00 98.81 336 ILE A N 1
ATOM 2613 C CA . ILE A 1 336 ? -0.709 -5.628 -3.679 1.00 98.81 336 ILE A CA 1
ATOM 2614 C C . ILE A 1 336 ? 0.364 -6.079 -2.686 1.00 98.81 336 ILE A C 1
ATOM 2616 O O . ILE A 1 336 ? 0.990 -5.247 -2.022 1.00 98.81 336 ILE A O 1
ATOM 2620 N N . LEU A 1 337 ? 0.590 -7.388 -2.630 1.00 98.69 337 LEU A N 1
ATOM 2621 C CA . LEU A 1 337 ? 1.586 -8.063 -1.803 1.00 98.69 337 LEU A CA 1
ATOM 2622 C C . LEU A 1 337 ? 2.693 -8.669 -2.668 1.00 98.69 337 LEU A C 1
ATOM 2624 O O . LEU A 1 337 ? 2.484 -8.965 -3.846 1.00 98.69 337 LEU A O 1
ATOM 2628 N N . GLY A 1 338 ? 3.859 -8.907 -2.075 1.00 98.25 338 GLY A N 1
ATOM 2629 C CA . GLY A 1 338 ? 4.841 -9.851 -2.620 1.00 98.25 338 GLY A CA 1
ATOM 2630 C C . GLY A 1 338 ? 4.591 -11.276 -2.124 1.00 98.25 338 GLY A C 1
ATOM 2631 O O . GLY A 1 338 ? 4.118 -11.473 -1.007 1.00 98.25 338 GLY A O 1
ATOM 2632 N N . ASP A 1 339 ? 4.963 -12.284 -2.907 1.00 96.75 339 ASP A N 1
ATOM 2633 C CA . ASP A 1 339 ? 4.966 -13.670 -2.424 1.00 96.75 339 ASP A CA 1
ATOM 2634 C C . ASP A 1 339 ? 5.973 -13.903 -1.289 1.00 96.75 339 ASP A C 1
ATOM 2636 O O . ASP A 1 339 ? 5.647 -14.606 -0.341 1.00 96.75 339 ASP A O 1
ATOM 2640 N N . GLY A 1 340 ? 7.138 -13.251 -1.315 1.00 96.06 340 GLY A N 1
ATOM 2641 C CA . GLY A 1 340 ? 8.060 -13.252 -0.173 1.00 96.06 340 GLY A CA 1
ATOM 2642 C C . GLY A 1 340 ? 7.597 -12.423 1.025 1.00 96.06 340 GLY A C 1
ATOM 2643 O O . GLY A 1 340 ? 7.919 -12.735 2.161 1.00 96.06 340 GLY A O 1
ATOM 2644 N N . GLU A 1 341 ? 6.774 -11.398 0.800 1.00 97.75 341 GLU A N 1
ATOM 2645 C CA . GLU A 1 341 ? 6.116 -10.679 1.898 1.00 97.75 341 GLU A CA 1
ATOM 2646 C C . GLU A 1 341 ? 5.093 -11.567 2.624 1.00 97.75 341 GLU A C 1
ATOM 2648 O O . GLU A 1 341 ? 4.849 -11.373 3.811 1.00 97.75 341 GLU A O 1
ATOM 2653 N N . CYS A 1 342 ? 4.530 -12.575 1.951 1.00 98.12 342 CYS A N 1
ATOM 2654 C CA . CYS A 1 342 ? 3.601 -13.526 2.563 1.00 98.12 342 CYS A CA 1
ATOM 2655 C C . CYS A 1 342 ? 4.273 -14.484 3.569 1.00 98.12 342 CYS A C 1
ATOM 2657 O O . CYS A 1 342 ? 3.581 -15.310 4.172 1.00 98.12 342 CYS A O 1
ATOM 2659 N N . ASP A 1 343 ? 5.586 -14.376 3.776 1.00 96.81 343 ASP A N 1
ATOM 2660 C CA . ASP A 1 343 ? 6.283 -15.036 4.882 1.00 96.81 343 ASP A CA 1
ATOM 2661 C C . ASP A 1 343 ? 5.984 -14.351 6.229 1.00 96.81 343 ASP A C 1
ATOM 2663 O O . ASP A 1 343 ? 6.050 -14.996 7.278 1.00 96.81 343 ASP A O 1
ATOM 2667 N N . GLU A 1 344 ? 5.583 -13.074 6.215 1.00 97.88 344 GLU A N 1
ATOM 2668 C CA . GLU A 1 344 ? 5.213 -12.328 7.417 1.00 97.88 344 GLU A CA 1
ATOM 2669 C C . GLU A 1 344 ? 3.912 -12.857 8.037 1.00 97.88 344 GLU A C 1
ATOM 2671 O O . GLU A 1 344 ? 2.864 -12.952 7.390 1.00 97.88 344 GLU A O 1
ATOM 2676 N N . GLY A 1 345 ? 3.948 -13.152 9.340 1.00 97.88 345 GLY A N 1
ATOM 2677 C CA . GLY A 1 345 ? 2.785 -13.656 10.083 1.00 97.88 345 GLY A CA 1
ATOM 2678 C C . GLY A 1 345 ? 1.595 -12.690 10.072 1.00 97.88 345 GLY A C 1
ATOM 2679 O O . GLY A 1 345 ? 0.441 -13.120 10.006 1.00 97.88 345 GLY A O 1
ATOM 2680 N N . SER A 1 346 ? 1.877 -11.386 10.045 1.00 98.19 346 SER A N 1
ATOM 2681 C CA . SER A 1 346 ? 0.883 -10.307 10.011 1.00 98.19 346 SER A CA 1
ATOM 2682 C C . SER A 1 346 ? -0.016 -10.348 8.771 1.00 98.19 346 SER A C 1
ATOM 2684 O O . SER A 1 346 ? -1.188 -9.962 8.854 1.00 98.19 346 SER A O 1
ATOM 2686 N N . ILE A 1 347 ? 0.469 -10.883 7.641 1.00 98.69 347 ILE A N 1
ATOM 2687 C CA . ILE A 1 347 ? -0.357 -11.121 6.448 1.00 98.69 347 ILE A CA 1
ATOM 2688 C C . ILE A 1 347 ? -1.473 -12.113 6.773 1.00 98.69 347 ILE A C 1
ATOM 2690 O O . ILE A 1 347 ? -2.636 -11.873 6.450 1.00 98.69 347 ILE A O 1
ATOM 2694 N N . TRP A 1 348 ? -1.152 -13.203 7.463 1.00 98.56 348 TRP A N 1
ATOM 2695 C CA . TRP A 1 348 ? -2.112 -14.264 7.759 1.00 98.56 348 TRP A CA 1
ATOM 2696 C C . TRP A 1 348 ? -3.082 -13.885 8.879 1.00 98.56 348 TRP A C 1
ATOM 2698 O O . TRP A 1 348 ? -4.265 -14.212 8.791 1.00 98.56 348 TRP A O 1
ATOM 2708 N N . GLU A 1 349 ? -2.634 -13.124 9.878 1.00 98.75 349 GLU A N 1
ATOM 2709 C CA . GLU A 1 349 ? -3.526 -12.502 10.869 1.00 98.75 349 GLU A CA 1
ATOM 2710 C C . GLU A 1 349 ? -4.541 -11.565 10.195 1.00 98.75 349 GLU A C 1
ATOM 2712 O O . GLU A 1 349 ? -5.746 -11.629 10.459 1.00 98.75 349 GLU A O 1
ATOM 2717 N N . SER A 1 350 ? -4.068 -10.739 9.257 1.00 98.75 350 SER A N 1
ATOM 2718 C CA . SER A 1 350 ? -4.914 -9.812 8.500 1.00 98.75 350 SER A CA 1
ATOM 2719 C C . SER A 1 350 ? -5.881 -10.547 7.570 1.00 98.75 350 SER A C 1
ATOM 2721 O O . SER A 1 350 ? -7.058 -10.190 7.497 1.00 98.75 350 SER A O 1
ATOM 2723 N N . ALA A 1 351 ? -5.427 -11.610 6.898 1.00 98.81 351 ALA A N 1
ATOM 2724 C CA . ALA A 1 351 ? -6.279 -12.466 6.078 1.00 98.81 351 ALA A CA 1
ATOM 2725 C C . ALA A 1 351 ? -7.387 -13.119 6.920 1.00 98.81 351 ALA A C 1
ATOM 2727 O O . ALA A 1 351 ? -8.561 -13.051 6.549 1.00 98.81 351 ALA A O 1
ATOM 2728 N N . ALA A 1 352 ? -7.050 -13.665 8.093 1.00 98.62 352 ALA A N 1
ATOM 2729 C CA . ALA A 1 352 ? -8.031 -14.226 9.019 1.00 98.62 352 ALA A CA 1
ATOM 2730 C C . ALA A 1 352 ? -9.104 -13.202 9.405 1.00 98.62 352 ALA A C 1
ATOM 2732 O O . ALA A 1 352 ? -10.298 -13.506 9.381 1.00 98.62 352 ALA A O 1
ATOM 2733 N N . PHE A 1 353 ? -8.688 -11.971 9.708 1.00 98.75 353 PHE A N 1
ATOM 2734 C CA . PHE A 1 353 ? -9.602 -10.887 10.040 1.00 98.75 353 PHE A CA 1
ATOM 2735 C C . PHE A 1 353 ? -10.511 -10.502 8.864 1.00 98.75 353 PHE A C 1
ATOM 2737 O O . PHE A 1 353 ? -11.726 -10.387 9.046 1.00 98.75 353 PHE A O 1
ATOM 2744 N N . ILE A 1 354 ? -9.947 -10.311 7.666 1.00 98.81 354 ILE A N 1
ATOM 2745 C CA . ILE A 1 354 ? -10.684 -9.945 6.444 1.00 98.81 354 ILE A CA 1
ATOM 2746 C C . ILE A 1 354 ? -11.747 -10.997 6.119 1.00 98.81 354 ILE A C 1
ATOM 2748 O O . ILE A 1 354 ? -12.908 -10.653 5.876 1.00 98.81 354 ILE A O 1
ATOM 2752 N N . GLY A 1 355 ? -11.357 -12.270 6.157 1.00 98.25 355 GLY A N 1
ATOM 2753 C CA . GLY A 1 355 ? -12.232 -13.402 5.893 1.00 98.25 355 GLY A CA 1
ATOM 2754 C C . GLY A 1 355 ? -13.344 -13.554 6.924 1.00 98.25 355 GLY A C 1
ATOM 2755 O O . GLY A 1 355 ? -14.518 -13.611 6.558 1.00 98.25 355 GLY A O 1
ATOM 2756 N N . HIS A 1 356 ? -13.002 -13.520 8.218 1.00 98.00 356 HIS A N 1
ATOM 2757 C CA . HIS A 1 356 ? -13.978 -13.570 9.312 1.00 98.00 356 HIS A CA 1
ATOM 2758 C C . HIS A 1 356 ? -15.035 -12.465 9.192 1.00 98.00 356 HIS A C 1
ATOM 2760 O O . HIS A 1 356 ? -16.229 -12.713 9.359 1.00 98.00 356 HIS A O 1
ATOM 2766 N N . ASN A 1 357 ? -14.600 -11.248 8.856 1.00 97.75 357 ASN A N 1
ATOM 2767 C CA . ASN A 1 357 ? -15.480 -10.096 8.697 1.00 97.75 357 ASN A CA 1
ATOM 2768 C C . ASN A 1 357 ? -16.172 -10.032 7.330 1.00 97.75 357 ASN A C 1
ATOM 2770 O O . ASN A 1 357 ? -16.956 -9.103 7.126 1.00 97.75 357 ASN A O 1
ATOM 2774 N N . GLN A 1 358 ? -15.893 -10.961 6.408 1.00 97.00 358 GLN A N 1
ATOM 2775 C CA . GLN A 1 358 ? -16.429 -10.989 5.044 1.00 97.00 358 GLN A CA 1
ATOM 2776 C C . GLN A 1 358 ? -16.284 -9.629 4.340 1.00 97.00 358 GLN A C 1
ATOM 2778 O O . GLN A 1 358 ? -17.256 -9.072 3.825 1.00 97.00 358 GLN A O 1
ATOM 2783 N N . LEU A 1 359 ? -15.085 -9.036 4.377 1.00 98.12 359 LEU A N 1
ATOM 2784 C CA . LEU A 1 359 ? -14.827 -7.734 3.745 1.00 98.12 359 LEU A CA 1
ATOM 2785 C C . LEU A 1 359 ? -14.721 -7.886 2.221 1.00 98.12 359 LEU A C 1
ATOM 2787 O O . LEU A 1 359 ? -13.636 -7.829 1.653 1.00 98.12 359 LEU A O 1
ATOM 2791 N N . SER A 1 360 ? -15.852 -8.095 1.549 1.00 97.88 360 SER A N 1
ATOM 2792 C CA . SER A 1 360 ? -15.916 -8.310 0.097 1.00 97.88 360 SER A CA 1
ATOM 2793 C C . SER A 1 360 ? -15.449 -7.122 -0.748 1.00 97.88 360 SER A C 1
ATOM 2795 O O . SER A 1 360 ? -15.150 -7.280 -1.928 1.00 97.88 360 SER A O 1
ATOM 2797 N N . ASN A 1 361 ? -15.337 -5.940 -0.142 1.00 98.06 361 ASN A N 1
ATOM 2798 C CA . ASN A 1 361 ? -14.744 -4.759 -0.754 1.00 98.06 361 ASN A CA 1
ATOM 2799 C C . ASN A 1 361 ? -13.204 -4.750 -0.702 1.00 98.06 361 ASN A C 1
ATOM 2801 O O . ASN A 1 361 ? -12.606 -3.824 -1.240 1.00 98.06 361 ASN A O 1
ATOM 2805 N N . VAL A 1 362 ? -12.557 -5.750 -0.089 1.00 98.62 362 VAL A N 1
ATOM 2806 C CA . VAL A 1 362 ? -11.095 -5.915 -0.081 1.00 98.62 362 VAL A CA 1
ATOM 2807 C C . VAL A 1 362 ? -10.685 -6.995 -1.084 1.00 98.62 362 VAL A C 1
ATOM 2809 O O . VAL A 1 362 ? -11.113 -8.147 -0.995 1.00 98.62 362 VAL A O 1
ATOM 2812 N N . THR A 1 363 ? -9.821 -6.623 -2.027 1.00 98.81 363 THR A N 1
ATOM 2813 C CA . THR A 1 363 ? -9.183 -7.538 -2.982 1.00 98.81 363 THR A CA 1
ATOM 2814 C C . THR A 1 363 ? -7.677 -7.539 -2.758 1.00 98.81 363 THR A C 1
ATOM 2816 O O . THR A 1 363 ? -7.020 -6.503 -2.848 1.00 98.81 363 THR A O 1
ATOM 2819 N N . VAL A 1 364 ? -7.124 -8.712 -2.471 1.00 98.81 364 VAL A N 1
ATOM 2820 C CA . VAL A 1 364 ? -5.683 -8.939 -2.349 1.00 98.81 364 VAL A CA 1
ATOM 2821 C C . VAL A 1 364 ? -5.142 -9.375 -3.702 1.00 98.81 364 VAL A C 1
ATOM 2823 O O . VAL A 1 364 ? -5.751 -10.206 -4.368 1.00 98.81 364 VAL A O 1
ATOM 2826 N N . ILE A 1 365 ? -4.000 -8.832 -4.106 1.00 98.88 365 ILE A N 1
ATOM 2827 C CA . ILE A 1 365 ? -3.256 -9.249 -5.289 1.00 98.88 365 ILE A CA 1
ATOM 2828 C C . ILE A 1 365 ? -1.864 -9.662 -4.832 1.00 98.88 365 ILE A C 1
ATOM 2830 O O . ILE A 1 365 ? -1.144 -8.852 -4.259 1.00 98.88 365 ILE A O 1
ATOM 2834 N N . VAL A 1 366 ? -1.471 -10.905 -5.078 1.00 98.88 366 VAL A N 1
ATOM 2835 C CA . VAL A 1 366 ? -0.115 -11.378 -4.785 1.00 98.88 366 VAL A CA 1
ATOM 2836 C C . VAL A 1 366 ? 0.685 -11.371 -6.078 1.00 98.88 366 VAL A C 1
ATOM 2838 O O . VAL A 1 366 ? 0.353 -12.099 -7.010 1.00 98.88 366 VAL A O 1
ATOM 2841 N N . ASP A 1 367 ? 1.738 -10.558 -6.121 1.00 98.75 367 ASP A N 1
ATOM 2842 C CA . ASP A 1 367 ? 2.763 -10.598 -7.162 1.00 98.75 367 ASP A CA 1
ATOM 2843 C C . ASP A 1 367 ? 3.682 -11.804 -6.920 1.00 98.75 367 ASP A C 1
ATOM 2845 O O . ASP A 1 367 ? 4.664 -11.717 -6.173 1.00 98.75 367 ASP A O 1
ATOM 2849 N N . GLN A 1 368 ? 3.329 -12.949 -7.510 1.00 98.06 368 GLN A N 1
ATOM 2850 C CA . GLN A 1 368 ? 4.029 -14.216 -7.324 1.00 98.06 368 GLN A CA 1
ATOM 2851 C C . GLN A 1 368 ? 5.105 -14.418 -8.397 1.00 98.06 368 GLN A C 1
ATOM 2853 O O . GLN A 1 368 ? 4.972 -15.242 -9.306 1.00 98.06 368 GLN A O 1
ATOM 2858 N N . ASN A 1 369 ? 6.202 -13.674 -8.253 1.00 96.94 369 ASN A N 1
ATOM 2859 C CA . ASN A 1 369 ? 7.378 -13.764 -9.127 1.00 96.94 369 ASN A CA 1
ATOM 2860 C C . ASN A 1 369 ? 8.410 -14.823 -8.684 1.00 96.94 369 ASN A C 1
ATOM 2862 O O . ASN A 1 369 ? 9.405 -15.052 -9.375 1.00 96.94 369 ASN A O 1
ATOM 2866 N N . ARG A 1 370 ? 8.166 -15.489 -7.547 1.00 93.69 370 ARG A N 1
ATOM 2867 C CA . ARG A 1 370 ? 8.933 -16.609 -6.980 1.00 93.69 370 ARG A CA 1
ATOM 2868 C C . ARG A 1 370 ? 10.340 -16.245 -6.509 1.00 93.69 370 ARG A C 1
ATOM 2870 O O . ARG A 1 370 ? 11.159 -17.148 -6.321 1.00 93.69 370 ARG A O 1
ATOM 2877 N N . MET A 1 371 ? 10.636 -14.960 -6.295 1.00 91.94 371 MET A N 1
ATOM 2878 C CA . MET A 1 371 ? 11.965 -14.473 -5.918 1.00 91.94 371 MET A CA 1
ATOM 2879 C C . MET A 1 371 ? 11.947 -13.382 -4.841 1.00 91.94 371 MET A C 1
ATOM 2881 O O . MET A 1 371 ? 11.380 -12.302 -5.017 1.00 91.94 371 MET A O 1
ATOM 2885 N N . GLN A 1 372 ? 12.753 -13.578 -3.800 1.00 90.44 372 GLN A N 1
ATOM 2886 C CA . GLN A 1 372 ? 13.033 -12.599 -2.745 1.00 90.44 372 GLN A CA 1
ATOM 2887 C C . GLN A 1 372 ? 14.405 -11.932 -2.949 1.00 90.44 372 GLN A C 1
ATOM 2889 O O . GLN A 1 372 ? 14.950 -11.980 -4.058 1.00 90.44 372 GLN A O 1
ATOM 2894 N N . LEU A 1 373 ? 14.929 -11.263 -1.915 1.00 88.12 373 LEU A N 1
ATOM 2895 C CA . LEU A 1 373 ? 16.283 -10.695 -1.904 1.00 88.12 373 LEU A CA 1
ATOM 2896 C C . LEU A 1 373 ? 17.352 -11.798 -1.957 1.00 88.12 373 LEU A C 1
ATOM 2898 O O . LEU A 1 373 ? 18.260 -11.723 -2.776 1.00 88.12 373 LEU A O 1
ATOM 2902 N N . ASP A 1 374 ? 17.210 -12.837 -1.131 1.00 87.62 374 ASP A N 1
ATOM 2903 C CA . ASP A 1 374 ? 18.245 -13.868 -0.952 1.00 87.62 374 ASP A CA 1
ATOM 2904 C C . ASP A 1 374 ? 18.158 -15.028 -1.958 1.00 87.62 374 ASP A C 1
ATOM 2906 O O . ASP A 1 374 ? 19.005 -15.923 -1.961 1.00 87.62 374 ASP A O 1
ATOM 2910 N N . GLY A 1 375 ? 17.147 -15.040 -2.833 1.00 90.06 375 GLY A N 1
ATOM 2911 C CA . GLY A 1 375 ? 17.001 -16.084 -3.844 1.00 90.06 375 GLY A CA 1
ATOM 2912 C C . GLY A 1 375 ? 15.558 -16.458 -4.181 1.00 90.06 375 GLY A C 1
ATOM 2913 O O . GLY A 1 375 ? 14.623 -15.704 -3.895 1.00 90.06 375 GLY A O 1
ATOM 2914 N N . PRO A 1 376 ? 15.359 -17.634 -4.806 1.00 90.69 376 PRO A N 1
ATOM 2915 C CA . PRO A 1 376 ? 14.033 -18.188 -5.054 1.00 90.69 376 PRO A CA 1
ATOM 2916 C C . PRO A 1 376 ? 13.269 -18.439 -3.748 1.00 90.69 376 PRO A C 1
ATOM 2918 O O . PRO A 1 376 ? 13.819 -19.056 -2.836 1.00 90.69 376 PRO A O 1
ATOM 2921 N N . CYS A 1 377 ? 11.991 -18.048 -3.679 1.00 90.25 377 CYS A N 1
ATOM 2922 C CA . CYS A 1 377 ? 11.159 -18.193 -2.473 1.00 90.25 377 CYS A CA 1
ATOM 2923 C C . CYS A 1 377 ? 11.165 -19.635 -1.941 1.00 90.25 377 CYS A C 1
ATOM 2925 O O . CYS A 1 377 ? 11.387 -19.849 -0.757 1.00 90.25 377 CYS A O 1
ATOM 2927 N N . ALA A 1 378 ? 11.031 -20.631 -2.825 1.00 90.62 378 ALA A N 1
ATOM 2928 C CA . ALA A 1 378 ? 11.011 -22.048 -2.447 1.00 90.62 378 ALA A CA 1
ATOM 2929 C C . ALA A 1 378 ? 12.321 -22.550 -1.802 1.00 90.62 378 ALA A C 1
ATOM 2931 O O . ALA A 1 378 ? 12.314 -23.555 -1.097 1.00 90.62 378 ALA A O 1
ATOM 2932 N N . SER A 1 379 ? 13.445 -21.867 -2.037 1.00 90.31 379 SER A N 1
ATOM 2933 C CA . SER A 1 379 ? 14.728 -22.192 -1.403 1.00 90.31 379 SER A CA 1
ATOM 2934 C C . SER A 1 379 ? 14.912 -21.499 -0.050 1.00 90.31 379 SER A C 1
ATOM 2936 O O . SER A 1 379 ? 15.693 -21.982 0.765 1.00 90.31 379 SER A O 1
ATOM 2938 N N . ILE A 1 380 ? 14.231 -20.369 0.170 1.00 91.94 380 ILE A N 1
ATOM 2939 C CA . ILE A 1 380 ? 14.298 -19.578 1.407 1.00 91.94 380 ILE A CA 1
ATOM 2940 C C . ILE A 1 380 ? 13.252 -20.082 2.404 1.00 91.94 380 ILE A C 1
ATOM 2942 O O . ILE A 1 380 ? 13.598 -20.548 3.489 1.00 91.94 380 ILE A O 1
ATOM 2946 N N . LEU A 1 381 ? 11.980 -20.046 2.006 1.00 89.44 381 LEU A N 1
ATOM 2947 C CA . LEU A 1 381 ? 10.853 -20.563 2.766 1.00 89.44 381 LEU A CA 1
ATOM 2948 C C . LEU A 1 381 ? 9.752 -21.043 1.807 1.00 89.44 381 LEU A C 1
ATOM 2950 O O . LEU A 1 381 ? 8.929 -20.271 1.318 1.00 89.44 381 LEU A O 1
ATOM 2954 N N . ASP A 1 382 ? 9.712 -22.350 1.537 1.00 90.06 382 ASP A N 1
ATOM 2955 C CA . ASP A 1 382 ? 8.607 -22.942 0.779 1.00 90.06 382 ASP A CA 1
ATOM 2956 C C . ASP A 1 382 ? 7.370 -23.076 1.669 1.00 90.06 382 ASP A C 1
ATOM 2958 O O . ASP A 1 382 ? 7.276 -23.958 2.527 1.00 90.06 382 ASP A O 1
ATOM 2962 N N . THR A 1 383 ? 6.404 -22.186 1.454 1.00 80.88 383 THR A N 1
ATOM 2963 C CA . THR A 1 383 ? 5.146 -22.202 2.195 1.00 80.88 383 THR A CA 1
ATOM 2964 C C . THR A 1 383 ? 3.980 -22.846 1.435 1.00 80.88 383 THR A C 1
ATOM 2966 O O . THR A 1 383 ? 2.839 -22.815 1.908 1.00 80.88 383 THR A O 1
ATOM 2969 N N . GLY A 1 384 ? 4.248 -23.480 0.289 1.00 90.56 384 GLY A N 1
ATOM 2970 C CA . GLY A 1 384 ? 3.249 -24.141 -0.542 1.00 90.56 384 GLY A CA 1
ATOM 2971 C C . GLY A 1 384 ? 2.350 -23.172 -1.320 1.00 90.56 384 GLY A C 1
ATOM 2972 O O . GLY A 1 384 ? 2.760 -22.096 -1.744 1.00 90.56 384 GLY A O 1
ATOM 2973 N N . SER A 1 385 ? 1.098 -23.573 -1.560 1.00 95.69 385 SER A N 1
ATOM 2974 C CA . SER A 1 385 ? 0.154 -22.778 -2.360 1.00 95.69 385 SER A CA 1
ATOM 2975 C C . SER A 1 385 ? -0.405 -21.599 -1.559 1.00 95.69 385 SER A C 1
ATOM 2977 O O . SER A 1 385 ? -1.181 -21.791 -0.622 1.00 95.69 385 SER A O 1
ATOM 2979 N N . ILE A 1 386 ? -0.055 -20.381 -1.980 1.00 97.69 386 ILE A N 1
ATOM 2980 C CA . ILE A 1 386 ? -0.587 -19.130 -1.422 1.00 97.69 386 ILE A CA 1
ATOM 2981 C C . ILE A 1 386 ? -2.109 -19.047 -1.622 1.00 97.69 386 ILE A C 1
ATOM 2983 O O . ILE A 1 386 ? -2.820 -18.716 -0.674 1.00 97.69 386 ILE A O 1
ATOM 2987 N N . ALA A 1 387 ? -2.621 -19.438 -2.798 1.00 97.31 387 ALA A N 1
ATOM 2988 C CA . ALA A 1 387 ? -4.061 -19.502 -3.076 1.00 97.31 387 ALA A CA 1
ATOM 2989 C C . ALA A 1 387 ? -4.808 -20.338 -2.023 1.00 97.31 387 ALA A C 1
ATOM 2991 O O . ALA A 1 387 ? -5.713 -19.842 -1.360 1.00 97.31 387 ALA A O 1
ATOM 2992 N N . ARG A 1 388 ? -4.350 -21.573 -1.763 1.00 97.31 388 ARG A N 1
ATOM 2993 C CA . ARG A 1 388 ? -4.994 -22.459 -0.776 1.00 97.31 388 ARG A CA 1
ATOM 2994 C C . ARG A 1 388 ? -5.000 -21.890 0.640 1.00 97.31 388 ARG A C 1
ATOM 2996 O O . ARG A 1 388 ? -5.901 -22.204 1.415 1.00 97.31 388 ARG A O 1
ATOM 3003 N N . LYS A 1 389 ? -3.996 -21.092 1.006 1.00 97.94 389 LYS A N 1
ATOM 3004 C CA . LYS A 1 389 ? -3.970 -20.433 2.315 1.00 97.94 389 LYS A CA 1
ATOM 3005 C C . LYS A 1 389 ? -5.027 -19.340 2.408 1.00 97.94 389 LYS A C 1
ATOM 3007 O O . LYS A 1 389 ? -5.750 -19.300 3.396 1.00 97.94 389 LYS A O 1
ATOM 3012 N N . PHE A 1 390 ? -5.155 -18.493 1.387 1.00 98.50 390 PHE A N 1
ATOM 3013 C CA . PHE A 1 390 ? -6.220 -17.490 1.342 1.00 98.50 390 PHE A CA 1
ATOM 3014 C C . PHE A 1 390 ? -7.613 -18.141 1.312 1.00 98.50 390 PHE A C 1
ATOM 3016 O O . PHE A 1 390 ? -8.480 -17.725 2.083 1.00 98.50 390 PHE A O 1
ATOM 3023 N N . ASP A 1 391 ? -7.808 -19.210 0.532 1.00 97.12 391 ASP A N 1
ATOM 3024 C CA . ASP A 1 391 ? -9.048 -20.003 0.545 1.00 97.12 391 ASP A CA 1
ATOM 3025 C C . ASP A 1 391 ? -9.384 -20.508 1.958 1.00 97.12 391 ASP A C 1
ATOM 3027 O O . ASP A 1 391 ? -10.529 -20.414 2.405 1.00 97.12 391 ASP A O 1
ATOM 3031 N N . ALA A 1 392 ? -8.385 -21.001 2.702 1.00 97.75 392 ALA A N 1
ATOM 3032 C CA . ALA A 1 392 ? -8.567 -21.469 4.077 1.00 97.75 392 ALA A CA 1
ATOM 3033 C C . ALA A 1 392 ? -8.999 -20.351 5.046 1.00 97.75 392 ALA A C 1
ATOM 3035 O O . ALA A 1 392 ? -9.674 -20.632 6.037 1.00 97.75 392 ALA A O 1
ATOM 3036 N N . PHE A 1 393 ? -8.667 -19.092 4.745 1.00 97.75 393 PHE A N 1
ATOM 3037 C CA . PHE A 1 393 ? -9.151 -17.917 5.473 1.00 97.75 393 PHE A CA 1
ATOM 3038 C C . PHE A 1 393 ? -10.496 -17.386 4.955 1.00 97.75 393 PHE A C 1
ATOM 3040 O O . PHE A 1 393 ? -10.992 -16.396 5.479 1.00 97.75 393 PHE A O 1
ATOM 3047 N N . GLY A 1 394 ? -11.134 -18.040 3.981 1.00 96.06 394 GLY A N 1
ATOM 3048 C CA . GLY A 1 394 ? -12.466 -17.676 3.490 1.00 96.06 394 GLY A CA 1
ATOM 3049 C C . GLY A 1 394 ? -12.473 -16.695 2.318 1.00 96.06 394 GLY A C 1
ATOM 3050 O O . GLY A 1 394 ? -13.527 -16.135 2.003 1.00 96.06 394 GLY A O 1
ATOM 3051 N N . PHE A 1 395 ? -11.327 -16.492 1.667 1.00 98.38 395 PHE A N 1
ATOM 3052 C CA . PHE A 1 395 ? -11.260 -15.757 0.410 1.00 98.38 395 PHE A CA 1
ATOM 3053 C C . PHE A 1 395 ? -11.784 -16.606 -0.746 1.00 98.38 395 PHE A C 1
ATOM 3055 O O . PHE A 1 395 ? -11.851 -17.831 -0.682 1.00 98.38 395 PHE A O 1
ATOM 3062 N N . GLU A 1 396 ? -12.147 -15.933 -1.828 1.00 97.62 396 GLU A N 1
ATOM 3063 C CA . GLU A 1 396 ? -12.214 -16.545 -3.146 1.00 97.62 396 GLU A CA 1
ATOM 3064 C C . GLU A 1 396 ? -10.882 -16.313 -3.863 1.00 97.62 396 GLU A C 1
ATOM 3066 O O . GLU A 1 396 ? -10.586 -15.185 -4.277 1.00 97.62 396 GLU A O 1
ATOM 3071 N N . SER A 1 397 ? -10.058 -17.359 -3.963 1.00 97.06 397 SER A N 1
ATOM 3072 C CA . SER A 1 397 ? -8.771 -17.275 -4.645 1.00 97.06 397 SER A CA 1
ATOM 3073 C C . SER A 1 397 ? -8.861 -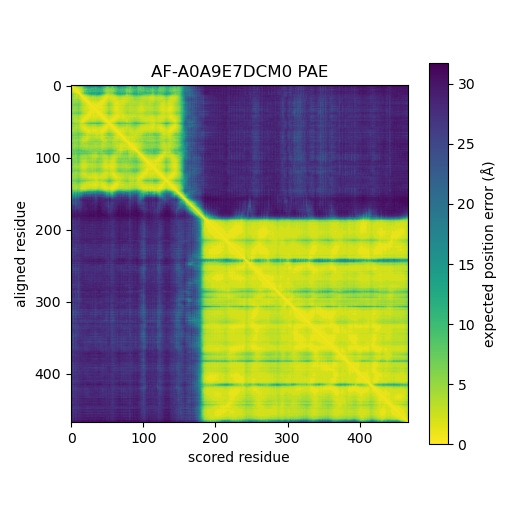17.595 -6.137 1.00 97.06 397 SER A C 1
ATOM 3075 O O . SER A 1 397 ? -9.524 -18.543 -6.554 1.00 97.06 397 SER A O 1
ATOM 3077 N N . VAL A 1 398 ? -8.160 -16.804 -6.952 1.00 96.44 398 VAL A N 1
ATOM 3078 C CA . VAL A 1 398 ? -8.043 -16.987 -8.405 1.00 96.44 398 VAL A CA 1
ATOM 3079 C C . VAL A 1 398 ? -6.577 -16.861 -8.793 1.00 96.44 398 VAL A C 1
ATOM 3081 O O . VAL A 1 398 ? -5.911 -15.916 -8.382 1.00 96.44 398 VAL A O 1
ATOM 3084 N N . GLU A 1 399 ? -6.074 -17.794 -9.594 1.00 97.88 399 GLU A N 1
ATOM 3085 C CA . GLU A 1 399 ? -4.726 -17.719 -10.159 1.00 97.88 399 GLU A CA 1
ATOM 3086 C C . GLU A 1 399 ? -4.798 -17.249 -11.616 1.00 97.88 399 GLU A C 1
ATOM 3088 O O . GLU A 1 399 ? -5.629 -17.740 -12.382 1.00 97.88 399 GLU A O 1
ATOM 3093 N N . VAL A 1 400 ? -3.937 -16.306 -12.000 1.00 97.25 400 VAL A N 1
ATOM 3094 C CA . VAL A 1 400 ? -3.875 -15.744 -13.360 1.00 97.25 400 VAL A CA 1
ATOM 3095 C C . VAL A 1 400 ? -2.429 -15.574 -13.817 1.00 97.25 400 VAL A C 1
ATOM 3097 O O . VAL A 1 400 ? -1.524 -15.443 -12.991 1.00 97.25 400 VAL A O 1
ATOM 3100 N N . ASP A 1 401 ? -2.207 -15.545 -15.132 1.00 97.44 401 ASP A N 1
ATOM 3101 C CA . ASP A 1 401 ? -0.968 -14.993 -15.682 1.00 97.44 401 ASP A CA 1
ATOM 3102 C C . ASP A 1 401 ? -0.949 -13.484 -15.397 1.00 97.44 401 ASP A C 1
ATOM 3104 O O . ASP A 1 401 ? -1.832 -12.746 -15.831 1.00 97.44 401 ASP A O 1
ATOM 3108 N N . GLY A 1 402 ? 0.036 -13.031 -14.623 1.00 98.12 402 GLY A N 1
ATOM 3109 C CA . GLY A 1 402 ? 0.180 -11.634 -14.227 1.00 98.12 402 GLY A CA 1
ATOM 3110 C C . GLY A 1 402 ? 0.675 -10.713 -15.344 1.00 98.12 402 GLY A C 1
ATOM 3111 O O . GLY A 1 402 ? 0.796 -9.514 -15.111 1.00 98.12 402 GLY A O 1
ATOM 3112 N N . HIS A 1 403 ? 0.957 -11.244 -16.535 1.00 98.00 403 HIS A N 1
ATOM 3113 C CA . HIS A 1 403 ? 1.315 -10.476 -17.730 1.00 98.00 403 HIS A CA 1
ATOM 3114 C C . HIS A 1 403 ? 0.277 -10.593 -18.855 1.00 98.00 403 HIS A C 1
ATOM 3116 O O . HIS A 1 403 ? 0.433 -9.960 -19.900 1.00 98.00 403 HIS A O 1
ATOM 3122 N N . ASP A 1 404 ? -0.804 -11.347 -18.641 1.00 97.75 404 ASP A N 1
ATOM 3123 C CA . ASP A 1 404 ? -2.002 -11.283 -19.475 1.00 97.75 404 ASP A CA 1
ATOM 3124 C C . ASP A 1 404 ? -2.923 -10.180 -18.934 1.00 97.75 404 ASP A C 1
ATOM 3126 O O . ASP A 1 404 ? -3.660 -10.347 -17.957 1.00 97.75 404 ASP A O 1
ATOM 3130 N N . VAL A 1 405 ? -2.869 -9.016 -19.580 1.00 97.38 405 VAL A N 1
ATOM 3131 C CA . VAL A 1 405 ? -3.625 -7.830 -19.160 1.00 97.38 405 VAL A CA 1
ATOM 3132 C C . VAL A 1 405 ? -5.143 -8.027 -19.210 1.00 97.38 405 VAL A C 1
ATOM 3134 O O . VAL A 1 405 ? -5.856 -7.418 -18.410 1.00 97.38 405 VAL A O 1
ATOM 3137 N N . LEU A 1 406 ? -5.656 -8.885 -20.102 1.00 97.50 406 LEU A N 1
ATOM 3138 C CA . LEU A 1 406 ? -7.087 -9.179 -20.178 1.00 97.50 406 LEU A CA 1
ATOM 3139 C C . LEU A 1 406 ? -7.506 -10.141 -19.067 1.00 97.50 406 LEU A C 1
ATOM 3141 O O . LEU A 1 406 ? -8.554 -9.928 -18.455 1.00 97.50 406 LEU A O 1
ATOM 3145 N N . ALA A 1 407 ? -6.690 -11.155 -18.767 1.00 96.81 407 ALA A N 1
ATOM 3146 C CA . ALA A 1 407 ? -6.928 -12.047 -17.636 1.00 96.81 407 ALA A CA 1
ATOM 3147 C C . ALA A 1 407 ? -6.905 -11.278 -16.307 1.00 96.81 407 ALA A C 1
ATOM 3149 O O . ALA A 1 407 ? -7.804 -11.450 -15.481 1.00 96.81 407 ALA A O 1
ATOM 3150 N N . LEU A 1 408 ? -5.934 -10.373 -16.128 1.00 98.31 408 LEU A N 1
ATOM 3151 C CA . LEU A 1 408 ? -5.891 -9.457 -14.989 1.00 98.31 408 LEU A CA 1
ATOM 3152 C C . LEU A 1 408 ? -7.142 -8.582 -14.924 1.00 98.31 408 LEU A C 1
ATOM 3154 O O . LEU A 1 408 ? -7.772 -8.508 -13.872 1.00 98.31 408 LEU A O 1
ATOM 3158 N N . TYR A 1 409 ? -7.528 -7.938 -16.027 1.00 98.31 409 TYR A N 1
ATOM 3159 C CA . TYR A 1 409 ? -8.706 -7.072 -16.067 1.00 98.31 409 TYR A CA 1
ATOM 3160 C C . TYR A 1 409 ? -9.985 -7.831 -15.697 1.00 98.31 409 TYR A C 1
ATOM 3162 O O . TYR A 1 409 ? -10.747 -7.389 -14.833 1.00 98.31 409 TYR A O 1
ATOM 3170 N N . ASP A 1 410 ? -10.209 -8.994 -16.307 1.00 96.56 410 ASP A N 1
ATOM 3171 C CA . ASP A 1 410 ? -11.392 -9.811 -16.049 1.00 96.56 410 ASP A CA 1
ATOM 3172 C C . ASP A 1 410 ? -11.412 -10.359 -14.623 1.00 96.56 410 ASP A C 1
ATOM 3174 O O . ASP A 1 410 ? -12.484 -10.419 -14.016 1.00 96.56 410 ASP A O 1
ATOM 3178 N N . ALA A 1 411 ? -10.250 -10.703 -14.062 1.00 96.44 411 ALA A N 1
ATOM 3179 C CA . ALA A 1 411 ? -10.144 -11.093 -12.667 1.00 96.44 411 ALA A CA 1
ATOM 3180 C C . ALA A 1 411 ? -10.413 -9.905 -11.739 1.00 96.44 411 ALA A C 1
ATOM 3182 O O . ALA A 1 411 ? -11.237 -10.038 -10.846 1.00 96.44 411 ALA A O 1
ATOM 3183 N N . LEU A 1 412 ? -9.790 -8.745 -11.942 1.00 97.56 412 LEU A N 1
ATOM 3184 C CA . LEU A 1 412 ? -9.823 -7.605 -11.015 1.00 97.56 412 LEU A CA 1
ATOM 3185 C C . LEU A 1 412 ? -11.143 -6.821 -11.041 1.00 97.56 412 LEU A C 1
ATOM 3187 O O . LEU A 1 412 ? -11.548 -6.275 -10.014 1.00 97.56 412 LEU A O 1
ATOM 3191 N N . LYS A 1 413 ? -11.844 -6.771 -12.182 1.00 95.12 413 LYS A N 1
ATOM 3192 C CA . LYS A 1 413 ? -13.095 -5.999 -12.311 1.00 95.12 413 LYS A CA 1
ATOM 3193 C C . LYS A 1 413 ? -14.278 -6.608 -11.552 1.00 95.12 413 LYS A C 1
ATOM 3195 O O . LYS A 1 413 ? -15.231 -5.896 -11.238 1.00 95.12 413 LYS A O 1
ATOM 3200 N N . GLN A 1 414 ? -14.245 -7.915 -11.288 1.00 89.88 414 GLN A N 1
ATOM 3201 C CA . GLN A 1 414 ? -15.361 -8.637 -10.676 1.00 89.88 414 GLN A CA 1
ATOM 3202 C C . GLN A 1 414 ? -15.595 -8.204 -9.225 1.00 89.88 414 GLN A C 1
ATOM 3204 O O . GLN A 1 414 ? -14.688 -8.227 -8.391 1.00 89.88 414 GLN A O 1
ATOM 3209 N N . GLN A 1 415 ? -16.850 -7.886 -8.918 1.00 85.31 415 GLN A N 1
ATOM 3210 C CA . GLN A 1 415 ? -17.338 -7.766 -7.549 1.00 85.31 415 GLN A CA 1
ATOM 3211 C C . GLN A 1 415 ? -17.782 -9.145 -7.060 1.00 85.31 415 GLN A C 1
ATOM 3213 O O . GLN A 1 415 ? -18.449 -9.875 -7.792 1.00 85.31 415 GLN A O 1
ATOM 3218 N N . ALA A 1 416 ? -17.433 -9.497 -5.827 1.00 83.31 416 ALA A N 1
ATOM 3219 C CA . ALA A 1 416 ? -17.861 -10.747 -5.209 1.00 83.31 416 ALA A CA 1
ATOM 3220 C C . ALA A 1 416 ? -18.571 -10.491 -3.883 1.00 83.31 416 ALA A C 1
ATOM 3222 O O . ALA A 1 416 ? -18.506 -9.408 -3.307 1.00 83.31 416 ALA A O 1
ATOM 3223 N N . SER A 1 417 ? -19.237 -11.525 -3.379 1.00 88.75 417 SER A N 1
ATOM 3224 C CA . SER A 1 417 ? -19.840 -11.538 -2.044 1.00 88.75 417 SER A CA 1
ATOM 3225 C C . SER A 1 417 ? -18.841 -11.892 -0.935 1.00 88.75 417 SER A C 1
ATOM 3227 O O . SER A 1 417 ? -19.200 -11.882 0.238 1.00 88.75 417 SER A O 1
ATOM 3229 N N . ARG A 1 418 ? -17.598 -12.233 -1.292 1.00 92.56 418 ARG A N 1
ATOM 3230 C CA . ARG A 1 418 ? -16.501 -12.618 -0.392 1.00 92.56 418 ARG A CA 1
ATOM 3231 C C . ARG A 1 418 ? -15.247 -11.809 -0.735 1.00 92.56 418 ARG A C 1
ATOM 3233 O O . ARG A 1 418 ? -15.139 -11.365 -1.879 1.00 92.56 418 ARG A O 1
ATOM 3240 N N . PRO A 1 419 ? -14.313 -11.604 0.214 1.00 97.94 419 PRO A N 1
ATOM 3241 C CA . PRO A 1 419 ? -13.011 -11.035 -0.122 1.00 97.94 419 PRO A CA 1
ATOM 3242 C C . PRO A 1 419 ? -12.306 -11.926 -1.150 1.00 97.94 419 PRO A C 1
ATOM 3244 O O . PRO A 1 419 ? -12.474 -13.148 -1.142 1.00 97.94 419 PRO A O 1
ATOM 3247 N N . ARG A 1 420 ? -11.524 -11.322 -2.044 1.00 98.31 420 ARG A N 1
ATOM 3248 C CA . ARG A 1 420 ? -10.871 -12.042 -3.149 1.00 98.31 420 ARG A CA 1
ATOM 3249 C C . ARG A 1 420 ? -9.362 -11.969 -3.040 1.00 98.31 420 ARG A C 1
ATOM 3251 O O . ARG A 1 420 ? -8.829 -10.956 -2.593 1.00 98.31 420 ARG A O 1
ATOM 3258 N N . ALA A 1 421 ? -8.689 -13.038 -3.447 1.00 98.69 421 ALA A N 1
ATOM 3259 C CA . ALA A 1 421 ? -7.235 -13.097 -3.524 1.00 98.69 421 ALA A CA 1
ATOM 3260 C C . ALA A 1 421 ? -6.818 -13.521 -4.935 1.00 98.69 421 ALA A C 1
ATOM 3262 O O . ALA A 1 421 ? -7.051 -14.651 -5.352 1.00 98.69 421 ALA A O 1
ATOM 3263 N N . ILE A 1 422 ? -6.216 -12.604 -5.680 1.00 98.75 422 ILE A N 1
ATOM 3264 C CA . ILE A 1 422 ? -5.732 -12.840 -7.036 1.00 98.75 422 ILE A CA 1
ATOM 3265 C C . ILE A 1 422 ? -4.242 -13.137 -6.946 1.00 98.75 422 ILE A C 1
ATOM 3267 O O . ILE A 1 422 ? -3.446 -12.278 -6.577 1.00 98.75 422 ILE A O 1
ATOM 3271 N N . ILE A 1 423 ? -3.864 -14.365 -7.267 1.00 98.75 423 ILE A N 1
ATOM 3272 C CA . ILE A 1 423 ? -2.473 -14.795 -7.319 1.00 98.75 423 ILE A CA 1
ATOM 3273 C C . ILE A 1 423 ? -1.991 -14.605 -8.755 1.00 98.75 423 ILE A C 1
ATOM 3275 O O . ILE A 1 423 ? -2.322 -15.391 -9.645 1.00 98.75 423 ILE A O 1
ATOM 3279 N N . ALA A 1 424 ? -1.261 -13.518 -8.986 1.00 98.69 424 ALA A N 1
ATOM 3280 C CA . ALA A 1 424 ? -0.734 -13.163 -10.292 1.00 98.69 424 ALA A CA 1
ATOM 3281 C C . ALA A 1 424 ? 0.659 -13.780 -10.455 1.00 98.69 424 ALA A C 1
ATOM 3283 O O . ALA A 1 424 ? 1.609 -13.376 -9.783 1.00 98.69 424 ALA A O 1
ATOM 3284 N N . HIS A 1 425 ? 0.785 -14.770 -11.340 1.00 98.12 425 HIS A N 1
ATOM 3285 C CA . HIS A 1 425 ? 2.076 -15.377 -11.671 1.00 98.12 425 HIS A CA 1
ATOM 3286 C C . HIS A 1 425 ? 2.847 -14.442 -12.595 1.00 98.12 425 HIS A C 1
ATOM 3288 O O . HIS A 1 425 ? 2.448 -14.239 -13.738 1.00 98.12 425 HIS A O 1
ATOM 3294 N N . THR A 1 426 ? 3.943 -13.876 -12.108 1.00 98.62 426 THR A N 1
ATOM 3295 C CA . THR A 1 426 ? 4.715 -12.847 -12.817 1.00 98.62 426 THR A CA 1
ATOM 3296 C C . THR A 1 426 ? 6.181 -13.247 -12.970 1.00 98.62 426 THR A C 1
ATOM 3298 O O . THR A 1 426 ? 6.657 -14.246 -12.429 1.00 98.62 426 THR A O 1
ATOM 3301 N N . ILE A 1 427 ? 6.923 -12.446 -13.726 1.00 98.12 427 ILE A N 1
ATOM 3302 C CA . ILE A 1 427 ? 8.361 -12.540 -13.940 1.00 98.12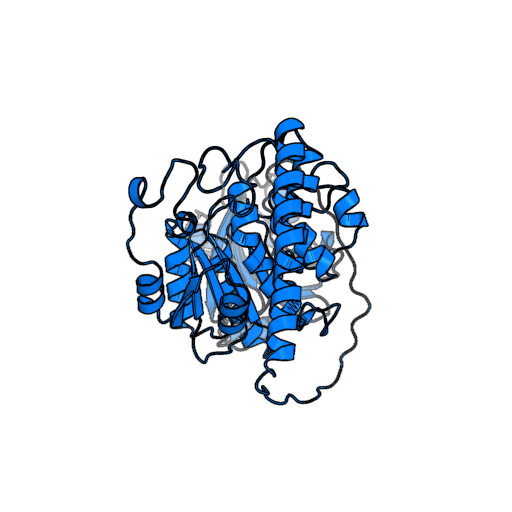 427 ILE A CA 1
ATOM 3303 C C . ILE A 1 427 ? 9.001 -11.318 -13.281 1.00 98.12 427 ILE A C 1
ATOM 3305 O O . ILE A 1 427 ? 8.724 -10.171 -13.644 1.00 98.12 427 ILE A O 1
ATOM 3309 N N . LYS A 1 428 ? 9.895 -11.548 -12.315 1.00 97.38 428 LYS A N 1
ATOM 3310 C CA . LYS A 1 428 ? 10.702 -10.474 -11.718 1.00 97.38 428 LYS A CA 1
ATOM 3311 C C . LYS A 1 428 ? 11.562 -9.852 -12.814 1.00 97.38 428 LYS A C 1
ATOM 3313 O O . LYS A 1 428 ? 12.256 -10.588 -13.501 1.00 97.38 428 LYS A O 1
ATOM 3318 N N . GLY A 1 429 ? 11.492 -8.535 -12.996 1.00 97.31 429 GLY A N 1
ATOM 3319 C CA . GLY A 1 429 ? 12.205 -7.816 -14.058 1.00 97.31 429 GLY A CA 1
ATOM 3320 C C . GLY A 1 429 ? 11.532 -7.858 -15.431 1.00 97.31 429 GLY A C 1
ATOM 3321 O O . GLY A 1 429 ? 12.196 -7.558 -16.417 1.00 97.31 429 GLY A O 1
ATOM 3322 N N . LYS A 1 430 ? 10.242 -8.227 -15.512 1.00 98.38 430 LYS A N 1
ATOM 3323 C CA . LYS A 1 430 ? 9.513 -8.385 -16.780 1.00 98.38 430 LYS A CA 1
ATOM 3324 C C . LYS A 1 430 ? 9.750 -7.235 -17.763 1.00 98.38 430 LYS A C 1
ATOM 3326 O O . LYS A 1 430 ? 9.478 -6.080 -17.435 1.00 98.38 430 LYS A O 1
ATOM 3331 N N . GLY A 1 431 ? 10.138 -7.580 -18.990 1.00 96.31 431 GLY A N 1
ATOM 3332 C CA . GLY A 1 431 ? 10.347 -6.631 -20.086 1.00 96.31 431 GLY A CA 1
ATOM 3333 C C . GLY A 1 431 ? 11.764 -6.064 -20.175 1.00 96.31 431 GLY A C 1
ATOM 3334 O O . GLY A 1 431 ? 12.030 -5.296 -21.090 1.00 96.31 431 GLY A O 1
ATOM 3335 N N . LEU A 1 432 ? 12.666 -6.451 -19.267 1.00 97.56 432 LEU A N 1
ATOM 3336 C CA . LEU A 1 432 ? 14.078 -6.068 -19.283 1.00 97.56 432 LEU A CA 1
ATOM 3337 C C . LEU A 1 432 ? 14.937 -7.330 -19.379 1.00 97.56 432 LEU A C 1
ATOM 3339 O O . LEU A 1 432 ? 15.041 -8.100 -18.422 1.00 97.56 432 LEU A O 1
ATOM 3343 N N . SER A 1 433 ? 15.578 -7.540 -20.525 1.00 97.12 433 SER A N 1
ATOM 3344 C CA . SER A 1 433 ? 16.322 -8.763 -20.856 1.00 97.12 433 SER A CA 1
ATOM 3345 C C . SER A 1 433 ? 17.398 -9.123 -19.825 1.00 97.12 433 SER A C 1
ATOM 3347 O O . SER A 1 433 ? 17.627 -10.298 -19.548 1.00 97.12 433 SER A O 1
ATOM 3349 N N . PHE A 1 434 ? 18.028 -8.120 -19.211 1.00 96.81 434 PHE A N 1
ATOM 3350 C CA . PHE A 1 434 ? 19.068 -8.305 -18.199 1.00 96.81 434 PHE A CA 1
ATOM 3351 C C . PHE A 1 434 ? 18.528 -8.598 -16.786 1.00 96.81 434 PHE A C 1
ATOM 3353 O O . PHE A 1 434 ? 19.262 -9.144 -15.954 1.00 96.81 434 PHE A O 1
ATOM 3360 N N . ALA A 1 435 ? 17.274 -8.230 -16.498 1.00 96.31 435 ALA A N 1
ATOM 3361 C CA . ALA A 1 435 ? 16.676 -8.325 -15.164 1.00 96.31 435 ALA A CA 1
ATOM 3362 C C . ALA A 1 435 ? 15.647 -9.455 -15.028 1.00 96.31 435 ALA A C 1
ATOM 3364 O O . ALA A 1 435 ? 15.348 -9.851 -13.897 1.00 96.31 435 ALA A O 1
ATOM 3365 N N . GLU A 1 436 ? 15.112 -9.981 -16.137 1.00 96.75 436 GLU A N 1
ATOM 3366 C CA . GLU A 1 436 ? 14.146 -11.078 -16.097 1.00 96.75 436 GLU A CA 1
ATOM 3367 C C . GLU A 1 436 ? 14.701 -12.295 -15.343 1.00 96.75 436 GLU A C 1
ATOM 3369 O O . GLU A 1 436 ? 15.748 -12.851 -15.670 1.00 96.75 436 GLU A O 1
ATOM 3374 N N . ASN A 1 437 ? 13.967 -12.714 -14.311 1.00 92.69 437 ASN A N 1
ATOM 3375 C CA . ASN A 1 437 ? 14.316 -13.817 -13.419 1.00 92.69 437 ASN A CA 1
ATOM 3376 C C . ASN A 1 437 ? 15.693 -13.700 -12.744 1.00 92.69 437 ASN A C 1
ATOM 3378 O O . ASN A 1 437 ? 16.322 -14.710 -12.419 1.00 92.69 437 ASN A O 1
ATOM 3382 N N . ASN A 1 438 ? 16.158 -12.472 -12.509 1.00 90.69 438 ASN A N 1
ATOM 3383 C CA . ASN A 1 438 ? 17.470 -12.217 -11.937 1.00 90.69 438 ASN A CA 1
ATOM 3384 C C . ASN A 1 438 ? 17.373 -11.536 -10.561 1.00 90.69 438 ASN A C 1
ATOM 3386 O O . ASN A 1 438 ? 16.988 -10.373 -10.431 1.00 90.69 438 ASN A O 1
ATOM 3390 N N . VAL A 1 439 ? 17.778 -12.268 -9.520 1.00 91.38 439 VAL A N 1
ATOM 3391 C CA . VAL A 1 439 ? 17.764 -11.810 -8.119 1.00 91.38 439 VAL A CA 1
ATOM 3392 C C . VAL A 1 439 ? 18.666 -10.594 -7.903 1.00 91.38 439 VAL A C 1
ATOM 3394 O O . VAL A 1 439 ? 18.330 -9.735 -7.091 1.00 91.38 439 VAL A O 1
ATOM 3397 N N . SER A 1 440 ? 19.755 -10.457 -8.669 1.00 92.56 440 SER A N 1
ATOM 3398 C CA . SER A 1 440 ? 20.664 -9.310 -8.562 1.00 92.56 440 SER A CA 1
ATOM 3399 C C . SER A 1 440 ? 19.985 -7.974 -8.867 1.00 92.56 440 SER A C 1
ATOM 3401 O O . SER A 1 440 ? 20.482 -6.947 -8.427 1.00 92.56 440 SER A O 1
ATOM 3403 N N . PHE A 1 441 ? 18.837 -7.977 -9.553 1.00 93.50 441 PHE A N 1
ATOM 3404 C CA . PHE A 1 441 ? 18.033 -6.782 -9.826 1.00 93.50 441 PHE A CA 1
ATOM 3405 C C . PHE A 1 441 ? 16.884 -6.576 -8.827 1.00 93.50 441 PHE A C 1
ATOM 3407 O O . PHE A 1 441 ? 15.957 -5.800 -9.083 1.00 93.50 441 PHE A O 1
ATOM 3414 N N . HIS A 1 442 ? 16.925 -7.260 -7.676 1.00 91.38 442 HIS A N 1
ATOM 3415 C CA . HIS A 1 442 ? 16.030 -6.951 -6.567 1.00 91.38 442 HIS A CA 1
ATOM 3416 C C . HIS A 1 442 ? 16.331 -5.585 -5.949 1.00 91.38 442 HIS A C 1
ATOM 3418 O O . HIS A 1 442 ? 15.373 -4.907 -5.623 1.00 91.38 442 HIS A O 1
ATOM 3424 N N . ASP A 1 443 ? 17.598 -5.178 -5.826 1.00 92.94 443 ASP A N 1
ATOM 3425 C CA . ASP A 1 443 ? 18.016 -3.824 -5.426 1.00 92.94 443 ASP A CA 1
ATOM 3426 C C . ASP A 1 443 ? 19.324 -3.492 -6.163 1.00 92.94 443 ASP A C 1
ATOM 3428 O O . ASP A 1 443 ? 20.405 -3.931 -5.776 1.00 92.94 443 ASP A O 1
ATOM 3432 N N . ALA A 1 444 ? 19.213 -2.792 -7.295 1.00 93.38 444 ALA A N 1
ATOM 3433 C CA . ALA A 1 444 ? 20.334 -2.523 -8.195 1.00 93.38 444 ALA A CA 1
ATOM 3434 C C . ALA A 1 444 ? 20.262 -1.123 -8.799 1.00 93.38 444 ALA A C 1
ATOM 3436 O O . ALA A 1 444 ? 19.183 -0.564 -9.001 1.00 93.38 444 ALA A O 1
ATOM 3437 N N . CYS A 1 445 ? 21.429 -0.562 -9.101 1.00 96.31 445 CYS A N 1
ATOM 3438 C CA . CYS A 1 445 ? 21.542 0.696 -9.824 1.00 96.31 445 CYS A CA 1
ATOM 3439 C C . CYS A 1 445 ? 21.228 0.495 -11.312 1.00 96.31 445 CYS A C 1
ATOM 3441 O O . CYS A 1 445 ? 21.637 -0.504 -11.906 1.00 96.31 445 CYS A O 1
ATOM 3443 N N . VAL A 1 446 ? 20.568 1.475 -11.929 1.00 97.25 446 VAL A N 1
ATOM 3444 C CA . VAL A 1 446 ? 20.407 1.540 -13.388 1.00 97.25 446 VAL A CA 1
ATOM 3445 C C . VAL A 1 446 ? 21.512 2.435 -13.942 1.00 97.25 446 VAL A C 1
ATOM 3447 O O . VAL A 1 446 ? 21.405 3.659 -13.909 1.00 97.25 446 VAL A O 1
ATOM 3450 N N . THR A 1 447 ? 22.606 1.815 -14.387 1.00 97.75 447 THR A N 1
ATOM 3451 C CA . THR A 1 447 ? 23.724 2.506 -15.051 1.00 97.75 447 THR A CA 1
ATOM 3452 C C . THR A 1 447 ? 23.331 2.967 -16.454 1.00 97.75 447 THR A C 1
ATOM 3454 O O . THR A 1 447 ? 22.316 2.521 -16.984 1.00 97.75 447 THR A O 1
ATOM 3457 N N . ASP A 1 448 ? 24.151 3.813 -17.080 1.00 98.12 448 ASP A N 1
ATOM 3458 C CA . ASP A 1 448 ? 23.918 4.278 -18.456 1.00 98.12 448 ASP A CA 1
ATOM 3459 C C . ASP A 1 448 ? 23.794 3.104 -19.446 1.00 98.12 448 ASP A C 1
ATOM 3461 O O . ASP A 1 448 ? 22.821 3.036 -20.191 1.00 98.12 448 ASP A O 1
ATOM 3465 N N . ASP A 1 449 ? 24.692 2.114 -19.374 1.00 98.00 449 ASP A N 1
ATOM 3466 C CA . ASP A 1 449 ? 24.633 0.915 -20.229 1.00 98.00 449 ASP A CA 1
ATOM 3467 C C . ASP A 1 449 ? 23.329 0.117 -20.034 1.00 98.00 449 ASP A C 1
ATOM 3469 O O . ASP A 1 449 ? 22.718 -0.358 -20.993 1.00 98.00 449 ASP A O 1
ATOM 3473 N N . LEU A 1 450 ? 22.881 -0.037 -18.780 1.00 98.12 450 LEU A N 1
ATOM 3474 C CA . LEU A 1 450 ? 21.638 -0.747 -18.466 1.00 98.12 450 LEU A CA 1
ATOM 3475 C C . LEU A 1 450 ? 20.405 0.051 -18.893 1.00 98.12 450 LEU A C 1
ATOM 3477 O O . LEU A 1 450 ? 19.411 -0.540 -19.308 1.00 98.12 450 LEU A O 1
ATOM 3481 N N . TYR A 1 451 ? 20.466 1.378 -18.804 1.00 98.50 451 TYR A N 1
ATOM 3482 C CA . TYR A 1 451 ? 19.422 2.270 -19.286 1.00 98.50 451 TYR A CA 1
ATOM 3483 C C . TYR A 1 451 ? 19.274 2.175 -20.807 1.00 98.50 451 TYR A C 1
ATOM 3485 O O . TYR A 1 451 ? 18.169 1.960 -21.301 1.00 98.50 451 TYR A O 1
ATOM 3493 N N . GLU A 1 452 ? 20.378 2.246 -21.555 1.00 98.44 452 GLU A N 1
ATOM 3494 C CA . GLU A 1 452 ? 20.366 2.082 -23.012 1.00 98.44 452 GLU A CA 1
ATOM 3495 C C . GLU A 1 452 ? 19.813 0.712 -23.421 1.00 98.44 452 GLU A C 1
ATOM 3497 O O . GLU A 1 452 ? 18.942 0.633 -24.293 1.00 98.44 452 GLU A O 1
ATOM 3502 N N . GLN A 1 453 ? 20.247 -0.361 -22.751 1.00 98.56 453 GLN A N 1
ATOM 3503 C CA . GLN A 1 453 ? 19.714 -1.699 -23.002 1.00 98.56 453 GLN A CA 1
ATOM 3504 C C . GLN A 1 453 ? 18.214 -1.790 -22.685 1.00 98.56 453 GLN A C 1
ATOM 3506 O O . GLN A 1 453 ? 17.457 -2.361 -23.469 1.00 98.56 453 GLN A O 1
ATOM 3511 N N . ALA A 1 454 ? 17.760 -1.194 -21.580 1.00 98.38 454 ALA A N 1
ATOM 3512 C CA . ALA A 1 454 ? 16.345 -1.163 -21.222 1.00 98.38 454 ALA A CA 1
ATOM 3513 C C . ALA A 1 454 ? 15.501 -0.426 -22.274 1.00 98.38 454 ALA A C 1
ATOM 3515 O O . ALA A 1 454 ? 14.433 -0.906 -22.646 1.00 98.38 454 ALA A O 1
ATOM 3516 N N . LEU A 1 455 ? 15.976 0.707 -22.802 1.00 98.25 455 LEU A N 1
ATOM 3517 C CA . LEU A 1 455 ? 15.272 1.432 -23.864 1.00 98.25 455 LEU A CA 1
ATOM 3518 C C . LEU A 1 455 ? 15.162 0.614 -25.157 1.00 98.25 455 LEU A C 1
ATOM 3520 O O . LEU A 1 455 ? 14.133 0.682 -25.832 1.00 98.25 455 LEU A O 1
ATOM 3524 N N . LEU A 1 456 ? 16.192 -0.167 -25.500 1.00 98.31 456 LEU A N 1
ATOM 3525 C CA . LEU A 1 456 ? 16.140 -1.092 -26.635 1.00 98.31 456 LEU A CA 1
ATOM 3526 C C . LEU A 1 456 ? 15.093 -2.188 -26.412 1.00 98.31 456 LEU A C 1
ATOM 3528 O O . LEU A 1 456 ? 14.267 -2.418 -27.295 1.00 98.31 456 LEU A O 1
ATOM 3532 N N . ASP A 1 457 ? 15.091 -2.815 -25.235 1.00 98.00 457 ASP A N 1
ATOM 3533 C CA . ASP A 1 457 ? 14.137 -3.873 -24.888 1.00 98.00 457 ASP A CA 1
ATOM 3534 C C . ASP A 1 457 ? 12.686 -3.361 -24.935 1.00 98.00 457 ASP A C 1
ATOM 3536 O O . ASP A 1 457 ? 11.812 -3.993 -25.536 1.00 98.00 457 ASP A O 1
ATOM 3540 N N . LEU A 1 458 ? 12.436 -2.172 -24.374 1.00 96.75 458 LEU A N 1
ATOM 3541 C CA . LEU A 1 458 ? 11.116 -1.536 -24.382 1.00 96.75 458 LEU A CA 1
ATOM 3542 C C . LEU A 1 458 ? 10.669 -1.151 -25.794 1.00 96.75 458 LEU A C 1
ATOM 3544 O O . LEU A 1 458 ? 9.501 -1.327 -26.129 1.00 96.75 458 LEU A O 1
ATOM 3548 N N . LYS A 1 459 ? 11.585 -0.682 -26.648 1.00 96.19 459 LYS A N 1
ATOM 3549 C CA . LYS A 1 459 ? 11.272 -0.379 -28.049 1.00 96.19 459 LYS A CA 1
ATOM 3550 C C . LYS A 1 459 ? 10.854 -1.632 -28.823 1.00 96.19 459 LYS A C 1
ATOM 3552 O O . LYS A 1 459 ? 9.887 -1.587 -29.577 1.00 96.19 459 LYS A O 1
ATOM 3557 N N . VAL A 1 460 ? 11.542 -2.758 -28.618 1.00 95.56 460 VAL A N 1
ATOM 3558 C CA . VAL A 1 460 ? 11.153 -4.038 -29.237 1.00 95.56 460 VAL A CA 1
ATOM 3559 C C . VAL A 1 460 ? 9.749 -4.457 -28.785 1.00 95.56 460 VAL A C 1
ATOM 3561 O O . VAL A 1 460 ? 8.947 -4.913 -29.600 1.00 95.56 460 VAL A O 1
ATOM 3564 N N . ALA A 1 461 ? 9.423 -4.271 -27.503 1.00 91.75 461 ALA A N 1
ATOM 3565 C CA . ALA A 1 461 ? 8.089 -4.558 -26.978 1.00 91.75 461 ALA A CA 1
ATOM 3566 C C . ALA A 1 461 ? 7.003 -3.620 -27.545 1.00 91.75 461 ALA A C 1
ATOM 3568 O O . ALA A 1 461 ? 5.889 -4.069 -27.816 1.00 91.75 461 ALA A O 1
ATOM 3569 N N . GLU A 1 462 ? 7.324 -2.343 -27.764 1.00 91.88 462 GLU A N 1
ATOM 3570 C CA . GLU A 1 462 ? 6.441 -1.347 -28.387 1.00 91.88 462 GLU A CA 1
ATOM 3571 C C . GLU A 1 462 ? 6.071 -1.725 -29.828 1.00 91.88 462 GLU A C 1
ATOM 3573 O O . GLU A 1 462 ? 4.897 -1.721 -30.211 1.00 91.88 462 GLU A O 1
ATOM 3578 N N . GLU A 1 463 ? 7.075 -2.120 -30.615 1.00 90.12 463 GLU A N 1
ATOM 3579 C CA . GLU A 1 463 ? 6.901 -2.581 -31.995 1.00 90.12 463 GLU A CA 1
ATOM 3580 C C . GLU A 1 463 ? 6.036 -3.850 -32.049 1.00 90.12 463 GLU A C 1
ATOM 3582 O O . GLU A 1 463 ? 5.163 -3.966 -32.909 1.00 90.12 463 GLU A O 1
ATOM 3587 N N . ALA A 1 464 ? 6.215 -4.765 -31.089 1.00 85.31 464 ALA A N 1
ATOM 3588 C CA . ALA A 1 464 ? 5.405 -5.975 -30.963 1.00 85.31 464 ALA A CA 1
ATOM 3589 C C . ALA A 1 464 ? 3.956 -5.711 -30.513 1.00 85.31 464 ALA A C 1
ATOM 3591 O O . ALA A 1 464 ? 3.081 -6.506 -30.839 1.00 85.31 464 ALA A O 1
ATOM 3592 N N . CYS A 1 465 ? 3.685 -4.627 -29.774 1.00 76.19 465 CYS A N 1
ATOM 3593 C CA . CYS A 1 465 ? 2.316 -4.230 -29.416 1.00 76.19 465 CYS A CA 1
ATOM 3594 C C . CYS A 1 465 ? 1.575 -3.548 -30.573 1.00 76.19 465 CYS A C 1
ATOM 3596 O O . CYS A 1 465 ? 0.349 -3.555 -30.592 1.00 76.19 465 CYS A O 1
ATOM 3598 N N . SER A 1 466 ? 2.310 -2.949 -31.511 1.00 66.56 466 SER A N 1
ATOM 3599 C CA . SER A 1 466 ? 1.762 -2.195 -32.648 1.00 66.56 466 SER A CA 1
ATOM 3600 C C . SER A 1 466 ? 1.433 -3.061 -33.874 1.00 66.56 466 SER A C 1
ATOM 3602 O O . SER A 1 466 ? 0.916 -2.538 -34.864 1.00 66.56 466 SER A O 1
ATOM 3604 N N . CYS A 1 467 ? 1.762 -4.354 -33.824 1.00 49.94 467 CYS A N 1
ATOM 3605 C CA . CYS A 1 467 ? 1.501 -5.358 -34.858 1.00 49.94 467 CYS A CA 1
ATOM 3606 C C . CYS A 1 467 ? 0.356 -6.275 -34.429 1.00 49.94 467 CYS A C 1
ATOM 3608 O O . CYS A 1 467 ? -0.415 -6.686 -35.327 1.00 49.94 467 CYS A O 1
#

InterPro domains:
  IPR005474 Transketolase, N-terminal [PF00456] (220-449)
  IPR011663 UbiC transcription regulator-associated [PF07702] (12-144)
  IPR011663 UbiC transcription regulator-associated [SM00866] (10-150)
  IPR028978 Chorismate pyruvate-lyase/UbiC transcription regulator-associated domain superfamily [G3DSA:3.40.1410.10] (1-153)
  IPR028978 Chorismate pyruvate-lyase/UbiC transcription regulator-associated domain superfamily [SSF64288] (3-147)
  IPR029061 Thiamin diphosphate-binding fold [SSF52518] (196-454)

pLDDT: mean 87.55, std 17.66, range [25.0, 98.88]

Foldseek 3Di:
DADPVRVCVVQVFDKFKDWPDWDWFFADPVRCVLQVHDGGQTWIWTWMFMDTPNATFKTKIKTFHCVQQPPLSVDDVRPDPSQRSNCVRNVFHWDDKDKDKDWDQCADPNCVRRVHDSRDIWIKIWMWTATPVGGTTMTMIMTGRPPDDDDDDPDPPDDDDDDDDDPDDDDDDDDDDDDDDDDQPPVRLLVVQLQLLVQLLQLLLQLLVQLQVPLVFWAQSLVLNFCSSVLSLCLPPAWACDVPHHPLVLTAAEFAQVQSNCSSVVSSLCVSVLDDVVQPVLGQDDPSHCHHSQHPDDSSSRRNHGYDDQLPRLLVQLVVLVVCVVVVRPYAYEYEHEPLSVVDPSNLVSLLSQQVVQSLSYEYEYSDQQADLVGGCCVVDCPDDPQVSSVVSRAAEDEDASSSSSRSNVQSNDRDSGYHYYYHHTFRNPQQPVGTNDSQSSIGRCHPVSSVSSVVSSVVSVVVSVD

Sequence (467 aa):
MLSFAAALRDGGFEYRTEVLFKQVVPADQAVAEHLEIPIGSDVLFLRRVRSVSDRPVVCQESWSNLLVCPQLEEADFENESLFDAVERTSQKEIARSRMRYQSQIAGKDHADYLQCSPNEALLVLEQVIELSDGNCIEWSQTWLAPHQSVVGVSEQVDGSIGPLDISSVRQSEHVDASPTSAEIDSDQRTQLEFDLRHEALEVRRGIIELAHRYSSTPFHIGGACSVADIVSVLLSKVMQVGHRDCEWELRDRLILSKAHTSLALFPALLRAGMISQEDIDRGVFGPDAVLFKHPLRDPQRGFEISGGSLGMGLGYAAGLGLSLRRKDLPSRVFCILGDGECDEGSIWESAAFIGHNQLSNVTVIVDQNRMQLDGPCASILDTGSIARKFDAFGFESVEVDGHDVLALYDALKQQASRPRAIIAHTIKGKGLSFAENNVSFHDACVTDDLYEQALLDLKVAEEACSC

Solvent-accessible surface area (backbone atoms only — not comparable to full-atom values): 25075 Å² total; per-residue (Å²): 136,78,51,74,69,50,51,38,51,76,69,69,48,72,67,47,60,46,75,80,43,77,47,80,42,61,26,47,70,70,53,12,63,66,35,75,47,62,70,57,42,59,22,37,38,40,33,35,40,33,23,47,90,89,38,44,45,34,43,36,38,34,42,30,36,33,88,63,23,46,71,49,85,73,56,57,72,71,83,44,54,69,64,61,45,40,34,69,41,44,74,48,58,79,63,48,72,51,78,47,82,44,78,44,63,38,34,65,69,51,8,66,66,34,75,52,55,41,82,37,70,21,52,31,40,37,37,38,34,24,32,72,86,67,52,39,41,35,37,33,43,38,37,35,29,68,96,64,79,88,85,77,82,82,78,65,99,73,82,90,90,86,90,88,89,80,96,78,86,79,92,83,84,91,81,88,84,87,86,84,90,71,84,72,51,72,71,56,46,53,50,49,44,47,53,42,50,51,46,18,50,52,17,45,50,39,31,52,55,59,39,41,77,40,36,89,43,64,37,25,54,10,54,14,30,30,43,18,40,53,51,26,37,38,49,71,75,55,47,42,66,5,85,80,70,44,57,69,88,58,20,41,45,56,35,59,20,50,11,58,26,35,55,24,48,54,41,32,33,39,76,44,59,43,43,53,70,65,49,60,72,41,28,54,62,68,94,72,30,82,40,36,63,43,34,62,59,36,68,87,58,59,29,72,52,63,38,59,63,65,29,52,33,52,42,50,42,42,51,49,30,55,50,32,55,76,68,72,44,92,38,37,25,40,30,39,36,34,54,62,37,62,72,34,66,48,36,56,56,29,41,41,49,34,27,74,68,47,37,31,43,28,36,40,34,31,49,38,42,57,59,35,78,93,37,46,30,70,79,77,62,67,80,73,61,66,52,62,54,43,38,75,32,52,29,51,52,46,81,44,54,32,78,41,57,58,58,45,42,64,59,67,59,60,85,54,89,37,17,34,35,38,40,23,46,34,44,28,8,45,73,28,86,88,24,48,79,33,50,75,26,40,64,31,53,34,39,72,71,54,46,54,51,39,54,52,39,46,50,55,52,52,57,64,66,74,106

Secondary structure (DSSP, 8-state):
---HHHHHHHTT--EEEEEEEEEEEE--HHHHHHHT--TT-EEEEEEEEEEETTEEEEEEEEEEETTTSTTGGGS-TTTS-HHHHHHHHH---EEEEEEEEEEEE-HHHHHHHHTS-TT-EEEEEEEEEEETTS-EEEEEEEEEPTT---------TT--------TT-------------PPPPHHHHHHHHHHHHHHHHHHHHHHHHHHHHTTTS-B-HHHHHHHHHHHHHIIIIIS--STTTS-GGGSPEEEESSGGGGGGHHHHHHHTTSS-HHHHHT-SSSTT-SS-SSPPPBTTTTB-S---STTHHHHHHHHHHHHHHHTT----EEEEEETTGGGSHHHHHHHHHHHHTT-TTEEEEEEE-SB-SSSBHHHH-----HHHHHHHTT-EEEEEETT-HHHHHHHHH---SS-EEEEEE--TTTT-TTTTT-GGGSSB---HHHHHHHHHHHHHHHHHH--